Protein 9EBM (pdb70)

Radius of gyration: 21.36 Å; Cα contacts (8 Å, |Δi|>4): 921; chains: 2; bounding box: 45×47×63 Å

Structure (mmCIF, N/CA/C/O backbone):
data_9EBM
#
_entry.id   9EBM
#
_cell.length_a   67.002
_cell.length_b   67.002
_cell.length_c   479.001
_cell.angle_alpha   90.000
_cell.angle_beta   90.000
_cell.angle_gamma   120.000
#
_symmetry.space_group_name_H-M   'P 61 2 2'
#
loop_
_entity.id
_entity.type
_entity.pdbx_description
1 polymer 'Piperazate synthase'
2 non-polymer 'PROTOPORPHYRIN IX CONTAINING FE'
3 non-polymer N~5~-hydroxy-L-ornithine
4 non-polymer GLYCEROL
5 water water
#
loop_
_atom_site.group_PDB
_atom_site.id
_atom_site.type_symbol
_atom_site.label_atom_id
_atom_site.label_alt_id
_atom_site.label_comp_id
_atom_site.label_asym_id
_atom_site.label_entity_id
_atom_site.label_seq_id
_atom_site.pdbx_PDB_ins_code
_atom_site.Cartn_x
_atom_site.Cartn_y
_atom_site.Cartn_z
_atom_site.occupancy
_atom_site.B_iso_or_equiv
_atom_site.auth_seq_id
_atom_site.auth_comp_id
_atom_site.auth_asym_id
_atom_site.auth_atom_id
_atom_site.pdbx_PDB_model_num
ATOM 1 N N . MET A 1 1 ? -9.31952 20.72504 -5.78999 1.000 35.36923 1 MET B N 1
ATOM 2 C CA . MET A 1 1 ? -10.43019 20.58960 -4.85999 1.000 30.14525 1 MET B CA 1
ATOM 3 C C . MET A 1 1 ? -9.94711 20.71669 -3.42117 1.000 30.93564 1 MET B C 1
ATOM 4 O O . MET A 1 1 ? -8.94175 20.11094 -3.04693 1.000 30.03339 1 MET B O 1
ATOM 9 N N . PHE A 1 2 ? -10.66204 21.50216 -2.61332 1.000 25.40032 2 PHE B N 1
ATOM 10 C CA . PHE A 1 2 ? -10.33791 21.65154 -1.19724 1.000 24.83961 2 PHE B CA 1
ATOM 11 C C . PHE A 1 2 ? -11.02730 20.54360 -0.40491 1.000 22.32010 2 PHE B C 1
ATOM 12 O O . PHE A 1 2 ? -12.26240 20.49451 -0.34370 1.000 25.60222 2 PHE B O 1
ATOM 20 N N . VAL A 1 3 ? -10.23775 19.65185 0.19496 1.000 19.62000 3 VAL B N 1
ATOM 21 C CA . VAL A 1 3 ? -10.81125 18.53468 0.94421 1.000 18.71856 3 VAL B CA 1
ATOM 22 C C . VAL A 1 3 ? -10.07910 18.36959 2.27165 1.000 23.77168 3 VAL B C 1
ATOM 23 O O . VAL A 1 3 ? -8.87679 18.05205 2.28544 1.000 24.28073 3 VAL B O 1
ATOM 27 N N . PRO A 1 4 ? -10.75824 18.59697 3.39429 1.000 20.60514 4 PRO B N 1
ATOM 28 C CA . PRO A 1 4 ? -10.18762 18.23305 4.69374 1.000 23.39667 4 PRO B CA 1
ATOM 29 C C . PRO A 1 4 ? -9.74413 16.78031 4.66617 1.000 29.32750 4 PRO B C 1
ATOM 30 O O . PRO A 1 4 ? -10.43702 15.91783 4.12785 1.000 26.47224 4 PRO B O 1
ATOM 34 N N . SER A 1 5 ? -8.57365 16.51213 5.24802 1.000 30.58719 5 SER B N 1
ATOM 35 C CA . SER A 1 5 ? -7.95025 15.19659 5.08366 1.000 31.01167 5 SER B CA 1
ATOM 36 C C . SER A 1 5 ? -8.87363 14.05826 5.50470 1.000 33.29659 5 SER B C 1
ATOM 37 O O . SER A 1 5 ? -8.82179 12.97050 4.92066 1.000 34.91612 5 SER B O 1
ATOM 40 N N . TYR A 1 6 ? -9.72910 14.28390 6.49655 1.000 26.60221 6 TYR B N 1
ATOM 41 C CA . TYR A 1 6 ? -10.55378 13.19591 6.99733 1.000 34.53777 6 TYR B CA 1
ATOM 42 C C . TYR A 1 6 ? -11.75637 12.92441 6.11004 1.000 29.00980 6 TYR B C 1
ATOM 43 O O . TYR A 1 6 ? -12.47685 11.95489 6.36619 1.000 29.23056 6 TYR B O 1
ATOM 52 N N . TYR A 1 7 ? -11.98353 13.74203 5.07743 1.000 24.58504 7 TYR B N 1
ATOM 53 C CA . TYR A 1 7 ? -13.06161 13.51088 4.12614 1.000 24.22666 7 TYR B CA 1
ATOM 54 C C . TYR A 1 7 ? -12.58246 12.95204 2.78792 1.000 26.40472 7 TYR B C 1
ATOM 55 O O . TYR A 1 7 ? -13.41089 12.74135 1.89048 1.000 32.08990 7 TYR B O 1
ATOM 64 N N . ARG A 1 8 ? -11.27943 12.72152 2.61646 1.000 28.49867 8 ARG B N 1
ATOM 65 C CA . ARG A 1 8 ? -10.80670 12.12518 1.37467 1.000 34.55103 8 ARG B CA 1
ATOM 66 C C . ARG A 1 8 ? -11.28683 10.68614 1.25301 1.000 35.32313 8 ARG B C 1
ATOM 67 O O . ARG A 1 8 ? -11.50010 9.99256 2.24831 1.000 33.20106 8 ARG B O 1
ATOM 75 N N . GLU A 1 9 ? -11.46021 10.23897 0.01421 1.000 35.43744 9 GLU B N 1
ATOM 76 C CA . GLU A 1 9 ? -11.77312 8.83757 -0.20744 1.000 39.01207 9 GLU B CA 1
ATOM 77 C C . GLU A 1 9 ? -10.68187 7.97121 0.41734 1.000 41.50913 9 GLU B C 1
ATOM 78 O O . GLU A 1 9 ? -9.48966 8.30967 0.33462 1.000 34.16270 9 GLU B O 1
ATOM 84 N N . PRO A 1 10 ? -11.05133 6.89160 1.10669 1.000 41.45577 10 PRO B N 1
ATOM 85 C CA . PRO A 1 10 ? -10.02312 6.00488 1.66979 1.000 52.42938 10 PRO B CA 1
ATOM 86 C C . PRO A 1 10 ? -9.27532 5.20705 0.61749 1.000 48.47304 10 PRO B C 1
ATOM 87 O O . PRO A 1 10 ? -8.12675 4.81584 0.85830 1.000 53.58972 10 PRO B O 1
ATOM 91 N N . HIS A 1 11 ? -9.89131 4.94340 -0.53314 1.000 44.23085 11 HIS B N 1
ATOM 92 C CA . HIS A 1 11 ? -9.23139 4.25770 -1.63053 1.000 40.47345 11 HIS B CA 1
ATOM 93 C C . HIS A 1 11 ? -9.66822 4.89534 -2.93957 1.000 43.92305 11 HIS B C 1
ATOM 94 O O . HIS A 1 11 ? -10.79805 5.37922 -3.06655 1.000 36.73727 11 HIS B O 1
ATOM 101 N N . GLY A 1 12 ? -8.75604 4.90042 -3.91476 1.000 43.89385 12 GLY B N 1
ATOM 102 C CA . GLY A 1 12 ? -9.07003 5.50251 -5.19914 1.000 41.56629 12 GLY B CA 1
ATOM 103 C C . GLY A 1 12 ? -10.31568 4.92537 -5.84056 1.000 43.22738 12 GLY B C 1
ATOM 104 O O . GLY A 1 12 ? -11.04372 5.63656 -6.54398 1.000 43.78150 12 GLY B O 1
ATOM 105 N N . SER A 1 13 ? -10.60132 3.64662 -5.57382 1.000 36.61017 13 SER B N 1
ATOM 106 C CA . SER A 1 13 ? -11.73685 2.98563 -6.20304 1.000 38.12483 13 SER B CA 1
ATOM 107 C C . SER A 1 13 ? -13.05963 3.65467 -5.84470 1.000 40.12667 13 SER B C 1
ATOM 108 O O . SER A 1 13 ? -14.03174 3.54527 -6.60117 1.000 33.67583 13 SER B O 1
ATOM 111 N N . TRP A 1 14 ? -13.12721 4.33160 -4.69420 1.000 29.44356 14 TRP B N 1
ATOM 112 C CA . TRP A 1 14 ? -14.34253 5.05973 -4.34692 1.000 35.42031 14 TRP B CA 1
ATOM 113 C C . TRP A 1 14 ? -14.70004 6.08653 -5.40800 1.000 32.98811 14 TRP B C 1
ATOM 114 O O . TRP A 1 14 ? -15.88397 6.30632 -5.68512 1.000 28.74486 14 TRP B O 1
ATOM 125 N N . MET A 1 15 ? -13.69326 6.73789 -6.00110 1.000 36.37813 15 MET B N 1
ATOM 126 C CA . MET A 1 15 ? -13.96459 7.78877 -6.98241 1.000 35.62186 15 MET B CA 1
ATOM 127 C C . MET A 1 15 ? -14.55862 7.20433 -8.25786 1.000 35.95369 15 MET B C 1
ATOM 128 O O . MET A 1 15 ? -15.57377 7.69936 -8.76007 1.000 27.62069 15 MET B O 1
ATOM 133 N N . ALA A 1 16 ? -13.94734 6.13542 -8.78499 1.000 32.53382 16 ALA B N 1
ATOM 134 C CA . ALA A 1 16 ? -14.48161 5.49398 -9.98450 1.000 32.35528 16 ALA B CA 1
ATOM 135 C C . ALA A 1 16 ? -15.87911 4.95354 -9.73651 1.000 35.80646 16 ALA B C 1
ATOM 136 O O . ALA A 1 16 ? -16.74151 5.00128 -10.62228 1.000 37.14839 16 ALA B O 1
ATOM 138 N N . GLU A 1 17 ? -16.11948 4.43096 -8.53551 1.000 33.66195 17 GLU B N 1
ATOM 139 C CA . GLU A 1 17 ? -17.43829 3.89959 -8.21085 1.000 37.32688 17 GLU B CA 1
ATOM 140 C C . GLU A 1 17 ? -18.49246 5.00309 -8.20858 1.000 35.22849 17 GLU B C 1
ATOM 141 O O . GLU A 1 17 ? -19.59397 4.82002 -8.73836 1.000 38.31318 17 GLU B O 1
ATOM 147 N N . LEU A 1 18 ? -18.18264 6.15132 -7.60282 1.000 32.93888 18 LEU B N 1
ATOM 148 C CA . LEU A 1 18 ? -19.12355 7.26398 -7.64205 1.000 27.38838 18 LEU B CA 1
ATOM 149 C C . LEU A 1 18 ? -19.35913 7.74151 -9.07849 1.000 31.37717 18 LEU B C 1
ATOM 150 O O . LEU A 1 18 ? -20.49910 7.99369 -9.48158 1.000 34.60357 18 LEU B O 1
ATOM 155 N N . ILE A 1 19 ? -18.29647 7.87885 -9.86142 1.000 30.39067 19 ILE B N 1
ATOM 156 C CA . ILE A 1 19 ? -18.46018 8.32744 -11.24334 1.000 34.50438 19 ILE B CA 1
ATOM 157 C C . ILE A 1 19 ? -19.33164 7.35045 -12.03012 1.000 30.69727 19 ILE B C 1
ATOM 158 O O . ILE A 1 19 ? -20.24813 7.75665 -12.75447 1.000 30.13646 19 ILE B O 1
ATOM 163 N N . ARG A 1 20 ? -19.05717 6.05021 -11.89905 1.000 25.96718 20 ARG B N 1
ATOM 164 C CA . ARG A 1 20 ? -19.82658 5.03977 -12.62239 1.000 34.94737 20 ARG B CA 1
ATOM 165 C C . ARG A 1 20 ? -21.30697 5.10277 -12.28967 1.000 41.41002 20 ARG B C 1
ATOM 166 O O . ARG A 1 20 ? -22.15249 4.89420 -13.17036 1.000 31.07840 20 ARG B O 1
ATOM 174 N N . GLY A 1 21 ? -21.64235 5.33055 -11.01329 1.000 35.18059 21 GLY B N 1
ATOM 175 C CA . GLY A 1 21 ? -23.04284 5.36731 -10.63766 1.000 34.16848 21 GLY B CA 1
ATOM 176 C C . GLY A 1 21 ? -23.71988 6.69324 -10.90615 1.000 29.97718 21 GLY B C 1
ATOM 177 O O . GLY A 1 21 ? -24.95329 6.74917 -10.95823 1.000 35.76811 21 GLY B O 1
ATOM 178 N N . ASN A 1 22 ? -22.94027 7.75897 -11.08487 1.000 24.32406 22 ASN B N 1
ATOM 179 C CA . ASN A 1 22 ? -23.47479 9.10425 -11.29218 1.000 27.39677 22 ASN B CA 1
ATOM 180 C C . ASN A 1 22 ? -22.71588 9.78377 -12.42193 1.000 27.61065 22 ASN B C 1
ATOM 181 O O . ASN A 1 22 ? -22.07569 10.81895 -12.22698 1.000 25.54463 22 ASN B O 1
ATOM 186 N N . PRO A 1 23 ? -22.79555 9.24078 -13.63749 1.000 27.18063 23 PRO B N 1
ATOM 187 C CA . PRO A 1 23 ? -21.91552 9.71550 -14.71518 1.000 26.04719 23 PRO B CA 1
ATOM 188 C C . PRO A 1 23 ? -22.38685 10.96959 -15.43511 1.000 31.38753 23 PRO B C 1
ATOM 189 O O . PRO A 1 23 ? -21.75102 11.36019 -16.42577 1.000 26.42755 23 PRO B O 1
ATOM 193 N N . LEU A 1 24 ? -23.47887 11.60227 -15.00556 1.000 24.04800 24 LEU B N 1
ATOM 194 C CA . LEU A 1 24 ? -23.87975 12.89126 -15.56699 1.000 22.27462 24 LEU B CA 1
ATOM 195 C C . LEU A 1 24 ? -23.11941 13.95139 -14.78874 1.000 26.88914 24 LEU B C 1
ATOM 196 O O . LEU A 1 24 ? -23.52752 14.36109 -13.69513 1.000 29.59865 24 LEU B O 1
ATOM 201 N N . ALA A 1 25 ? -21.99175 14.36847 -15.34337 1.000 26.53645 25 ALA B N 1
ATOM 202 C CA . ALA A 1 25 ? -21.11117 15.31921 -14.69642 1.000 22.01222 25 ALA B CA 1
ATOM 203 C C . ALA A 1 25 ? -21.57301 16.74471 -14.96345 1.000 27.87036 25 ALA B C 1
ATOM 204 O O . ALA A 1 25 ? -22.29089 17.02675 -15.92762 1.000 26.70652 25 ALA B O 1
ATOM 206 N N . MET A 1 26 ? -21.13290 17.66357 -14.11778 1.000 22.29039 26 MET B N 1
ATOM 207 C CA . MET A 1 26 ? -21.14960 19.07536 -14.48704 1.000 22.37874 26 MET B CA 1
ATOM 208 C C . MET A 1 26 ? -19.77390 19.42475 -15.04506 1.000 26.25283 26 MET B C 1
ATOM 209 O O . MET A 1 26 ? -18.76480 19.34739 -14.33191 1.000 26.64239 26 MET B O 1
ATOM 214 N N . ALA A 1 27 ? -19.73189 19.77016 -16.33127 1.000 25.38329 27 ALA B N 1
ATOM 215 C CA . ALA A 1 27 ? -18.48830 20.05121 -17.04139 1.000 18.64276 27 ALA B CA 1
ATOM 216 C C . ALA A 1 27 ? -18.29834 21.55995 -17.07597 1.000 23.26336 27 ALA B C 1
ATOM 217 O O . ALA A 1 27 ? -19.16672 22.28298 -17.57368 1.000 28.81620 27 ALA B O 1
ATOM 219 N N . VAL A 1 28 ? -17.17167 22.02831 -16.54086 1.000 21.63562 28 VAL B N 1
ATOM 220 C CA . VAL A 1 28 ? -16.97204 23.43045 -16.20523 1.000 18.60957 28 VAL B CA 1
ATOM 221 C C . VAL A 1 28 ? -15.64466 23.88161 -16.78369 1.000 20.95360 28 VAL B C 1
ATOM 222 O O . VAL A 1 28 ? -14.62919 23.20001 -16.61918 1.000 24.25767 28 VAL B O 1
ATOM 226 N N . ILE A 1 29 ? -15.64258 25.03811 -17.43329 1.000 22.93516 29 ILE B N 1
ATOM 227 C CA . ILE A 1 29 ? -14.40892 25.66072 -17.88837 1.000 24.78869 29 ILE B CA 1
ATOM 228 C C . ILE A 1 29 ? -14.49152 27.13866 -17.54557 1.000 26.60104 29 ILE B C 1
ATOM 229 O O . ILE A 1 29 ? -15.57912 27.68519 -17.33943 1.000 26.77172 29 ILE B O 1
ATOM 234 N N . ASN A 1 30 ? -13.32237 27.78415 -17.50649 1.000 25.98638 30 ASN B N 1
ATOM 235 C CA . ASN A 1 30 ? -13.26033 29.22972 -17.32063 1.000 25.88037 30 ASN B CA 1
ATOM 236 C C . ASN A 1 30 ? -14.01806 29.94336 -18.42948 1.000 33.75286 30 ASN B C 1
ATOM 237 O O . ASN A 1 30 ? -14.06966 29.48331 -19.57137 1.000 32.14373 30 ASN B O 1
ATOM 242 N N . GLY A 1 31 ? -14.58982 31.09365 -18.08368 1.000 28.82853 31 GLY B N 1
ATOM 243 C CA . GLY A 1 31 ? -15.15808 31.99979 -19.06260 1.000 22.76246 31 GLY B CA 1
ATOM 244 C C . GLY A 1 31 ? -14.58370 33.38646 -18.88271 1.000 36.09763 31 GLY B C 1
ATOM 245 O O . GLY A 1 31 ? -13.57064 33.54431 -18.19792 1.000 34.29662 31 GLY B O 1
ATOM 246 N N . SER A 1 32 ? -15.20196 34.40207 -19.47894 1.000 36.93602 32 SER B N 1
ATOM 247 C CA . SER A 1 32 ? -14.68004 35.75336 -19.31813 1.000 34.01956 32 SER B CA 1
ATOM 248 C C . SER A 1 32 ? -14.96585 36.26654 -17.90794 1.000 34.98917 32 SER B C 1
ATOM 249 O O . SER A 1 32 ? -15.78239 35.71346 -17.16384 1.000 34.23444 32 SER B O 1
ATOM 252 N N . THR A 1 33 ? -14.28221 37.35317 -17.54117 1.000 42.23969 33 THR B N 1
ATOM 253 C CA . THR A 1 33 ? -14.52010 37.94817 -16.23145 1.000 42.16988 33 THR B CA 1
ATOM 254 C C . THR A 1 33 ? -15.95069 38.46370 -16.10724 1.000 42.19834 33 THR B C 1
ATOM 255 O O . THR A 1 33 ? -16.49419 38.51905 -15.00100 1.000 44.68135 33 THR B O 1
ATOM 259 N N . ASP A 1 34 ? -16.58522 38.82886 -17.22571 1.000 36.86448 34 ASP B N 1
ATOM 260 C CA . ASP A 1 34 ? -17.95664 39.32876 -17.15421 1.000 38.49590 34 ASP B CA 1
ATOM 261 C C . ASP A 1 34 ? -18.98003 38.19863 -17.06481 1.000 39.95570 34 ASP B C 1
ATOM 262 O O . ASP A 1 34 ? -19.96730 38.31117 -16.32827 1.000 44.01414 34 ASP B O 1
ATOM 267 N N . ASP A 1 35 ? -18.76345 37.10788 -17.80152 1.000 39.06414 35 ASP B N 1
ATOM 268 C CA . ASP A 1 35 ? -19.74427 36.03312 -17.88153 1.000 45.43276 35 ASP B CA 1
ATOM 269 C C . ASP A 1 35 ? -19.58874 34.98387 -16.79395 1.000 37.93789 35 ASP B C 1
ATOM 270 O O . ASP A 1 35 ? -20.55886 34.28569 -16.48817 1.000 34.67860 35 ASP B O 1
ATOM 275 N N . GLY A 1 36 ? -18.39422 34.82829 -16.22769 1.000 32.02985 36 GLY B N 1
ATOM 276 C CA . GLY A 1 36 ? -18.14077 33.74496 -15.30814 1.000 27.21054 36 GLY B CA 1
ATOM 277 C C . GLY A 1 36 ? -17.89372 32.44268 -16.04119 1.000 25.06987 36 GLY B C 1
ATOM 278 O O . GLY A 1 36 ? -17.87288 32.39530 -17.27405 1.000 28.19470 36 GLY B O 1
ATOM 279 N N . PRO A 1 37 ? -17.70127 31.35778 -15.29199 1.000 24.53047 37 PRO B N 1
ATOM 280 C CA . PRO A 1 37 ? -17.37381 30.07616 -15.92417 1.000 28.99161 37 PRO B CA 1
ATOM 281 C C . PRO A 1 37 ? -18.56296 29.48348 -16.66126 1.000 32.27533 37 PRO B C 1
ATOM 282 O O . PRO A 1 37 ? -19.72071 29.77713 -16.35345 1.000 27.21243 37 PRO B O 1
ATOM 286 N N . PHE A 1 38 ? -18.25524 28.63885 -17.65022 1.000 28.16306 38 PHE B N 1
ATOM 287 C CA . PHE A 1 38 ? -19.26103 27.86184 -18.37542 1.000 24.72724 38 PHE B CA 1
ATOM 288 C C . PHE A 1 38 ? -19.51793 26.55219 -17.65640 1.000 23.57244 38 PHE B C 1
ATOM 289 O O . PHE A 1 38 ? -18.58495 25.91656 -17.16429 1.000 25.42167 38 PHE B O 1
ATOM 297 N N . ALA A 1 39 ? -20.77704 26.11891 -17.64139 1.000 21.60936 39 ALA B N 1
ATOM 298 C CA . ALA A 1 39 ? -21.09969 24.85414 -16.99783 1.000 27.80885 39 ALA B CA 1
ATOM 299 C C . ALA A 1 39 ? -22.22886 24.17521 -17.75222 1.000 22.44667 39 ALA B C 1
ATOM 300 O O . ALA A 1 39 ? -23.26797 24.80175 -18.00268 1.000 20.69978 39 ALA B O 1
ATOM 302 N N . THR A 1 40 ? -22.02942 22.89022 -18.06041 1.000 24.31489 40 THR B N 1
ATOM 303 C CA . THR A 1 40 ? -23.00283 22.06096 -18.75656 1.000 21.91276 40 THR B CA 1
ATOM 304 C C . THR A 1 40 ? -23.04866 20.68050 -18.11862 1.000 19.70454 40 THR B C 1
ATOM 305 O O . THR A 1 40 ? -22.00335 20.07553 -17.86518 1.000 21.51708 40 THR B O 1
ATOM 309 N N . HIS A 1 41 ? -24.26062 20.17440 -17.89183 1.000 21.92198 41 HIS B N 1
ATOM 310 C CA . HIS A 1 41 ? -24.45754 18.80404 -17.43528 1.000 23.16888 41 HIS B CA 1
ATOM 311 C C . HIS A 1 41 ? -24.43992 17.85971 -18.62463 1.000 28.21629 41 HIS B C 1
ATOM 312 O O . HIS A 1 41 ? -25.22970 18.03072 -19.56008 1.000 27.65848 41 HIS B O 1
ATOM 319 N N . LEU A 1 42 ? -23.55591 16.86469 -18.59611 1.000 22.10069 42 LEU B N 1
ATOM 320 C CA . LEU A 1 42 ? -23.37737 16.01470 -19.76626 1.000 23.00829 42 LEU B CA 1
ATOM 321 C C . LEU A 1 42 ? -22.83914 14.66105 -19.31923 1.000 30.30497 42 LEU B C 1
ATOM 322 O O . LEU A 1 42 ? -22.19609 14.55920 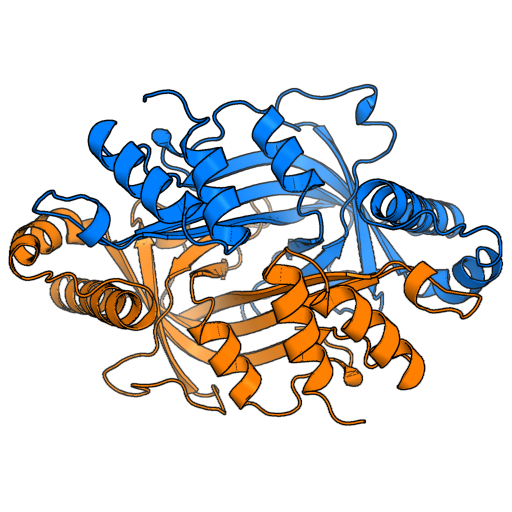-18.26025 1.000 25.81795 42 LEU B O 1
ATOM 327 N N . PRO A 1 43 ? -23.04975 13.61133 -20.12181 1.000 21.62017 43 PRO B N 1
ATOM 328 C CA . PRO A 1 43 ? -22.59530 12.27043 -19.73266 1.000 21.62731 43 PRO B CA 1
ATOM 329 C C . PRO A 1 43 ? -21.11653 12.02845 -20.04568 1.000 29.62437 43 PRO B C 1
ATOM 330 O O . PRO A 1 43 ? -20.63329 12.36221 -21.13122 1.000 30.46976 43 PRO B O 1
ATOM 334 N N . ILE A 1 44 ? -20.40972 11.38529 -19.10515 1.000 25.86510 44 ILE B N 1
ATOM 335 C CA . ILE A 1 44 ? -18.99131 11.03626 -19.24779 1.000 28.22074 44 ILE B CA 1
ATOM 336 C C . ILE A 1 44 ? -18.83270 9.51396 -19.20594 1.000 34.31318 44 ILE B C 1
ATOM 337 O O . ILE A 1 44 ? -19.41049 8.85197 -18.33550 1.000 30.21032 44 ILE B O 1
ATOM 342 N N . ILE A 1 45 ? -18.04670 8.96242 -20.13437 1.000 28.71150 45 ILE B N 1
ATOM 343 C CA . ILE A 1 45 ? -17.62584 7.56153 -20.06697 1.000 34.23940 45 ILE B CA 1
ATOM 344 C C . ILE A 1 45 ? -16.10879 7.49761 -20.19060 1.000 37.83959 45 ILE B C 1
ATOM 345 O O . ILE A 1 45 ? -15.47460 8.40156 -20.75907 1.000 33.65949 45 ILE B O 1
ATOM 350 N N . PRO A 1 46 ? -15.49302 6.42491 -19.69407 1.000 41.04484 46 PRO B N 1
ATOM 351 C CA . PRO A 1 46 ? -14.07132 6.20570 -19.97937 1.000 43.81189 46 PRO B CA 1
ATOM 352 C C . PRO A 1 46 ? -13.87719 5.81652 -21.43129 1.000 33.97649 46 PRO B C 1
ATOM 353 O O . PRO A 1 46 ? -14.74774 5.19973 -22.05008 1.000 40.31016 46 PRO B O 1
ATOM 357 N N . ASP A 1 47 ? -12.73098 6.20460 -21.97621 1.000 61.78622 47 ASP B N 1
ATOM 358 C CA . ASP A 1 47 ? -12.40013 5.88693 -23.35787 1.000 62.06610 47 ASP B CA 1
ATOM 359 C C . ASP A 1 47 ? -12.35681 4.37274 -23.53223 1.000 67.11118 47 ASP B C 1
ATOM 360 O O . ASP A 1 47 ? -11.51327 3.71054 -22.90870 1.000 70.72177 47 ASP B O 1
ATOM 365 N N . PRO A 1 48 ? -13.24500 3.78402 -24.33673 1.000 70.83452 48 PRO B N 1
ATOM 366 C CA . PRO A 1 48 ? -13.16826 2.33234 -24.55704 1.000 71.69145 48 PRO B CA 1
ATOM 367 C C . PRO A 1 48 ? -11.85843 1.90673 -25.18252 1.000 81.20527 48 PRO B C 1
ATOM 368 O O . PRO A 1 48 ? -11.39473 0.78761 -24.92707 1.000 83.94567 48 PRO B O 1
ATOM 372 N N . ARG A 1 49 ? -11.24262 2.78086 -25.98547 1.000 86.04442 49 ARG B N 1
ATOM 373 C CA . ARG A 1 49 ? -10.00228 2.43165 -26.67410 1.000 90.87251 49 ARG B CA 1
ATOM 374 C C . ARG A 1 49 ? -8.89914 2.08629 -25.68182 1.000 94.71700 49 ARG B C 1
ATOM 375 O O . ARG A 1 49 ? -8.23893 1.04889 -25.80645 1.000 102.53849 49 ARG B O 1
ATOM 383 N N . THR A 1 50 ? -8.69687 2.93608 -24.67697 1.000 86.93611 50 THR B N 1
ATOM 384 C CA . THR A 1 50 ? -7.54197 2.83331 -23.79011 1.000 83.59055 50 THR B CA 1
ATOM 385 C C . THR A 1 50 ? -7.95799 2.46022 -22.37490 1.000 80.34196 50 THR B C 1
ATOM 386 O O . THR A 1 50 ? -7.71743 1.33304 -21.93412 1.000 84.57621 50 THR B O 1
ATOM 390 N N . THR A 1 51 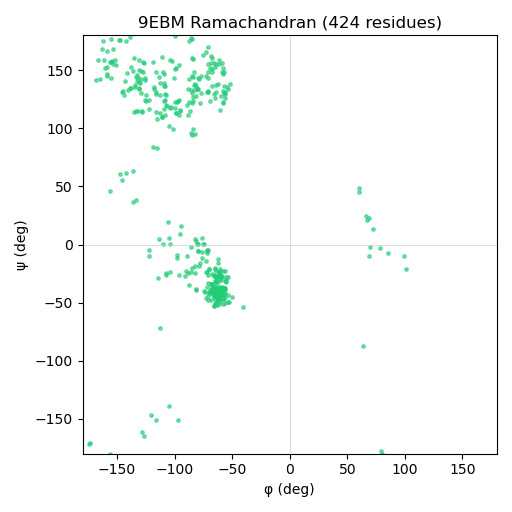? -8.57678 3.38366 -21.63824 1.000 80.96257 51 THR B N 1
ATOM 391 C CA . THR A 1 51 ? -8.94802 3.11171 -20.25501 1.000 83.98578 51 THR B CA 1
ATOM 392 C C . THR A 1 51 ? -9.99456 2.00366 -20.16140 1.000 87.20392 51 THR B C 1
ATOM 393 O O . THR A 1 51 ? -10.00123 1.23914 -19.18870 1.000 87.81608 51 THR B O 1
ATOM 397 N N . GLY A 1 52 ? -10.86451 1.88488 -21.16638 1.000 87.64669 52 GLY B N 1
ATOM 398 C CA . GLY A 1 52 ? -11.85196 0.82063 -21.21260 1.000 93.37073 52 GLY B CA 1
ATOM 399 C C . GLY A 1 52 ? -12.86496 0.86199 -20.08572 1.000 100.71550 52 GLY B C 1
ATOM 400 O O . GLY A 1 52 ? -13.94992 1.43282 -20.23574 1.000 101.07154 52 GLY B O 1
ATOM 401 N N . GLU A 1 53 ? -12.52957 0.24030 -18.95764 1.000 107.42915 53 GLU B N 1
ATOM 402 C CA . GLU A 1 53 ? -13.33986 0.30322 -17.75301 1.000 112.79396 53 GLU B CA 1
ATOM 403 C C . GLU A 1 53 ? -12.73828 1.32975 -16.79642 1.000 113.08156 53 GLU B C 1
ATOM 404 O O . GLU A 1 53 ? -11.71055 1.95256 -17.07534 1.000 104.21748 53 GLU B O 1
ATOM 406 N N . TRP A 1 54 ? -13.38303 1.50317 -15.65057 1.000 123.27325 54 TRP B N 1
ATOM 407 C CA . TRP A 1 54 ? -12.98991 2.56305 -14.72957 1.000 125.92095 54 TRP B CA 1
ATOM 408 C C . TRP A 1 54 ? -11.85604 2.09099 -13.82725 1.000 124.03684 54 TRP B C 1
ATOM 409 O O . TRP A 1 54 ? -12.01450 1.08431 -13.12526 1.000 135.18325 54 TRP B O 1
ATOM 420 N N . PRO A 1 55 ? -10.70042 2.77376 -13.82181 1.000 108.27665 55 PRO B N 1
ATOM 421 C CA . PRO A 1 55 ? -9.59321 2.35713 -12.95089 1.000 105.44090 55 PRO B CA 1
ATOM 422 C C . PRO A 1 55 ? -9.70077 2.98258 -11.56967 1.000 108.01782 55 PRO B C 1
ATOM 423 O O . PRO A 1 55 ? -10.58584 3.80834 -11.33054 1.000 113.70353 55 PRO B O 1
ATOM 427 N N . ASP A 1 56 ? -8.81346 2.60402 -10.65200 1.000 104.15192 56 ASP B N 1
ATOM 428 C CA . ASP A 1 56 ? -8.85218 3.13501 -9.29453 1.000 95.89054 56 ASP B CA 1
ATOM 429 C C . ASP A 1 56 ? -7.91222 4.31570 -9.08949 1.000 88.58327 56 ASP B C 1
ATOM 430 O O . ASP A 1 56 ? -8.17482 5.16204 -8.23154 1.000 79.44571 56 ASP B O 1
ATOM 435 N N . ASP A 1 57 ? -6.83625 4.40694 -9.86093 1.000 96.19759 57 ASP B N 1
ATOM 436 C CA . ASP A 1 57 ? -6.10101 5.65410 -10.01879 1.000 99.22340 57 ASP B CA 1
ATOM 437 C C . ASP A 1 57 ? -6.46991 6.24152 -11.37539 1.000 90.01060 57 ASP B C 1
ATOM 438 O O . ASP A 1 57 ? -6.23142 5.61255 -12.41389 1.000 89.67204 57 ASP B O 1
ATOM 443 N N . LEU A 1 58 ? -7.05646 7.43869 -11.36347 1.000 78.15196 58 LEU B N 1
ATOM 444 C CA . LEU A 1 58 ? -7.58287 8.04143 -12.57925 1.000 49.52501 58 LEU B CA 1
ATOM 445 C C . LEU A 1 58 ? -6.56355 8.88313 -13.33431 1.000 44.90429 58 LEU B C 1
ATOM 446 O O . LEU A 1 58 ? -6.84347 9.28639 -14.46677 1.000 44.18388 58 LEU B O 1
ATOM 451 N N . THR A 1 59 ? -5.39756 9.14933 -12.75034 1.000 45.87742 59 THR B N 1
ATOM 452 C CA . THR A 1 59 ? -4.38564 9.96111 -13.41868 1.000 47.56838 59 THR B CA 1
ATOM 453 C C . THR A 1 59 ? -4.02654 9.36994 -14.77704 1.000 47.36458 59 THR B C 1
ATOM 454 O O . THR A 1 59 ? -3.75232 8.17267 -14.89670 1.000 46.47832 59 THR B O 1
ATOM 458 N N . GLY A 1 60 ? -4.04862 10.21309 -15.80455 1.000 42.21538 60 GLY B N 1
ATOM 459 C CA . GLY A 1 60 ? -3.74442 9.78757 -17.15062 1.000 41.80265 60 GLY B CA 1
ATOM 460 C C . GLY A 1 60 ? -4.85981 9.06183 -17.86901 1.000 48.12179 60 GLY B C 1
ATOM 461 O O . GLY A 1 60 ? -4.68695 8.70774 -19.04528 1.000 43.49818 60 GLY B O 1
ATOM 462 N N . ALA A 1 61 ? -5.99371 8.82143 -17.21403 1.000 47.64851 61 ALA B N 1
ATOM 463 C CA . ALA A 1 61 ? -7.08049 8.15049 -17.90340 1.000 48.50127 61 ALA B CA 1
ATOM 464 C C . ALA A 1 61 ? -7.65387 9.06456 -18.97495 1.000 52.65420 61 ALA B C 1
ATOM 465 O O . ALA A 1 61 ? -7.51172 10.28990 -18.92815 1.000 43.77234 61 ALA B O 1
ATOM 467 N N . ASN A 1 62 ? -8.28078 8.44920 -19.96907 1.000 38.51629 62 ASN B N 1
ATOM 468 C CA . ASN A 1 62 ? -8.96210 9.17892 -21.02600 1.000 43.55945 62 ASN B CA 1
ATOM 469 C C . ASN A 1 62 ? -10.45960 9.00610 -20.84353 1.000 36.80756 62 ASN B C 1
ATOM 470 O O . ASN A 1 62 ? -10.95888 7.87613 -20.79357 1.000 40.07251 62 ASN B O 1
ATOM 475 N N . LEU A 1 63 ? -11.16116 10.12202 -20.72155 1.000 38.52368 63 LEU B N 1
ATOM 476 C CA . LEU A 1 63 ? -12.60772 10.14477 -20.61249 1.000 38.64548 63 LEU B CA 1
ATOM 477 C C . LEU A 1 63 ? -13.19006 10.75769 -21.87748 1.000 40.38411 63 LEU B C 1
ATOM 478 O O . LEU A 1 63 ? -12.49383 11.42879 -22.64391 1.000 35.02286 63 LEU B O 1
ATOM 483 N N . LEU A 1 64 ? -14.47643 10.50323 -22.09713 1.000 33.08966 64 LEU B N 1
ATOM 484 C CA . LEU A 1 64 ? -15.17812 10.99602 -23.27137 1.000 33.81441 64 LEU B CA 1
ATOM 485 C C . LEU A 1 64 ? -16.50690 11.58800 -22.83944 1.000 35.08375 64 LEU B C 1
ATOM 486 O O . LEU A 1 64 ? -17.15339 11.08004 -21.91889 1.000 30.77696 64 LEU B O 1
ATOM 491 N N . GLY A 1 65 ? -16.91253 12.66208 -23.50934 1.000 30.40104 65 GLY B N 1
ATOM 492 C CA . GLY A 1 65 ? -18.20182 13.26022 -23.24377 1.000 28.76897 65 GLY B CA 1
ATOM 493 C C . GLY A 1 65 ? -18.75076 13.85592 -24.51731 1.000 32.94360 65 GLY B C 1
ATOM 494 O O . GLY A 1 65 ? -18.09225 13.87501 -25.56173 1.000 29.76171 65 GLY B O 1
ATOM 495 N N . HIS A 1 66 ? -19.96786 14.36594 -24.41953 1.000 25.94183 66 HIS B N 1
ATOM 496 C CA . HIS A 1 66 ? -20.49390 15.10676 -25.55002 1.000 32.41890 66 HIS B CA 1
ATOM 497 C C . HIS A 1 66 ? -21.47229 16.14812 -25.04187 1.000 31.32706 66 HIS B C 1
ATOM 498 O O . HIS A 1 66 ? -22.04076 16.02098 -23.94960 1.000 27.40848 66 HIS B O 1
ATOM 505 N N . MET A 1 67 ? -21.61892 17.20599 -25.83422 1.000 32.26504 67 MET B N 1
ATOM 506 C CA . MET A 1 67 ? -22.56370 18.26858 -25.55440 1.000 31.84821 67 MET B CA 1
ATOM 507 C C . MET A 1 67 ? -23.22058 18.66234 -26.86667 1.000 33.80461 67 MET B C 1
ATOM 508 O O . MET A 1 67 ? -22.91284 18.11003 -27.92989 1.000 30.12648 67 MET B O 1
ATOM 513 N N . ASN A 1 68 ? -24.13639 19.61763 -26.78414 1.000 29.16471 68 ASN B N 1
ATOM 514 C CA . ASN A 1 68 ? -24.74963 20.19109 -27.97063 1.000 30.42765 68 ASN B CA 1
ATOM 515 C C . ASN A 1 68 ? -23.77667 21.16989 -28.61613 1.000 27.00472 68 ASN B C 1
ATOM 516 O O . ASN A 1 68 ? -23.19382 22.01674 -27.93903 1.000 30.40525 68 ASN B O 1
ATOM 521 N N . ARG A 1 69 ? -23.57128 21.03763 -29.92671 1.000 30.03781 69 ARG B N 1
ATOM 522 C CA . ARG A 1 69 ? -22.69277 21.97375 -30.62091 1.000 31.44435 69 ARG B CA 1
ATOM 523 C C . ARG A 1 69 ? -23.22843 23.40036 -30.60751 1.000 33.75410 69 ARG B C 1
ATOM 524 O O . ARG A 1 69 ? -22.44436 24.34426 -30.75317 1.000 32.05220 69 ARG B O 1
ATOM 532 N N . ALA A 1 70 ? -24.53733 23.58811 -30.42938 1.000 30.82586 70 ALA B N 1
ATOM 533 C CA . ALA A 1 70 ? -25.06105 24.93945 -30.30892 1.000 34.16674 70 ALA B CA 1
ATOM 534 C C . ALA A 1 70 ? -24.80890 25.52759 -28.93092 1.000 30.66496 70 ALA B C 1
ATOM 535 O O . ALA A 1 70 ? -24.92171 26.74276 -28.76330 1.000 34.33575 70 ALA B O 1
ATOM 537 N N . ASN A 1 71 ? -24.47716 24.69929 -27.95423 1.000 31.87890 71 ASN B N 1
ATOM 538 C CA . ASN A 1 71 ? -24.10247 25.17772 -26.62877 1.000 29.67807 71 ASN B CA 1
ATOM 539 C C . ASN A 1 71 ? -22.91510 26.12289 -26.75288 1.000 31.44678 71 ASN B C 1
ATOM 540 O O . ASN A 1 71 ? -21.86175 25.71233 -27.26633 1.000 34.31102 71 ASN B O 1
ATOM 545 N N . PRO A 1 72 ? -23.02857 27.37505 -26.30443 1.000 33.70539 72 PRO B N 1
ATOM 546 C CA . PRO A 1 72 ? -21.87184 28.28453 -26.37740 1.000 33.99207 72 PRO B CA 1
ATOM 547 C C . PRO A 1 72 ? -20.61371 27.72317 -25.73441 1.000 34.45024 72 PRO B C 1
ATOM 548 O O . PRO A 1 72 ? -19.50414 28.09061 -26.14741 1.000 35.73168 72 PRO B O 1
ATOM 552 N N . GLN A 1 73 ? -20.74174 26.84415 -24.73250 1.000 27.78992 73 GLN B N 1
ATOM 553 C CA . GLN A 1 73 ? -19.54424 26.26048 -24.13177 1.000 25.53209 73 GLN B CA 1
ATOM 554 C C . GLN A 1 73 ? -18.71968 25.50149 -25.16559 1.000 28.81532 73 GLN B C 1
ATOM 555 O O . GLN A 1 73 ? -17.49048 25.46140 -25.05561 1.000 27.06225 73 GLN B O 1
ATOM 561 N N . TRP A 1 74 ? -19.37065 24.93346 -26.19182 1.000 27.22377 74 TRP B N 1
ATOM 562 C CA . TRP A 1 74 ? -18.65399 24.15307 -27.20122 1.000 31.44119 74 TRP B CA 1
ATOM 563 C C . TRP A 1 74 ? -17.65589 25.02025 -27.94559 1.000 29.80398 74 TRP B C 1
ATOM 564 O O . TRP A 1 74 ? -16.50044 24.62811 -28.14324 1.000 35.64943 74 TRP B O 1
ATOM 575 N N . GLN A 1 75 ? -18.08398 26.21560 -28.35501 1.000 37.95894 75 GLN B N 1
ATOM 576 C CA . GLN A 1 75 ? -17.19117 27.11865 -29.07446 1.000 42.41716 75 GLN B CA 1
ATOM 577 C C . GLN A 1 75 ? -16.04055 27.59163 -28.19191 1.000 46.76508 75 GLN B C 1
ATOM 578 O O . GLN A 1 75 ? -14.95825 27.90893 -28.70121 1.000 44.21822 75 GLN B O 1
ATOM 584 N N . GLU A 1 76 ? -16.24253 27.63980 -26.87319 1.000 39.96916 76 GLU B N 1
ATOM 585 C CA . GLU A 1 76 ? -15.15032 28.02856 -25.99283 1.000 39.86914 76 GLU B CA 1
ATOM 586 C C . GLU A 1 76 ? -14.21600 26.86865 -25.67262 1.000 43.45119 76 GLU B C 1
ATOM 587 O O . GLU A 1 76 ? -13.05160 27.11157 -25.33820 1.000 50.75453 76 GLU B O 1
ATOM 593 N N . LEU A 1 77 ? -14.69102 25.62478 -25.75878 1.000 39.48514 77 LEU B N 1
ATOM 594 C CA . LEU A 1 77 ? -13.79273 24.48096 -25.65262 1.000 38.79101 77 LEU B CA 1
ATOM 595 C C . LEU A 1 77 ? -12.71424 24.59701 -26.71447 1.000 48.54094 77 LEU B C 1
ATOM 596 O O . LEU A 1 77 ? -13.00098 24.84092 -27.88912 1.000 68.89421 77 LEU B O 1
ATOM 601 N N . GLU A 1 78 ? -11.47478 24.45308 -26.29619 1.000 40.87534 78 GLU B N 1
ATOM 602 C CA . GLU A 1 78 ? -10.35664 24.41829 -27.21080 1.000 49.86940 78 GLU B CA 1
ATOM 603 C C . GLU A 1 78 ? -9.48786 23.24150 -26.82350 1.000 47.87481 78 GLU B C 1
ATOM 604 O O . GLU A 1 78 ? -9.38523 22.89467 -25.64432 1.000 42.71028 78 GLU B O 1
ATOM 610 N N . THR A 1 79 ? -8.88636 22.60764 -27.82258 1.000 41.61498 79 THR B N 1
ATOM 611 C CA . THR A 1 79 ? -7.91242 21.57539 -27.51793 1.000 43.84285 79 THR B CA 1
ATOM 612 C C . THR A 1 79 ? -6.77205 22.18425 -26.70909 1.000 37.30712 79 THR B C 1
ATOM 613 O O . THR A 1 79 ? -6.22466 23.22768 -27.07158 1.000 45.94731 79 THR B O 1
ATOM 617 N N . GLY A 1 80 ? -6.45721 21.56643 -25.57671 1.000 37.68087 80 GLY B N 1
ATOM 618 C CA . GLY A 1 80 ? -5.46307 22.08374 -24.66303 1.000 44.93126 80 GLY B CA 1
ATOM 619 C C . GLY A 1 80 ? -6.03186 22.80871 -23.45834 1.000 48.98093 80 GLY B C 1
ATOM 620 O O . GLY A 1 80 ? -5.33678 22.93232 -22.43986 1.000 54.22416 80 GLY B O 1
ATOM 621 N N . LYS A 1 81 ? -7.27358 23.28363 -23.54692 1.000 40.35741 81 LYS B N 1
ATOM 622 C CA . LYS A 1 81 ? -7.91920 23.95639 -22.42694 1.000 42.54844 81 LYS B CA 1
ATOM 623 C C . LYS A 1 81 ? -8.19191 22.98126 -21.28256 1.000 43.01297 81 LYS B C 1
ATOM 624 O O . LYS A 1 81 ? -8.44281 21.78983 -21.49173 1.000 39.91833 81 LYS B O 1
ATOM 630 N N . VAL A 1 82 ? -8.13965 23.51245 -20.05495 1.000 27.12889 82 VAL B N 1
ATOM 631 C CA . VAL A 1 82 ? -8.37351 22.73852 -18.84872 1.000 27.59678 82 VAL B CA 1
ATOM 632 C C . VAL A 1 82 ? -9.86893 22.66067 -18.58264 1.000 31.73342 82 VAL B C 1
ATOM 633 O O . VAL A 1 82 ? -10.60907 23.62088 -18.82868 1.000 36.48111 82 VAL B O 1
ATOM 637 N N . ILE A 1 83 ? -10.32293 21.51891 -18.06767 1.000 25.78516 83 ILE B N 1
ATOM 638 C CA . ILE A 1 83 ? -11.73690 21.31416 -17.77550 1.000 25.40404 83 ILE B CA 1
ATOM 639 C C . ILE A 1 83 ? -11.88079 20.65556 -16.41426 1.000 26.82423 83 ILE B C 1
ATOM 640 O O . ILE A 1 83 ? -11.01131 19.89530 -15.97460 1.000 26.90400 83 ILE B O 1
ATOM 645 N N . LEU A 1 84 ? -12.99010 20.96491 -15.74344 1.000 19.23705 84 LEU B N 1
ATOM 646 C CA . LEU A 1 84 ? -13.37544 20.32507 -14.49599 1.000 22.22621 84 LEU B CA 1
ATOM 647 C C . LEU A 1 84 ? -14.62947 19.50554 -14.75452 1.000 25.92923 84 LEU B C 1
ATOM 648 O O . LEU A 1 84 ? -15.60093 20.01341 -15.32293 1.000 28.04910 84 LEU B O 1
ATOM 653 N N . LEU A 1 85 ? -14.60085 18.24801 -14.35851 1.000 22.26268 85 LEU B N 1
ATOM 654 C CA . LEU A 1 85 ? -15.77536 17.38334 -14.40126 1.000 20.86360 85 LEU B CA 1
ATOM 655 C C . LEU A 1 85 ? -16.15136 17.08826 -12.95539 1.000 22.98167 85 LEU B C 1
ATOM 656 O O . LEU A 1 85 ? -15.39415 16.41839 -12.24656 1.000 25.02668 85 LEU B O 1
ATOM 661 N N . ALA A 1 86 ? -17.30479 17.57947 -12.51751 1.000 19.99218 86 ALA B N 1
ATOM 662 C CA . ALA A 1 86 ? -17.75490 17.37610 -11.13603 1.000 20.57542 86 ALA B CA 1
ATOM 663 C C . ALA A 1 86 ? -18.88565 16.35432 -11.11749 1.000 26.17899 86 ALA B C 1
ATOM 664 O O . ALA A 1 86 ? -19.92963 16.56651 -11.74557 1.000 24.99680 86 ALA B O 1
ATOM 666 N N . PHE A 1 87 ? -18.66448 15.24590 -10.41697 1.000 24.12471 87 PHE B N 1
ATOM 667 C CA . PHE A 1 87 ? -19.64823 14.18946 -10.21341 1.000 21.83555 87 PHE B CA 1
ATOM 668 C C . PHE A 1 87 ? -20.11210 14.21259 -8.75967 1.000 24.18939 87 PHE B C 1
ATOM 669 O O . PHE A 1 87 ? -19.29007 14.37186 -7.85184 1.000 24.33138 87 PHE B O 1
ATOM 677 N N . THR A 1 88 ? -21.41421 14.03285 -8.53686 1.000 20.48181 88 THR B N 1
ATOM 678 C CA . THR A 1 88 ? -21.98828 14.03867 -7.19223 1.000 23.40224 88 THR B CA 1
ATOM 679 C C . THR A 1 88 ? -22.79057 12.76612 -6.94987 1.000 30.81618 88 THR B C 1
ATOM 680 O O . THR A 1 88 ? -23.45566 12.25534 -7.85339 1.000 23.10309 88 THR B O 1
ATOM 684 N N . GLY A 1 89 ? -22.72646 12.25195 -5.72797 1.000 27.18794 89 GLY B N 1
ATOM 685 C CA . GLY A 1 89 ? -23.51902 11.10332 -5.35821 1.000 26.31721 89 GLY B CA 1
ATOM 686 C C . GLY A 1 89 ? -24.45727 11.39080 -4.19413 1.000 21.61446 89 GLY B C 1
ATOM 687 O O . GLY A 1 89 ? -24.97271 12.50489 -4.03176 1.000 26.80755 89 GLY B O 1
ATOM 688 N N . PRO A 1 90 ? -24.68478 10.37714 -3.36011 1.000 21.21775 90 PRO B N 1
ATOM 689 C CA . PRO A 1 90 ? -25.63109 10.51688 -2.25087 1.000 24.72599 90 PRO B CA 1
ATOM 690 C C . PRO A 1 90 ? -25.22341 11.64544 -1.31449 1.000 26.91491 90 PRO B C 1
ATOM 691 O O . PRO A 1 90 ? -24.04891 12.01919 -1.22481 1.000 25.83646 90 PRO B O 1
ATOM 695 N N . HIS A 1 91 ? -26.21933 12.16931 -0.59250 1.000 25.77201 91 HIS B N 1
ATOM 696 C CA . HIS A 1 91 ? -26.03854 13.28050 0.33746 1.000 22.30535 91 HIS B CA 1
ATOM 697 C C . HIS A 1 91 ? -27.27841 13.38670 1.20764 1.000 24.97924 91 HIS B C 1
ATOM 698 O O . HIS A 1 91 ? -28.36177 12.94246 0.81925 1.000 25.35550 91 HIS B O 1
ATOM 705 N N . ALA A 1 92 ? -27.11724 14.02230 2.36949 1.000 22.75635 92 ALA B N 1
ATOM 706 C CA . ALA A 1 92 ? -28.24605 14.20262 3.27062 1.000 24.72691 92 ALA B CA 1
ATOM 707 C C . ALA A 1 92 ? -27.87419 15.18786 4.36319 1.000 25.83990 92 ALA B C 1
ATOM 708 O O . ALA A 1 92 ? -26.74912 15.17088 4.87187 1.000 28.13562 92 ALA B O 1
ATOM 710 N N . TYR A 1 93 ? -28.83717 16.02679 4.72689 1.000 26.70198 93 TYR B N 1
ATOM 711 C CA . TYR A 1 93 ? -28.68150 16.90692 5.87193 1.000 29.96446 93 TYR B CA 1
ATOM 712 C C . TYR A 1 93 ? -28.51745 16.09297 7.15455 1.000 28.37841 93 TYR B C 1
ATOM 713 O O . TYR A 1 93 ? -29.20948 15.09307 7.36956 1.000 28.75158 93 TYR B O 1
ATOM 722 N N . VAL A 1 94 ? -27.59826 16.52537 8.01446 1.000 27.73275 94 VAL B N 1
ATOM 723 C CA . VAL A 1 94 ? -27.36938 15.88637 9.31141 1.000 27.40079 94 VAL B CA 1
ATOM 724 C C . VAL A 1 94 ? -27.90235 16.82866 10.37627 1.000 35.85843 94 VAL B C 1
ATOM 725 O O . VAL A 1 94 ? -27.32546 17.89937 10.59832 1.000 37.69825 94 VAL B O 1
ATOM 729 N N . SER A 1 95 ? -28.99623 16.43541 11.04841 1.000 28.05961 95 SER B N 1
ATOM 730 C CA . SER A 1 95 ? -29.49335 17.22857 12.16596 1.000 29.69380 95 SER B CA 1
ATOM 731 C C . SER A 1 95 ? -28.67950 16.91754 13.41506 1.000 37.75413 95 SER B C 1
ATOM 732 O O . SER A 1 95 ? -28.44320 15.74134 13.71380 1.000 44.45488 95 SER B O 1
ATOM 735 N N . PRO A 1 96 ? -28.24434 17.93224 14.17030 1.000 35.81151 96 PRO B N 1
ATOM 736 C CA . PRO A 1 96 ? -27.55911 17.66286 15.44918 1.000 36.59097 96 PRO B CA 1
ATOM 737 C C . PRO A 1 96 ? -28.42585 16.94129 16.45525 1.000 47.26751 96 PRO B C 1
ATOM 738 O O . PRO A 1 96 ? -27.88646 16.41521 17.43698 1.000 43.62387 96 PRO B O 1
ATOM 742 N N . ALA A 1 97 ? -29.74801 16.90606 16.25812 1.000 39.90678 97 ALA B N 1
ATOM 743 C CA . ALA A 1 97 ? -30.58795 16.10585 17.14237 1.000 52.36448 97 ALA B CA 1
ATOM 744 C C . ALA A 1 97 ? -30.16681 14.64480 17.11555 1.000 52.10516 97 ALA B C 1
ATOM 745 O O . ALA A 1 97 ? -30.35457 13.92390 18.10076 1.000 53.76689 97 ALA B O 1
ATOM 747 N N . LEU A 1 98 ? -29.57521 14.19960 16.00447 1.000 45.68851 98 LEU B N 1
ATOM 748 C CA . LEU A 1 98 ? -29.07131 12.83703 15.90304 1.000 47.66253 98 LEU B CA 1
ATOM 749 C C . LEU A 1 98 ? -27.84339 12.60642 16.77142 1.000 49.52709 98 LEU B C 1
ATOM 750 O O . LEU A 1 98 ? -27.54591 11.45686 17.11114 1.000 50.59878 98 LEU B O 1
ATOM 755 N N . TYR A 1 99 ? -27.13878 13.67249 17.15055 1.000 50.49414 99 TYR B N 1
ATOM 756 C CA . TYR A 1 99 ? -25.84176 13.51791 17.79836 1.000 43.89543 99 TYR B CA 1
ATOM 757 C C . TYR A 1 99 ? -25.98778 13.01109 19.22670 1.000 52.95090 99 TYR B C 1
ATOM 758 O O . TYR A 1 99 ? -25.27235 12.09318 19.64301 1.000 58.56596 99 TYR B O 1
ATOM 767 N N . GLY A 1 100 ? -26.90802 13.59208 19.99421 1.000 51.57464 100 GLY B N 1
ATOM 768 C CA . GLY A 1 100 ? -26.91305 13.31305 21.41426 1.000 61.32182 100 GLY B CA 1
ATOM 769 C C . GLY A 1 100 ? -25.78260 13.95910 22.18390 1.000 70.37282 100 GLY B C 1
ATOM 770 O O . GLY A 1 100 ? -25.53697 13.58464 23.33584 1.000 75.93763 100 GLY B O 1
ATOM 771 N N . VAL A 1 101 ? -25.07725 14.91309 21.57949 1.000 66.69946 101 VAL B N 1
ATOM 772 C CA . VAL A 1 101 ? -23.99496 15.63256 22.23297 1.000 65.90477 101 VAL B CA 1
ATOM 773 C C . VAL A 1 101 ? -24.24352 17.12421 22.08241 1.000 59.00892 101 VAL B C 1
ATOM 774 O O . VAL A 1 101 ? -24.82406 17.58778 21.09586 1.000 58.74398 101 VAL B O 1
ATOM 778 N N . THR A 1 102 ? -23.80415 17.87805 23.07756 1.000 53.68740 102 THR B N 1
ATOM 779 C CA . THR A 1 102 ? -23.91734 19.32048 23.03397 1.000 64.16262 102 THR B CA 1
ATOM 780 C C . THR A 1 102 ? -22.57358 19.90720 23.44421 1.000 68.50820 102 THR B C 1
ATOM 781 O O . THR A 1 102 ? -21.90900 19.36192 24.33325 1.000 70.98821 102 THR B O 1
ATOM 785 N N . PRO A 1 103 ? -22.11979 20.99291 22.79604 1.000 63.75702 103 PRO B N 1
ATOM 786 C CA . PRO A 1 103 ? -22.81321 21.69431 21.71889 1.000 51.55169 103 PRO B CA 1
ATOM 787 C C . PRO A 1 103 ? -22.52374 21.07904 20.35676 1.000 48.85687 103 PRO B C 1
ATOM 788 O O . PRO A 1 103 ? -21.73105 20.14174 20.26053 1.000 44.69112 103 PRO B O 1
ATOM 792 N N . ALA A 1 104 ? -23.14885 21.60941 19.31078 1.000 51.77595 104 ALA B N 1
ATOM 793 C CA . ALA A 1 104 ? -22.94925 21.07291 17.97207 1.000 46.28845 104 ALA B CA 1
ATOM 794 C C . ALA A 1 104 ? -23.42418 22.09874 16.95821 1.000 41.22821 104 ALA B C 1
ATOM 795 O O . ALA A 1 104 ? -24.06287 23.09297 17.29947 1.000 41.12066 104 ALA B O 1
ATOM 797 N N . ALA A 1 105 ? -23.07896 21.85404 15.70256 1.000 35.79914 105 ALA B N 1
ATOM 798 C CA . ALA A 1 105 ? -23.62363 22.61258 14.59276 1.000 36.77010 105 ALA B CA 1
ATOM 799 C C . ALA A 1 105 ? -24.09297 21.61394 13.55007 1.000 36.85672 105 ALA B C 1
ATOM 800 O O . ALA A 1 105 ? -23.53851 20.51173 13.46262 1.000 32.55425 105 ALA B O 1
ATOM 802 N N . PRO A 1 106 ? -25.11985 21.94462 12.76838 1.000 34.08964 106 PRO B N 1
ATOM 803 C CA . PRO A 1 106 ? -25.58481 21.00330 11.74896 1.000 30.10966 106 PRO B CA 1
ATOM 804 C C . PRO A 1 106 ? -24.56433 20.92392 10.63194 1.000 37.26009 106 PRO B C 1
ATOM 805 O O . PRO A 1 106 ? -23.61568 21.70761 10.55537 1.000 29.46167 106 PRO B O 1
ATOM 809 N N . THR A 1 107 ? -24.77038 19.95707 9.75076 1.000 31.76309 107 THR B N 1
ATOM 810 C CA . THR A 1 107 ? -23.92831 19.86252 8.57047 1.000 28.65034 107 THR B CA 1
ATOM 811 C C . THR A 1 107 ? -24.70943 19.11454 7.49550 1.000 27.10487 107 THR B C 1
ATOM 812 O O . THR A 1 107 ? -25.87216 18.73672 7.68743 1.000 30.86027 107 THR B O 1
ATOM 816 N N . TRP A 1 108 ? -24.07293 18.94257 6.34326 1.000 24.28692 108 TRP B N 1
ATOM 817 C CA . TRP A 1 108 ? -24.65416 18.21638 5.22401 1.000 26.82483 108 TRP B CA 1
ATOM 818 C C . TRP A 1 108 ? -23.62529 17.18721 4.79771 1.000 28.92122 108 TRP B C 1
ATOM 819 O O . TRP A 1 108 ? -22.53014 17.55228 4.36973 1.000 29.98141 108 TRP B O 1
ATOM 830 N N . ASN A 1 109 ? -23.94511 15.91094 4.94547 1.000 24.14127 109 ASN B N 1
ATOM 831 C CA . ASN A 1 109 ? -23.05242 14.87900 4.44256 1.000 23.07198 109 ASN B CA 1
ATOM 832 C C . ASN A 1 109 ? -23.27173 14.75900 2.94338 1.000 20.18269 109 ASN B C 1
ATOM 833 O O . ASN A 1 109 ? -24.41378 14.73884 2.48734 1.000 21.93122 109 ASN B O 1
ATOM 838 N N . PHE A 1 110 ? -22.18962 14.71595 2.17558 1.000 20.41462 110 PHE B N 1
ATOM 839 C CA . PHE A 1 110 ? -22.35734 14.62847 0.72820 1.000 22.03371 110 PHE B CA 1
ATOM 840 C C . PHE A 1 110 ? -21.14624 13.96085 0.10705 1.000 22.73026 110 PHE B C 1
ATOM 841 O O . PHE A 1 110 ? -20.09665 13.79387 0.74030 1.000 24.00529 110 PHE B O 1
ATOM 849 N N . THR A 1 111 ? -21.29089 13.60127 -1.16854 1.000 19.17932 111 THR B N 1
ATOM 850 C CA . THR A 1 111 ? -20.21176 12.95553 -1.88782 1.000 21.02562 111 THR B CA 1
ATOM 851 C C . THR A 1 111 ? -19.98187 13.65975 -3.22159 1.000 24.81292 111 THR B C 1
ATOM 852 O O . THR A 1 111 ? -20.93413 14.05309 -3.90943 1.000 25.29264 111 THR B O 1
ATOM 856 N N . SER A 1 112 ? -18.71381 13.82985 -3.57528 1.000 17.62788 112 SER B N 1
ATOM 857 C CA . SER A 1 112 ? -18.38344 14.51685 -4.81739 1.000 27.35516 112 SER B CA 1
ATOM 858 C C . SER A 1 112 ? -17.01151 14.06668 -5.28623 1.000 28.06668 112 SER B C 1
ATOM 859 O O . SER A 1 112 ? -16.12609 13.79836 -4.46814 1.000 27.81803 112 SER B O 1
ATOM 862 N N . VAL A 1 113 ? -16.85349 13.94420 -6.60422 1.000 21.59854 113 VAL B N 1
ATOM 863 C CA . VAL A 1 113 ? -15.55314 13.69534 -7.21143 1.000 21.32773 113 VAL B CA 1
ATOM 864 C C . VAL A 1 113 ? -15.32407 14.79748 -8.23522 1.000 21.49310 113 VAL B C 1
ATOM 865 O O . VAL A 1 113 ? -16.14984 14.99320 -9.13555 1.000 24.04149 113 VAL B O 1
ATOM 869 N N . HIS A 1 114 ? -14.22551 15.52691 -8.08334 1.000 20.91716 114 HIS B N 1
ATOM 870 C CA . HIS A 1 114 ? -13.81701 16.54037 -9.03757 1.000 21.11470 114 HIS B CA 1
ATOM 871 C C . HIS A 1 114 ? -12.66598 15.97912 -9.85913 1.000 25.60615 114 HIS B C 1
ATOM 872 O O . HIS A 1 114 ? -11.60095 15.65000 -9.31735 1.000 23.02229 114 HIS B O 1
ATOM 879 N N . VAL A 1 115 ? -12.89243 15.84749 -11.15690 1.000 22.50912 115 VAL B N 1
ATOM 880 C CA . VAL A 1 115 ? -11.88128 15.39541 -12.10339 1.000 22.77534 115 VAL B CA 1
ATOM 881 C C . VAL A 1 115 ? -11.44407 16.59578 -12.93432 1.000 23.16803 115 VAL B C 1
ATOM 882 O O . VAL A 1 115 ? -12.28648 17.32192 -13.47331 1.000 24.87124 115 VAL B O 1
ATOM 886 N N . ARG A 1 116 ? -10.13743 16.81800 -13.01571 1.000 22.73710 116 ARG B N 1
ATOM 887 C CA . ARG A 1 116 ? -9.58018 17.84575 -13.87736 1.000 26.15763 116 ARG B CA 1
ATOM 888 C C . ARG A 1 116 ? -8.72061 17.20732 -14.95802 1.000 26.95251 116 ARG B C 1
ATOM 889 O O . ARG A 1 116 ? -8.10110 16.15211 -14.74370 1.000 28.55426 116 ARG B O 1
ATOM 897 N N . GLY A 1 117 ? -8.68904 17.85210 -16.12067 1.000 32.64514 117 GLY B N 1
ATOM 898 C CA . GLY A 1 117 ? -7.87030 17.34586 -17.20542 1.000 27.61289 117 GLY B CA 1
ATOM 899 C C . GLY A 1 117 ? -7.84470 18.29640 -18.37937 1.000 33.65482 117 GLY B C 1
ATOM 900 O O . GLY A 1 117 ? -8.32399 19.42915 -18.30147 1.000 31.70904 117 GLY B O 1
ATOM 901 N N . VAL A 1 118 ? -7.26953 17.81535 -19.48010 1.000 31.19911 118 VAL B N 1
ATOM 902 C CA . VAL A 1 118 ? -7.08020 18.62249 -20.67683 1.000 33.14139 118 VAL B CA 1
ATOM 903 C C . VAL A 1 118 ? -8.03261 18.13222 -21.76208 1.000 35.94938 118 VAL B C 1
ATOM 904 O O . VAL A 1 118 ? -8.19782 16.92292 -21.96105 1.000 33.70336 118 VAL B O 1
ATOM 908 N N . VAL A 1 119 ? -8.66460 19.07699 -22.45152 1.000 37.47719 119 VAL B N 1
ATOM 909 C CA . VAL A 1 119 ? -9.67913 18.80267 -23.45864 1.000 38.01511 119 VAL B CA 1
ATOM 910 C C . VAL A 1 119 ? -9.00346 18.51915 -24.79027 1.000 38.14701 119 VAL B C 1
ATOM 911 O O . VAL A 1 119 ? -7.95063 19.07671 -25.11660 1.000 36.92809 119 VAL B O 1
ATOM 915 N N . GLU A 1 120 ? -9.60739 17.61652 -25.55738 1.000 34.00889 120 GLU B N 1
ATOM 916 C CA . GLU A 1 120 ? -9.33496 17.47247 -26.98360 1.000 34.04743 120 GLU B CA 1
ATOM 917 C C . GLU A 1 120 ? -10.68955 17.38676 -27.67479 1.000 30.85547 120 GLU B C 1
ATOM 918 O O . GLU A 1 120 ? -11.46318 16.46073 -27.41485 1.000 43.35096 120 GLU B O 1
ATOM 924 N N . LYS A 1 121 ? -11.00314 18.37497 -28.50106 1.000 41.29653 121 LYS B N 1
ATOM 925 C CA . LYS A 1 121 ? -12.23296 18.33170 -29.27879 1.000 43.74301 121 LYS B CA 1
ATOM 926 C C . LYS A 1 121 ? -12.15782 17.21960 -30.31826 1.000 39.30900 121 LYS B C 1
ATOM 927 O O . LYS A 1 121 ? -11.13524 17.04311 -30.98716 1.000 40.13605 121 LYS B O 1
ATOM 933 N N . ILE A 1 122 ? -13.24133 16.45821 -30.45348 1.000 39.92113 122 ILE B N 1
ATOM 934 C CA . ILE A 1 122 ? -13.33313 15.41797 -31.47551 1.000 41.77264 122 ILE B CA 1
ATOM 935 C C . ILE A 1 122 ? -14.06352 16.00768 -32.67395 1.000 48.92496 122 ILE B C 1
ATOM 936 O O . ILE A 1 122 ? -15.18560 16.51009 -32.53652 1.000 49.32281 122 ILE B O 1
ATOM 941 N N . GLU A 1 123 ? -13.43835 15.95746 -33.84958 1.000 52.04671 123 GLU B N 1
ATOM 942 C CA . GLU A 1 123 ? -14.04423 16.55030 -35.03805 1.000 53.57599 123 GLU B CA 1
ATOM 943 C C . GLU A 1 123 ? -14.56499 15.54475 -36.04767 1.000 50.60605 123 GLU B C 1
ATOM 944 O O . GLU A 1 123 ? -15.48096 15.87875 -36.79910 1.000 54.87338 123 GLU B O 1
ATOM 950 N N . SER A 1 124 ? -14.02158 14.33250 -36.09071 1.000 46.41264 124 SER B N 1
ATOM 951 C CA . SER A 1 124 ? -14.52596 13.34254 -37.03304 1.000 49.10087 124 SER B CA 1
ATOM 952 C C . SER A 1 124 ? -15.97211 12.97888 -36.71467 1.000 49.96231 124 SER B C 1
ATOM 953 O O . SER A 1 124 ? -16.32062 12.69144 -35.56339 1.000 42.73451 124 SER B O 1
ATOM 956 N N . LEU A 1 125 ? -16.81814 12.99886 -37.74593 1.000 42.51529 125 LEU B N 1
ATOM 957 C CA . LEU A 1 125 ? -18.21545 12.63614 -37.55169 1.000 43.71803 125 LEU B CA 1
ATOM 958 C C . LEU A 1 125 ? -18.34789 11.19576 -37.08694 1.000 42.78509 125 LEU B C 1
ATOM 959 O O . LEU A 1 125 ? -19.19757 10.88725 -36.24410 1.000 45.76953 125 LEU B O 1
ATOM 964 N N . GLU A 1 126 ? -17.51639 10.29602 -37.62005 1.000 47.23126 126 GLU B N 1
ATOM 965 C CA . GLU A 1 126 ? -17.63224 8.89088 -37.23530 1.000 53.06949 126 GLU B CA 1
ATOM 966 C C . GLU A 1 126 ? -17.09475 8.66091 -35.83186 1.000 50.47421 126 GLU B C 1
ATOM 967 O O . GLU A 1 126 ? -17.68603 7.90470 -35.05319 1.000 54.97655 126 GLU B O 1
ATOM 973 N N . GLU A 1 127 ? -15.97248 9.29881 -35.49634 1.000 48.96207 127 GLU B N 1
ATOM 974 C CA . GLU A 1 127 ? -15.46085 9.23671 -34.13253 1.000 45.94803 127 GLU B CA 1
ATOM 975 C C . GLU A 1 127 ? -16.47130 9.81617 -33.14899 1.000 45.32793 127 GLU B C 1
ATOM 976 O O . GLU A 1 127 ? -16.65762 9.28593 -32.04692 1.000 48.36707 127 GLU B O 1
ATOM 982 N N . THR A 1 128 ? -17.14156 10.90157 -33.53870 1.000 41.21997 128 THR B N 1
ATOM 983 C CA . THR A 1 128 ? -18.20038 11.46606 -32.70592 1.000 39.55269 128 THR B CA 1
ATOM 984 C C . THR A 1 128 ? -19.33959 10.47339 -32.52966 1.000 42.67374 128 THR B C 1
ATOM 985 O O . THR A 1 128 ? -19.85053 10.27816 -31.41771 1.000 40.96262 128 THR B O 1
ATOM 989 N N . LEU A 1 129 ? -19.74678 9.84029 -33.62623 1.000 44.03688 129 LEU B N 1
ATOM 990 C CA . LEU A 1 129 ? -20.77428 8.81116 -33.57163 1.000 44.94701 129 LEU B CA 1
ATOM 991 C C . LEU A 1 129 ? -20.34116 7.64635 -32.68924 1.000 44.36641 129 LEU B C 1
ATOM 992 O O . LEU A 1 129 ? -21.15938 7.07781 -31.95956 1.000 46.05789 129 LEU B O 1
ATOM 997 N N . ASP A 1 130 ? -19.05927 7.27268 -32.74014 1.000 42.62840 130 ASP B N 1
ATOM 998 C CA . ASP A 1 130 ? -18.58802 6.20053 -31.86942 1.000 47.00261 130 ASP B CA 1
ATOM 999 C C . ASP A 1 130 ? -18.73029 6.58395 -30.40238 1.000 43.01549 130 ASP B C 1
ATOM 1000 O O . ASP A 1 130 ? -19.08059 5.74481 -29.56707 1.000 41.23645 130 ASP B O 1
ATOM 1005 N N . VAL A 1 131 ? -18.45808 7.84591 -30.06696 1.000 36.56648 131 VAL B N 1
ATOM 1006 C CA . VAL A 1 131 ? -18.55141 8.26058 -28.67297 1.000 43.12521 131 VAL B CA 1
ATOM 1007 C C . VAL A 1 131 ? -19.97980 8.12189 -28.17482 1.000 41.55998 131 VAL B C 1
ATOM 1008 O O . VAL A 1 131 ? -20.23168 7.52100 -27.12429 1.000 43.07566 131 VAL B O 1
ATOM 1012 N N . VAL A 1 132 ? -20.93816 8.68962 -28.90894 1.000 36.82340 132 VAL B N 1
ATOM 1013 C CA . VAL A 1 132 ? -22.30630 8.66468 -28.40635 1.000 39.26162 132 VAL B CA 1
ATOM 1014 C C . VAL A 1 132 ? -22.84314 7.24260 -28.41549 1.000 38.59669 132 VAL B C 1
ATOM 1015 O O . VAL A 1 132 ? -23.60520 6.85445 -27.52217 1.000 38.74099 132 VAL B O 1
ATOM 1019 N N . ARG A 1 133 ? -22.43623 6.42955 -29.39255 1.000 40.33963 133 ARG B N 1
ATOM 1020 C CA . ARG A 1 133 ? -22.85672 5.03280 -29.39084 1.000 40.65500 133 ARG B CA 1
ATOM 1021 C C . ARG A 1 133 ? -22.26449 4.27555 -28.21078 1.000 39.78348 133 ARG B C 1
ATOM 1022 O O . ARG A 1 133 ? -22.93164 3.41219 -27.62969 1.000 44.13535 133 ARG B O 1
ATOM 1030 N N . ALA A 1 134 ? -21.02087 4.59142 -27.83370 1.000 40.72687 134 ALA B N 1
ATOM 1031 C CA . ALA A 1 134 ? -20.43282 3.98094 -26.64317 1.000 40.83555 134 ALA B CA 1
ATOM 1032 C C . ALA A 1 134 ? -21.13217 4.45688 -25.37710 1.000 44.14441 134 ALA B C 1
ATOM 1033 O O . ALA A 1 134 ? -21.33912 3.67485 -24.44097 1.000 39.07056 134 ALA B O 1
ATOM 1035 N N . THR A 1 135 ? -21.49559 5.73712 -25.32250 1.000 42.24151 135 THR B N 1
ATOM 1036 C CA . THR A 1 135 ? -22.24177 6.23094 -24.17509 1.000 39.53650 135 THR B CA 1
ATOM 1037 C C . THR A 1 135 ? -23.58752 5.52621 -24.06249 1.000 44.53660 135 THR B C 1
ATOM 1038 O O . THR A 1 135 ? -23.96161 5.04750 -22.98339 1.000 43.69764 135 THR B O 1
ATOM 1042 N N . ALA A 1 136 ? -24.31790 5.43698 -25.18129 1.000 39.95473 136 ALA B N 1
ATOM 1043 C CA . ALA A 1 136 ? -25.61963 4.76958 -25.19382 1.000 41.71300 136 ALA B CA 1
ATOM 1044 C C . ALA A 1 136 ? -25.50991 3.32798 -24.72973 1.000 36.20160 136 ALA B C 1
ATOM 1045 O O . ALA A 1 136 ? -26.25187 2.89361 -23.84377 1.000 41.38447 136 ALA B O 1
ATOM 1047 N N . GLY A 1 137 ? -24.59294 2.56648 -25.32333 1.000 42.84693 137 GLY B N 1
ATOM 1048 C CA . GLY A 1 137 ? -24.49404 1.15992 -24.98144 1.000 42.21507 137 GLY B CA 1
ATOM 1049 C C . GLY A 1 137 ? -24.05381 0.94827 -23.54937 1.000 41.83996 137 GLY B C 1
ATOM 1050 O O . GLY A 1 137 ? -24.55042 0.05138 -22.86175 1.000 44.40529 137 GLY B O 1
ATOM 1051 N N . SER A 1 138 ? -23.12373 1.77726 -23.07762 1.000 39.36360 138 SER B N 1
ATOM 1052 C CA . SER A 1 138 ? -22.62778 1.63584 -21.71458 1.000 43.80947 138 SER B CA 1
ATOM 1053 C C . SER A 1 138 ? -23.72587 1.91822 -20.69977 1.000 39.32885 138 SER B C 1
ATOM 1054 O O . SER A 1 138 ? -23.95509 1.11918 -19.78277 1.000 38.48035 138 SER B O 1
ATOM 1057 N N . PHE A 1 139 ? -24.41306 3.05596 -20.84730 1.000 36.03430 139 PHE B N 1
ATOM 1058 C CA . PHE A 1 139 ? -25.43171 3.43708 -19.86882 1.000 35.08948 139 PHE B CA 1
ATOM 1059 C C . PHE A 1 139 ? -26.61455 2.47490 -19.90560 1.000 41.20133 139 PHE B C 1
ATOM 1060 O O . PHE A 1 139 ? -27.16519 2.11770 -18.85763 1.000 38.48013 139 PHE B O 1
ATOM 1068 N N . GLU A 1 140 ? -27.01807 2.03848 -21.10139 1.000 35.65972 140 GLU B N 1
ATOM 1069 C CA . GLU A 1 140 ? -28.16767 1.14300 -21.20265 1.000 37.34225 140 GLU B CA 1
ATOM 1070 C C . GLU A 1 140 ? -27.90120 -0.17288 -20.48350 1.000 42.06732 140 GLU B C 1
ATOM 1071 O O . GLU A 1 140 ? -28.78394 -0.71284 -19.81145 1.000 49.17660 140 GLU B O 1
ATOM 1077 N N . ALA A 1 141 ? -26.68264 -0.69633 -20.59721 1.000 52.44120 141 ALA B N 1
ATOM 1078 C CA . ALA A 1 141 ? -26.34863 -1.92322 -19.88419 1.000 47.23562 141 ALA B CA 1
ATOM 1079 C C . ALA A 1 141 ? -26.38074 -1.70792 -18.37825 1.000 45.41357 141 ALA B C 1
ATOM 1080 O O . ALA A 1 141 ? -26.86214 -2.56567 -17.63170 1.000 55.61017 141 ALA B O 1
ATOM 1082 N N . ARG A 1 142 ? -25.89426 -0.55324 -17.91906 1.000 42.64377 142 ARG B N 1
ATOM 1083 C CA . ARG A 1 142 ? -25.70310 -0.31034 -16.49560 1.000 47.34037 142 ARG B CA 1
ATOM 1084 C C . ARG A 1 142 ? -26.99834 0.10782 -15.80899 1.000 46.32729 142 ARG B C 1
ATOM 1085 O O . ARG A 1 142 ? -27.25530 -0.29407 -14.66946 1.000 48.48802 142 ARG B O 1
ATOM 1093 N N . PHE A 1 143 ? -27.82127 0.91163 -16.48511 1.000 45.16587 143 PHE B N 1
ATOM 1094 C CA . PHE A 1 143 ? -29.00807 1.51515 -15.89154 1.000 39.70450 143 PHE B CA 1
ATOM 1095 C C . PHE A 1 143 ? -30.30296 1.17754 -16.61454 1.000 40.88112 143 PHE B C 1
ATOM 1096 O O . PHE A 1 143 ? -31.37077 1.59124 -16.15296 1.000 46.31962 143 PHE B O 1
ATOM 1104 N N . GLY A 1 144 ? -30.24757 0.47573 -17.74022 1.000 43.97921 144 GLY B N 1
ATOM 1105 C CA . GLY A 1 144 ? -31.41205 0.37346 -18.59669 1.000 43.11525 144 GLY B CA 1
ATOM 1106 C C . GLY A 1 144 ? -32.13973 -0.95241 -18.56381 1.000 46.73409 144 GLY B C 1
ATOM 1107 O O . GLY A 1 144 ? -32.31362 -1.55825 -17.50165 1.000 47.95529 144 GLY B O 1
ATOM 1108 N N . ASP A 1 145 ? -32.56229 -1.41280 -19.74099 1.000 47.27383 145 ASP B N 1
ATOM 1109 C CA . ASP A 1 145 ? -33.50508 -2.51613 -19.84339 1.000 56.92865 145 ASP B CA 1
ATOM 1110 C C . ASP A 1 145 ? -33.38956 -3.21617 -21.19757 1.000 56.77823 145 ASP B C 1
ATOM 1111 O O . ASP A 1 145 ? -34.39833 -3.46688 -21.86270 1.000 59.17031 145 ASP B O 1
ATOM 1116 N N . ASP A 1 146 ? -32.15914 -3.50599 -21.62602 1.000 63.45515 146 ASP B N 1
ATOM 1117 C CA . ASP A 1 146 ? -31.89761 -4.32879 -22.81265 1.000 69.59817 146 ASP B CA 1
ATOM 1118 C C . ASP A 1 146 ? -32.48575 -3.72199 -24.08677 1.000 63.78010 146 ASP B C 1
ATOM 1119 O O . ASP A 1 146 ? -33.09373 -4.41516 -24.90569 1.000 63.91996 146 ASP B O 1
ATOM 1124 N N . TRP A 1 147 ? -32.29970 -2.42228 -24.26988 1.000 54.92553 147 TRP B N 1
ATOM 1125 C CA . TRP A 1 147 ? -32.76853 -1.78573 -25.48868 1.000 57.24500 147 TRP B CA 1
ATOM 1126 C C . TRP A 1 147 ? -31.76571 -2.00404 -26.61215 1.000 58.32061 147 TRP B C 1
ATOM 1127 O O . TRP A 1 147 ? -30.55432 -1.88083 -26.41359 1.000 65.99684 147 TRP B O 1
ATOM 1138 N N . ASP A 1 148 ? -32.27752 -2.33347 -27.79745 1.000 63.40438 148 ASP B N 1
ATOM 1139 C CA . ASP A 1 148 ? -31.42573 -2.60725 -28.94394 1.000 62.71488 148 ASP B CA 1
ATOM 1140 C C . ASP A 1 148 ? -31.35010 -1.37719 -29.83218 1.000 56.42732 148 ASP B C 1
ATOM 1141 O O . ASP A 1 148 ? -32.35900 -1.01167 -30.45520 1.000 58.51148 148 ASP B O 1
ATOM 1146 N N . PRO A 1 149 ? -30.19309 -0.72511 -29.94716 1.000 54.69912 149 PRO B N 1
ATOM 1147 C CA . PRO A 1 149 ? -30.07742 0.45754 -30.80426 1.000 54.56205 149 PRO B CA 1
ATOM 1148 C C . PRO A 1 149 ? -30.00628 0.15506 -32.29205 1.000 53.90646 149 PRO B C 1
ATOM 1149 O O . PRO A 1 149 ? -29.80808 1.08968 -33.07370 1.000 55.34447 149 PRO B O 1
ATOM 1153 N N . SER A 1 150 ? -30.16206 -1.11374 -32.69060 1.000 51.01117 150 SER B N 1
ATOM 1154 C CA . SER A 1 150 ? -29.95166 -1.49488 -34.08528 1.000 54.97300 150 SER B CA 1
ATOM 1155 C C . SER A 1 150 ? -30.83697 -0.68553 -35.01767 1.000 63.26378 150 SER B C 1
ATOM 1156 O O . SER A 1 150 ? -30.36175 -0.10798 -36.00243 1.000 67.50998 150 SER B O 1
ATOM 1159 N N . ASP A 1 151 ? -32.12922 -0.63061 -34.72311 1.000 63.50661 151 ASP B N 1
ATOM 1160 C CA . ASP A 1 151 ? -33.06467 0.06100 -35.59631 1.000 65.54315 151 ASP B CA 1
ATOM 1161 C C . ASP A 1 151 ? -32.97100 1.58016 -35.48488 1.000 61.61751 151 ASP B C 1
ATOM 1162 O O . ASP A 1 151 ? -33.70119 2.28270 -36.19466 1.000 57.45996 151 ASP B O 1
ATOM 1167 N N . SER A 1 152 ? -32.07935 2.10359 -34.64101 1.000 52.81609 152 SER B N 1
ATOM 1168 C CA . SER A 1 152 ? -31.91750 3.54188 -34.46818 1.000 50.97700 152 SER B CA 1
ATOM 1169 C C . SER A 1 152 ? -30.60244 4.08378 -35.01990 1.000 52.88119 152 SER B C 1
ATOM 1170 O O . SER A 1 152 ? -30.36397 5.29128 -34.92876 1.000 51.44333 152 SER B O 1
ATOM 1173 N N . ILE A 1 153 ? -29.74424 3.23935 -35.59621 1.000 61.30227 153 ILE B N 1
ATOM 1174 C CA . ILE A 1 153 ? -28.42452 3.71764 -36.00317 1.000 62.92295 153 ILE B CA 1
ATOM 1175 C C . ILE A 1 153 ? -28.54847 4.77516 -37.09333 1.000 60.72185 153 ILE B C 1
ATOM 1176 O O . ILE A 1 153 ? -27.80680 5.76622 -37.10270 1.000 63.11643 153 ILE B O 1
ATOM 1181 N N . ASP A 1 154 ? -29.50122 4.59877 -38.01210 1.000 58.61852 154 ASP B N 1
ATOM 1182 C CA . ASP A 1 154 ? -29.75191 5.63034 -39.01458 1.000 57.86332 154 ASP B CA 1
ATOM 1183 C C . ASP A 1 154 ? -30.20358 6.92947 -38.36439 1.000 53.25038 154 ASP B C 1
ATOM 1184 O O . ASP A 1 154 ? -29.84745 8.02020 -38.82696 1.000 49.25987 154 ASP B O 1
ATOM 1189 N N . TYR A 1 155 ? -30.99741 6.83086 -37.29382 1.000 56.78500 155 TYR B N 1
ATOM 1190 C CA . TYR A 1 155 ? -31.37783 8.01855 -36.53932 1.000 49.21101 155 TYR B CA 1
ATOM 1191 C C . TYR A 1 155 ? -30.16780 8.65080 -35.86519 1.000 44.40384 155 TYR B C 1
ATOM 1192 O O . TYR A 1 155 ? -30.03839 9.87951 -35.85169 1.000 46.12992 155 TYR B O 1
ATOM 1201 N N . PHE A 1 156 ? -29.26562 7.83698 -35.30271 1.000 47.04015 156 PHE B N 1
ATOM 1202 C CA . PHE A 1 156 ? -28.04755 8.40377 -34.72228 1.000 47.93645 156 PHE B CA 1
ATOM 1203 C C . PHE A 1 156 ? -27.24406 9.15399 -35.77759 1.000 49.49011 156 PHE B C 1
ATOM 1204 O O . PHE A 1 156 ? -26.73784 10.25406 -35.51985 1.000 50.59588 156 PHE B O 1
ATOM 1212 N N . ARG A 1 157 ? -27.11121 8.56683 -36.97327 1.000 48.35512 157 ARG B N 1
ATOM 1213 C CA . ARG A 1 157 ? -26.39095 9.23667 -38.04915 1.000 48.49681 157 ARG B CA 1
ATOM 1214 C C . ARG A 1 157 ? -27.02612 10.57863 -38.37630 1.000 53.40441 157 ARG B C 1
ATOM 1215 O O . ARG A 1 157 ? -26.32185 11.57175 -38.58983 1.000 42.70477 157 ARG B O 1
ATOM 1223 N N . LYS A 1 158 ? -28.35950 10.63315 -38.38072 1.000 43.47783 158 LYS B N 1
ATOM 1224 C CA . LYS A 1 158 ? -29.05101 11.83554 -38.82615 1.000 45.60050 158 LYS B CA 1
ATOM 1225 C C . LYS A 1 158 ? -28.82561 13.00202 -37.87154 1.000 48.11327 158 LYS B C 1
ATOM 1226 O O . LYS A 1 158 ? -28.67969 14.14396 -38.31865 1.000 50.25202 158 LYS B O 1
ATOM 1228 N N . ILE A 1 159 ? -28.77717 12.74565 -36.55644 1.000 44.89230 159 ILE B N 1
ATOM 1229 C CA . ILE A 1 159 ? -28.66949 13.83314 -35.58635 1.000 40.92017 159 ILE B CA 1
ATOM 1230 C C . ILE A 1 159 ? -27.24244 14.07943 -35.11227 1.000 47.77927 159 ILE B C 1
ATOM 1231 O O . ILE A 1 159 ? -26.98352 15.13094 -34.50495 1.000 37.92844 159 ILE B O 1
ATOM 1236 N N . VAL A 1 160 ? -26.30270 13.18439 -35.41343 1.000 47.62820 160 VAL B N 1
ATOM 1237 C CA . VAL A 1 160 ? -24.94729 13.27213 -34.86735 1.000 36.24886 160 VAL B CA 1
ATOM 1238 C C . VAL A 1 160 ? -24.18713 14.54209 -35.25700 1.000 43.11074 160 VAL B C 1
ATOM 1239 O O . VAL A 1 160 ? -23.31970 14.96424 -34.47574 1.000 38.14702 160 VAL B O 1
ATOM 1243 N N . PRO A 1 161 ? -24.43223 15.19958 -36.40368 1.000 41.96474 161 PRO B N 1
ATOM 1244 C CA . PRO A 1 161 ? -23.69143 16.44398 -36.66178 1.000 39.77653 161 PRO B CA 1
ATOM 1245 C C . PRO A 1 161 ? -23.89302 17.49920 -35.59094 1.000 35.25789 161 PRO B C 1
ATOM 1246 O O . PRO A 1 161 ? -23.03939 18.37608 -35.45101 1.000 42.26335 161 PRO B O 1
ATOM 1250 N N . GLY A 1 162 ? -24.98295 17.43701 -34.82506 1.000 34.14364 162 GLY B N 1
ATOM 1251 C CA . GLY A 1 162 ? -25.18220 18.36106 -33.73097 1.000 35.39873 162 GLY B CA 1
ATOM 1252 C C . GLY A 1 162 ? -24.42443 18.01326 -32.47200 1.000 41.33937 162 GLY B C 1
ATOM 1253 O O . GLY A 1 162 ? -24.44263 18.79915 -31.52072 1.000 34.65002 162 GLY B O 1
ATOM 1254 N N . VAL A 1 163 ? -23.75097 16.86444 -32.45165 1.000 43.43696 163 VAL B N 1
ATOM 1255 C CA . VAL A 1 163 ? -23.02111 16.42503 -31.26844 1.000 42.44589 163 VAL B CA 1
ATOM 1256 C C . VAL A 1 163 ? -21.64165 17.06599 -31.25411 1.000 41.10822 163 VAL B C 1
ATOM 1257 O O . VAL A 1 163 ? -20.87745 16.96409 -32.22477 1.000 35.06387 163 VAL B O 1
ATOM 1261 N N . GLY A 1 164 ? -21.31358 17.71228 -30.14729 1.000 32.66362 164 GLY B N 1
ATOM 1262 C CA . GLY A 1 164 ? -19.95166 18.12841 -29.89846 1.000 35.57700 164 GLY B CA 1
ATOM 1263 C C . GLY A 1 164 ? -19.28431 17.17118 -28.93508 1.000 37.61411 164 GLY B C 1
ATOM 1264 O O . GLY A 1 164 ? -19.50336 17.24893 -27.72501 1.000 31.36338 164 GLY B O 1
ATOM 1265 N N . ALA A 1 165 ? -18.49087 16.24231 -29.45151 1.000 35.57619 165 ALA B N 1
ATOM 1266 C CA . ALA A 1 165 ? -17.86228 15.23095 -28.61290 1.000 34.42673 165 ALA B CA 1
ATOM 1267 C C . ALA A 1 165 ? -16.42718 15.63475 -28.29761 1.000 29.67993 165 ALA B C 1
ATOM 1268 O O . ALA A 1 165 ? -15.77357 16.32030 -29.08916 1.000 34.53946 165 ALA B O 1
ATOM 1270 N N . PHE A 1 166 ? -15.92417 15.18484 -27.14815 1.000 29.43474 166 PHE B N 1
ATOM 1271 C CA . PHE A 1 166 ? -14.58413 15.59092 -26.73990 1.000 32.05425 166 PHE B CA 1
ATOM 1272 C C . PHE A 1 166 ? -13.96405 14.55441 -25.81199 1.000 31.21989 166 PHE B C 1
ATOM 1273 O O . PHE A 1 166 ? -14.65517 13.76353 -25.16414 1.000 31.00974 166 PHE B O 1
ATOM 1281 N N . ARG A 1 167 ? -12.63875 14.57705 -25.76125 1.000 31.25161 167 ARG B N 1
ATOM 1282 C CA . ARG A 1 167 ? -11.85345 13.71509 -24.89514 1.000 33.79112 167 ARG B CA 1
ATOM 1283 C C . ARG A 1 167 ? -11.24577 14.55316 -23.77979 1.000 37.85229 167 ARG B C 1
ATOM 1284 O O . ARG A 1 167 ? -10.91313 15.73004 -23.96876 1.000 34.75390 167 ARG B O 1
ATOM 1292 N N . VAL A 1 168 ? -11.11936 13.94029 -22.60788 1.000 31.36627 168 VAL B N 1
ATOM 1293 C CA . VAL A 1 168 ? -10.45685 14.56095 -21.47143 1.000 31.36259 168 VAL B CA 1
ATOM 1294 C C . VAL A 1 168 ? -9.36727 13.61513 -21.00021 1.000 36.68966 168 VAL B C 1
ATOM 1295 O O . VAL A 1 168 ? -9.63693 12.44442 -20.70475 1.000 37.59416 168 VAL B O 1
ATOM 1299 N N . THR A 1 169 ? -8.14662 14.11414 -20.93631 1.000 29.61959 169 THR B N 1
ATOM 1300 C CA . THR A 1 169 ? -7.03042 13.37097 -20.37739 1.000 33.03278 169 THR B CA 1
ATOM 1301 C C . THR A 1 169 ? -6.84066 13.84849 -18.94361 1.000 31.12288 169 THR B C 1
ATOM 1302 O O . THR A 1 169 ? -6.47349 15.00655 -18.71551 1.000 28.32843 169 THR B O 1
ATOM 1306 N N . VAL A 1 170 ? -7.09311 12.95248 -17.99090 1.000 30.00859 170 VAL B N 1
ATOM 1307 C CA . VAL A 1 170 ? -7.20953 13.33551 -16.58810 1.000 30.73237 170 VAL B CA 1
ATOM 1308 C C . VAL A 1 170 ? -5.84241 13.70723 -16.03271 1.000 37.55130 170 VAL B C 1
ATOM 1309 O O . VAL A 1 170 ? -4.85534 12.98448 -16.21534 1.000 33.72937 170 VAL B O 1
ATOM 1313 N N . THR A 1 171 ? -5.77469 14.85077 -15.35752 1.000 34.78946 171 THR B N 1
ATOM 1314 C CA . THR A 1 171 ? -4.55682 15.26453 -14.68280 1.000 30.09894 171 THR B CA 1
ATOM 1315 C C . THR A 1 171 ? -4.65206 15.15636 -13.17063 1.000 37.12357 171 THR B C 1
ATOM 1316 O O . THR A 1 171 ? -3.62179 15.01836 -12.50473 1.000 33.55449 171 THR B O 1
ATOM 1320 N N . SER A 1 172 ? -5.85720 15.19906 -12.61700 1.000 31.05056 172 SER B N 1
ATOM 1321 C CA . SER A 1 172 ? -6.01868 14.99437 -11.18662 1.000 35.04304 172 SER B CA 1
ATOM 1322 C C . SER A 1 172 ? -7.45527 14.57442 -10.92089 1.000 38.58781 172 SER B C 1
ATOM 1323 O O . SER A 1 172 ? -8.36997 14.92239 -11.67931 1.000 30.65543 172 SER B O 1
ATOM 1326 N N . ALA A 1 173 ? -7.64001 13.83231 -9.82814 1.000 30.22992 173 ALA B N 1
ATOM 1327 C CA . ALA A 1 173 ? -8.95501 13.39094 -9.38846 1.000 20.90539 173 ALA B CA 1
ATOM 1328 C C . ALA A 1 173 ? -8.98460 13.40572 -7.86351 1.000 23.91754 173 ALA B C 1
ATOM 1329 O O . ALA A 1 173 ? -8.08960 12.84589 -7.22696 1.000 26.21442 173 ALA B O 1
ATOM 1331 N N . HIS A 1 174 ? -9.99644 14.04960 -7.28882 1.000 25.43089 174 HIS B N 1
ATOM 1332 C CA . HIS A 1 174 ? -10.12601 14.18043 -5.83984 1.000 29.43841 174 HIS B CA 1
ATOM 1333 C C . HIS A 1 174 ? -11.55635 13.88117 -5.43171 1.000 27.67003 174 HIS B C 1
ATOM 1334 O O . HIS A 1 174 ? -12.50055 14.35391 -6.07490 1.000 29.78245 174 HIS B O 1
ATOM 1341 N N . GLY A 1 175 ? -11.70788 13.09784 -4.36469 1.000 25.21665 175 GLY B N 1
ATOM 1342 C CA . GLY A 1 175 ? -13.01181 12.75873 -3.81353 1.000 19.23800 175 GLY B CA 1
ATOM 1343 C C . GLY A 1 175 ? -13.25181 13.46532 -2.49028 1.000 28.99669 175 GLY B C 1
ATOM 1344 O O . GLY A 1 175 ? -12.35599 13.55127 -1.64929 1.000 28.56432 175 GLY B O 1
ATOM 1345 N N . MET A 1 176 ? -14.45464 13.99849 -2.32405 1.000 24.40998 176 MET B N 1
ATOM 1346 C CA . MET A 1 176 ? -14.91214 14.54188 -1.05058 1.000 23.00888 176 MET B CA 1
ATOM 1347 C C . MET A 1 176 ? -15.99774 13.59517 -0.57050 1.000 29.34800 176 MET B C 1
ATOM 1348 O O . MET A 1 176 ? -17.06400 13.50515 -1.18747 1.000 24.70811 176 MET B O 1
ATOM 1353 N N . PHE A 1 177 ? -15.70979 12.84088 0.48479 1.000 25.41949 177 PHE B N 1
ATOM 1354 C CA . PHE A 1 177 ? -16.69740 11.93019 1.05025 1.000 28.09698 177 PHE B CA 1
ATOM 1355 C C . PHE A 1 177 ? -16.94452 12.39576 2.48072 1.000 28.26520 177 PHE B C 1
ATOM 1356 O O . PHE A 1 177 ? -16.32598 11.91022 3.42562 1.000 24.27358 177 PHE B O 1
ATOM 1364 N N . LYS A 1 178 ? -17.83180 13.37607 2.61330 1.000 23.93919 178 LYS B N 1
ATOM 1365 C CA . LYS A 1 178 ? -18.15537 14.00067 3.88972 1.000 24.74275 178 LYS B CA 1
ATOM 1366 C C . LYS A 1 178 ? -19.19422 13.11416 4.55676 1.000 29.41883 178 LYS B C 1
ATOM 1367 O O . LYS A 1 178 ? -20.38048 13.16694 4.23262 1.000 24.71330 178 LYS B O 1
ATOM 1373 N N . LEU A 1 179 ? -18.74555 12.27762 5.48471 1.000 25.61491 179 LEU B N 1
ATOM 1374 C CA . LEU A 1 179 ? -19.59284 11.21077 5.99284 1.000 27.35899 179 LEU B CA 1
ATOM 1375 C C . LEU A 1 179 ? -19.47011 11.12020 7.50787 1.000 29.37440 179 LEU B C 1
ATOM 1376 O O . LEU A 1 179 ? -19.47741 10.02799 8.08668 1.000 30.95938 179 LEU B O 1
ATOM 1381 N N . SER A 1 180 ? -19.34043 12.27799 8.16175 1.000 30.03175 180 SER B N 1
ATOM 1382 C CA . SER A 1 180 ? -19.31316 12.41254 9.61597 1.000 33.34020 180 SER B CA 1
ATOM 1383 C C . SER A 1 180 ? -18.06214 11.81836 10.23751 1.000 33.13697 180 SER B C 1
ATOM 1384 O O . SER A 1 180 ? -18.06343 11.48155 11.43175 1.000 34.68180 180 SER B O 1
ATOM 1387 N N . GLN A 1 181 ? -16.98625 11.69317 9.45528 1.000 30.09018 181 GLN B N 1
ATOM 1388 C CA . GLN A 1 181 ? -15.72838 11.18882 9.99516 1.000 35.12856 181 GLN B CA 1
ATOM 1389 C C . GLN A 1 181 ? -15.18628 12.07053 11.11364 1.000 36.31086 181 GLN B C 1
ATOM 1390 O O . GLN A 1 181 ? -14.41815 11.58086 11.94836 1.000 45.22269 181 GLN B O 1
ATOM 1396 N N . GLU A 1 182 ? -15.58493 13.34822 11.16826 1.000 40.08570 182 GLU B N 1
ATOM 1397 C CA . GLU A 1 182 ? -15.14484 14.22722 12.25329 1.000 43.90820 182 GLU B CA 1
ATOM 1398 C C . GLU A 1 182 ? -15.79805 13.90775 13.59875 1.000 49.75583 182 GLU B C 1
ATOM 1399 O O . GLU A 1 182 ? -15.38913 14.48284 14.61474 1.000 56.17985 182 GLU B O 1
ATOM 1405 N N . GLN A 1 183 ? -16.78808 13.00634 13.64272 1.000 43.14790 183 GLN B N 1
ATOM 1406 C CA . GLN A 1 183 ? -17.53320 12.72673 14.86481 1.000 41.10697 183 GLN B CA 1
ATOM 1407 C C . GLN A 1 183 ? -17.08752 11.41491 15.48678 1.000 49.04065 183 GLN B C 1
ATOM 1408 O O . GLN A 1 183 ? -16.51154 10.55595 14.80927 1.000 48.87022 183 GLN B O 1
ATOM 1414 N N . PRO A 1 184 ? -17.33583 11.23299 16.78833 1.000 46.83768 184 PRO B N 1
ATOM 1415 C CA . PRO A 1 184 ? -17.08011 9.93525 17.42109 1.000 48.26728 184 PRO B CA 1
ATOM 1416 C C . PRO A 1 184 ? -17.85237 8.81033 16.74752 1.000 54.55886 184 PRO B C 1
ATOM 1417 O O . PRO A 1 184 ? -18.93034 9.00613 16.18280 1.000 57.18520 184 PRO B O 1
ATOM 1421 N N . ALA A 1 185 ? -17.28449 7.60455 16.83673 1.000 55.55534 185 ALA B N 1
ATOM 1422 C CA . ALA A 1 185 ? -17.89587 6.44526 16.19456 1.000 54.75576 185 ALA B CA 1
ATOM 1423 C C . ALA A 1 185 ? -19.32495 6.22119 16.67512 1.000 55.61022 185 ALA B C 1
ATOM 1424 O O . ALA A 1 185 ? -20.21061 5.91354 15.86726 1.000 51.87001 185 ALA B O 1
ATOM 1426 N N . GLU A 1 186 ? -19.57428 6.35925 17.98477 1.000 55.83591 186 GLU B N 1
ATOM 1427 C CA . GLU A 1 186 ? -20.94237 6.20345 18.47137 1.000 55.39005 186 GLU B CA 1
ATOM 1428 C C . GLU A 1 186 ? -21.86384 7.21519 17.80539 1.000 61.19386 186 GLU B C 1
ATOM 1429 O O . GLU A 1 186 ? -22.96041 6.86018 17.36429 1.000 60.76878 186 GLU B O 1
ATOM 1432 N N . VAL A 1 187 ? -21.40569 8.46300 17.66106 1.000 59.29618 187 VAL B N 1
ATOM 1433 C CA . VAL A 1 187 ? -22.19680 9.48224 16.97427 1.000 47.91123 187 VAL B CA 1
ATOM 1434 C C . VAL A 1 187 ? -22.42251 9.09110 15.51594 1.000 46.98972 187 VAL B C 1
ATOM 1435 O O . VAL A 1 187 ? -23.54952 9.15678 15.00657 1.000 44.03873 187 VAL B O 1
ATOM 1439 N N . ARG A 1 188 ? -21.35786 8.66172 14.82525 1.000 44.52608 188 ARG B N 1
ATOM 1440 C CA . ARG A 1 188 ? -21.51033 8.24981 13.42902 1.000 45.37536 188 ARG B CA 1
ATOM 1441 C C . ARG A 1 188 ? -22.54544 7.13839 13.29732 1.000 51.01769 188 ARG B C 1
ATOM 1442 O O . ARG A 1 188 ? -23.34672 7.13412 12.35487 1.000 40.27186 188 ARG B O 1
ATOM 1450 N N . ASP A 1 189 ? -22.56934 6.20552 14.25775 1.000 42.08220 189 ASP B N 1
ATOM 1451 C CA . ASP A 1 189 ? -23.51833 5.10221 14.18635 1.000 47.98250 189 ASP B CA 1
ATOM 1452 C C . ASP A 1 189 ? -24.95768 5.58747 14.32545 1.000 47.46038 189 ASP B C 1
ATOM 1453 O O . ASP A 1 189 ? -25.85343 5.05865 13.65771 1.000 48.94057 189 ASP B O 1
ATOM 1458 N N . ARG A 1 190 ? -25.20952 6.58323 15.18352 1.000 47.27566 190 ARG B N 1
ATOM 1459 C CA . ARG A 1 190 ? -26.57180 7.10482 15.31376 1.000 51.33450 190 ARG B CA 1
ATOM 1460 C C . ARG A 1 190 ? -27.01853 7.80017 14.02985 1.000 46.63299 190 ARG B C 1
ATOM 1461 O O . ARG A 1 190 ? -28.15278 7.61373 13.57504 1.000 44.69604 190 ARG B O 1
ATOM 1469 N N . VAL A 1 191 ? -26.14245 8.61507 13.43341 1.000 41.08778 191 VAL B N 1
ATOM 1470 C CA . VAL A 1 191 ? -26.47962 9.25111 12.16052 1.000 44.03039 191 VAL B CA 1
ATOM 1471 C C . VAL A 1 191 ? -26.72266 8.19012 11.09505 1.000 40.68560 191 VAL B C 1
ATOM 1472 O O . VAL A 1 191 ? -27.75419 8.19009 10.40910 1.000 42.27495 191 VAL B O 1
ATOM 1476 N N . GLN A 1 192 ? -25.77585 7.26054 10.95478 1.000 39.51686 192 GLN B N 1
ATOM 1477 C CA . GLN A 1 192 ? -25.92531 6.17400 9.99386 1.000 45.28928 192 GLN B CA 1
ATOM 1478 C C . GLN A 1 192 ? -27.19963 5.37383 10.24533 1.000 40.68256 192 GLN B C 1
ATOM 1479 O O . GLN A 1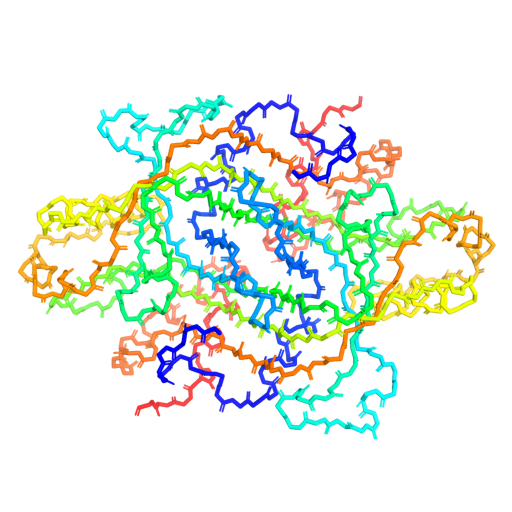 192 ? -27.92322 5.04102 9.30065 1.000 49.99628 192 GLN B O 1
ATOM 1485 N N . LYS A 1 193 ? -27.49989 5.06919 11.51299 1.000 46.39598 193 LYS B N 1
ATOM 1486 C CA . LYS A 1 193 ? -28.70711 4.30407 11.83189 1.000 48.44231 193 LYS B CA 1
ATOM 1487 C C . LYS A 1 193 ? -29.96279 5.07004 11.43692 1.000 48.17326 193 LYS B C 1
ATOM 1488 O O . LYS A 1 193 ? -30.92143 4.48873 10.91554 1.000 45.72538 193 LYS B O 1
ATOM 1494 N N . SER A 1 194 ? -29.96689 6.38141 11.66396 1.000 44.30140 194 SER B N 1
ATOM 1495 C CA . SER A 1 194 ? -31.11629 7.19324 11.29235 1.000 43.39673 194 SER B CA 1
ATOM 1496 C C . SER A 1 194 ? -31.29548 7.22961 9.77648 1.000 49.62466 194 SER B C 1
ATOM 1497 O O . SER A 1 194 ? -32.42042 7.11717 9.27698 1.000 48.78497 194 SER B O 1
ATOM 1500 N N . PHE A 1 195 ? -30.19295 7.36188 9.03049 1.000 44.99335 195 PHE B N 1
ATOM 1501 C CA . PHE A 1 195 ? -30.27289 7.46729 7.57476 1.000 43.98654 195 PHE B CA 1
ATOM 1502 C C . PHE A 1 195 ? -30.72490 6.16225 6.93275 1.000 48.19743 195 PHE B C 1
ATOM 1503 O O . PHE A 1 195 ? -31.46878 6.17609 5.94302 1.000 50.46632 195 PHE B O 1
ATOM 1511 N N . SER A 1 196 ? -30.26915 5.02521 7.45942 1.000 43.48784 196 SER B N 1
ATOM 1512 C CA . SER A 1 196 ? -30.62080 3.75566 6.84002 1.000 53.34442 196 SER B CA 1
ATOM 1513 C C . SER A 1 196 ? -32.07326 3.37022 7.08036 1.000 61.18638 196 SER B C 1
ATOM 1514 O O . SER A 1 196 ? -32.57628 2.47395 6.39206 1.000 65.30583 196 SER B O 1
ATOM 1517 N N . GLY A 1 197 ? -32.75640 4.03131 8.01391 1.000 60.20924 197 GLY B N 1
ATOM 1518 C CA . GLY A 1 197 ? -34.13965 3.74806 8.33335 1.000 65.69924 197 GLY B CA 1
ATOM 1519 C C . GLY A 1 197 ? -35.17550 4.61029 7.64008 1.000 71.94855 197 GLY B C 1
ATOM 1520 O O . GLY A 1 197 ? -36.35770 4.53095 7.99535 1.000 73.71800 197 GLY B O 1
ATOM 1521 N N . ARG A 1 198 ? -34.78406 5.43099 6.66949 1.000 73.22801 198 ARG B N 1
ATOM 1522 C CA . ARG A 1 198 ? -35.72159 6.28619 5.95786 1.000 74.82945 198 ARG B CA 1
ATOM 1523 C C . ARG A 1 198 ? -36.08586 5.66700 4.61285 1.000 87.99321 198 ARG B C 1
ATOM 1524 O O . ARG A 1 198 ? -35.30221 4.92501 4.01428 1.000 93.13722 198 ARG B O 1
ATOM 1532 N N . GLY A 1 199 ? -37.29369 5.97584 4.14548 1.000 98.29397 199 GLY B N 1
ATOM 1533 C CA . GLY A 1 199 ? -37.76294 5.51870 2.85207 1.000 108.39167 199 GLY B CA 1
ATOM 1534 C C . GLY A 1 199 ? -37.17000 6.22804 1.65610 1.000 111.05614 199 GLY B C 1
ATOM 1535 O O . GLY A 1 199 ? -37.53610 5.92245 0.51528 1.000 114.10791 199 GLY B O 1
ATOM 1536 N N . CYS A 1 200 ? -36.27013 7.18246 1.88731 1.000 108.52488 200 CYS B N 1
ATOM 1537 C CA . CYS A 1 200 ? -35.55016 7.85655 0.81574 1.000 105.82592 200 CYS B CA 1
ATOM 1538 C C . CYS A 1 200 ? -34.27326 7.07807 0.51954 1.000 88.64389 200 CYS B C 1
ATOM 1539 O O . CYS A 1 200 ? -33.42388 6.90571 1.40143 1.000 79.84170 200 CYS B O 1
ATOM 1542 N N . SER A 1 201 ? -34.14505 6.60127 -0.72018 1.000 76.87996 201 SER B N 1
ATOM 1543 C CA . SER A 1 201 ? -32.97811 5.81727 -1.09410 1.000 61.88382 201 SER B CA 1
ATOM 1544 C C . SER A 1 201 ? -31.70232 6.65287 -1.09421 1.000 52.60317 201 SER B C 1
ATOM 1545 O O . SER A 1 201 ? -30.61683 6.10059 -0.89673 1.000 52.56123 201 SER B O 1
ATOM 1548 N N . ARG A 1 202 ? -31.80536 7.97081 -1.27557 1.000 44.36155 202 ARG B N 1
ATOM 1549 C CA . ARG A 1 202 ? -30.62722 8.82335 -1.13932 1.000 41.86444 202 ARG B CA 1
ATOM 1550 C C . ARG A 1 202 ? -30.08800 8.78888 0.29238 1.000 39.16237 202 ARG B C 1
ATOM 1551 O O . ARG A 1 202 ? -28.87038 8.71998 0.50586 1.000 42.24545 202 ARG B O 1
ATOM 1559 N N . HIS A 1 203 ? -30.98047 8.81662 1.28710 1.000 39.31544 203 HIS B N 1
ATOM 1560 C CA . HIS A 1 203 ? -30.55258 8.67796 2.68005 1.000 40.36129 203 HIS B CA 1
ATOM 1561 C C . HIS A 1 203 ? -29.94716 7.30358 2.92994 1.000 43.23835 203 HIS B C 1
ATOM 1562 O O . HIS A 1 203 ? -28.89985 7.17769 3.57433 1.000 45.71918 203 HIS B O 1
ATOM 1569 N N . ARG A 1 204 ? -30.62420 6.25451 2.45668 1.000 44.94122 204 ARG B N 1
ATOM 1570 C CA . ARG A 1 204 ? -30.07842 4.90850 2.55420 1.000 45.72245 204 ARG B CA 1
ATOM 1571 C C . ARG A 1 204 ? -28.67718 4.85746 1.95749 1.000 38.55860 204 ARG B C 1
ATOM 1572 O O . ARG A 1 204 ? -27.73586 4.37667 2.59486 1.000 40.49247 204 ARG B O 1
ATOM 1580 N N . GLU A 1 205 ? -28.51662 5.39195 0.74163 1.000 39.53694 205 GLU B N 1
ATOM 1581 C CA . GLU A 1 205 ? -27.22518 5.34081 0.05754 1.000 35.20460 205 GLU B CA 1
ATOM 1582 C C . GLU A 1 205 ? -26.14131 6.05352 0.85767 1.000 39.40426 205 GLU B C 1
ATOM 1583 O O . GLU A 1 205 ? -24.98402 5.61067 0.88367 1.000 38.94297 205 GLU B O 1
ATOM 1589 N N . THR A 1 206 ? -26.49728 7.15906 1.52238 1.000 35.11594 206 THR B N 1
ATOM 1590 C CA . THR A 1 206 ? -25.53326 7.85341 2.37296 1.000 31.78937 206 THR B CA 1
ATOM 1591 C C . THR A 1 206 ? -25.12933 6.99614 3.56280 1.000 34.40449 206 THR B C 1
ATOM 1592 O O . THR A 1 206 ? -23.94325 6.93104 3.91364 1.000 37.39765 206 THR B O 1
ATOM 1596 N N . ALA A 1 207 ? -26.10072 6.32791 4.19042 1.000 29.77539 207 ALA B N 1
ATOM 1597 C CA . ALA A 1 207 ? -25.79190 5.45143 5.31545 1.000 35.47309 207 ALA B CA 1
ATOM 1598 C C . ALA A 1 207 ? -24.85843 4.32095 4.89822 1.000 35.44159 207 ALA B C 1
ATOM 1599 O O . ALA A 1 207 ? -23.94426 3.95454 5.64623 1.000 40.39556 207 ALA B O 1
ATOM 1601 N N . GLU A 1 208 ? -25.09793 3.73052 3.72306 1.000 39.85176 208 GLU B N 1
ATOM 1602 C CA . GLU A 1 208 ? -24.22940 2.66604 3.23485 1.000 36.33956 208 GLU B CA 1
ATOM 1603 C C . GLU A 1 208 ? -22.79443 3.15746 3.12451 1.000 33.92694 208 GLU B C 1
ATOM 1604 O O . GLU A 1 208 ? -21.85869 2.49213 3.58449 1.000 37.78641 208 GLU B O 1
ATOM 1606 N N . LEU A 1 209 ? -22.60444 4.33965 2.53638 1.000 32.38017 209 LEU B N 1
ATOM 1607 C CA . LEU A 1 209 ? -21.26548 4.90586 2.44699 1.000 32.71098 209 LEU B CA 1
ATOM 1608 C C . LEU A 1 209 ? -20.67658 5.15250 3.83281 1.000 37.42651 209 LEU B C 1
ATOM 1609 O O . LEU A 1 209 ? -19.49514 4.87282 4.07336 1.000 40.94785 209 LEU B O 1
ATOM 1614 N N . MET A 1 210 ? -21.48763 5.65716 4.76290 1.000 36.34713 210 MET B N 1
ATOM 1615 C CA . MET A 1 210 ? -20.99207 5.93256 6.10992 1.000 31.09103 210 MET B CA 1
ATOM 1616 C C . MET A 1 210 ? -20.44692 4.67552 6.77816 1.000 34.68041 210 MET B C 1
ATOM 1617 O O . MET A 1 210 ? -19.39801 4.71678 7.42897 1.000 41.62459 210 MET B O 1
ATOM 1622 N N . GLY A 1 211 ? -21.14073 3.55215 6.62579 1.000 38.74513 211 GLY B N 1
ATOM 1623 C CA . GLY A 1 211 ? -20.71658 2.30574 7.23865 1.000 42.66468 211 GLY B CA 1
ATOM 1624 C C . GLY A 1 211 ? -19.50299 1.67516 6.59992 1.000 43.36146 211 GLY B C 1
ATOM 1625 O O . GLY A 1 211 ? -19.01076 0.66462 7.11504 1.000 50.85584 211 GLY B O 1
ATOM 1626 N N . ARG A 1 212 ? -19.01895 2.23728 5.49350 1.000 38.59911 212 ARG B N 1
ATOM 1627 C CA . ARG A 1 212 ? -17.86219 1.70328 4.78894 1.000 41.09616 212 ARG B CA 1
ATOM 1628 C C . ARG A 1 212 ? -16.54363 2.28386 5.27469 1.000 54.24519 212 ARG B C 1
ATOM 1629 O O . ARG A 1 212 ? -15.49996 1.65024 5.08140 1.000 62.60382 212 ARG B O 1
ATOM 1637 N N . VAL A 1 213 ? -16.55653 3.46096 5.89284 1.000 53.71899 213 VAL B N 1
ATOM 1638 C CA . VAL A 1 213 ? -15.31598 4.08204 6.34648 1.000 56.91321 213 VAL B CA 1
ATOM 1639 C C . VAL A 1 213 ? -14.87917 3.37029 7.61959 1.000 65.79688 213 VAL B C 1
ATOM 1640 O O . VAL A 1 213 ? -15.73073 2.93698 8.41266 1.000 70.37198 213 VAL B O 1
ATOM 1644 N N . PRO A 1 214 ? -13.57507 3.21263 7.84250 1.000 78.56773 214 PRO B N 1
ATOM 1645 C CA . PRO A 1 214 ? -13.09812 2.48141 9.02670 1.000 86.24692 214 PRO B CA 1
ATOM 1646 C C . PRO A 1 214 ? -13.52447 3.12982 10.34017 1.000 85.37100 214 PRO B C 1
ATOM 1647 O O . PRO A 1 214 ? -13.85531 4.31532 10.40964 1.000 80.82871 214 PRO B O 1
ATOM 1651 N N . GLN A 1 215 ? -13.51461 2.32284 11.39875 1.000 89.01813 215 GLN B N 1
ATOM 1652 C CA . GLN A 1 215 ? -13.92337 2.79517 12.72016 1.000 95.43165 215 GLN B CA 1
ATOM 1653 C C . GLN A 1 215 ? -12.80073 3.57492 13.40672 1.000 103.80602 215 GLN B C 1
ATOM 1654 O O . GLN A 1 215 ? -11.72459 3.03725 13.67764 1.000 107.73927 215 GLN B O 1
ATOM 1656 N N . MET B 1 1 ? -26.48819 29.81788 -19.03675 1.000 41.14139 1 MET A N 1
ATOM 1657 C CA . MET B 1 1 ? -26.83788 28.40723 -19.14750 1.000 35.05911 1 MET A CA 1
ATOM 1658 C C . MET B 1 1 ? -27.53353 28.08869 -20.46668 1.000 37.40008 1 MET A C 1
ATOM 1659 O O . MET B 1 1 ? -28.44869 28.80008 -20.87512 1.000 34.51242 1 MET A O 1
ATOM 1664 N N . PHE B 1 2 ? -27.10843 27.01079 -21.12433 1.000 32.43697 2 PHE A N 1
ATOM 1665 C CA . PHE B 1 2 ? -27.68748 26.60424 -22.40294 1.000 28.52952 2 PHE A CA 1
ATOM 1666 C C . PHE B 1 2 ? -28.88020 25.69321 -22.14346 1.000 32.69935 2 PHE A C 1
ATOM 1667 O O . PHE B 1 2 ? -28.70960 24.56391 -21.67507 1.000 28.15704 2 PHE A O 1
ATOM 1675 N N . VAL B 1 3 ? -30.08208 26.17489 -22.45322 1.000 27.97123 3 VAL A N 1
ATOM 1676 C CA . VAL B 1 3 ? -31.30609 25.41984 -22.19048 1.000 26.43630 3 VAL A CA 1
ATOM 1677 C C . VAL B 1 3 ? -32.17300 25.41920 -23.44445 1.000 28.46864 3 VAL A C 1
ATOM 1678 O O . VAL B 1 3 ? -32.64292 26.48265 -23.85854 1.000 27.59014 3 VAL A O 1
ATOM 1682 N N . PRO B 1 4 ? -32.41703 24.27927 -24.08650 1.000 26.89450 4 PRO A N 1
ATOM 1683 C CA . PRO B 1 4 ? -33.42583 24.26037 -25.15568 1.000 27.04558 4 PRO A CA 1
ATOM 1684 C C . PRO B 1 4 ? -34.77018 24.71956 -24.61277 1.000 34.25261 4 PRO A C 1
ATOM 1685 O O . PRO B 1 4 ? -35.10165 24.49190 -23.44674 1.000 31.66386 4 PRO A O 1
ATOM 1689 N N . SER B 1 5 ? -35.54321 25.39362 -25.47032 1.000 32.80005 5 SER A N 1
ATOM 1690 C CA . SER B 1 5 ? -36.73900 26.08595 -24.98870 1.000 35.25048 5 SER A CA 1
ATOM 1691 C C . SER B 1 5 ? -37.68960 25.14273 -24.25310 1.000 32.55040 5 SER A C 1
ATOM 1692 O O . SER B 1 5 ? -38.30421 25.52675 -23.25005 1.000 33.95401 5 SER A O 1
ATOM 1695 N N . TYR B 1 6 ? -37.82106 23.90421 -24.71929 1.000 30.18898 6 TYR A N 1
ATOM 1696 C CA . TYR B 1 6 ? -38.79240 23.00460 -24.10599 1.000 34.57221 6 TYR A CA 1
ATOM 1697 C C . TYR B 1 6 ? -38.32478 22.44759 -22.76829 1.000 35.82310 6 TYR A C 1
ATOM 1698 O O . TYR B 1 6 ? -39.11369 21.78153 -22.08294 1.000 35.93743 6 TYR A O 1
ATOM 1707 N N . TYR B 1 7 ? -37.08338 22.71710 -22.36713 1.000 28.58018 7 TYR A N 1
ATOM 1708 C CA . TYR B 1 7 ? -36.59413 22.31451 -21.05082 1.000 28.69492 7 TYR A CA 1
ATOM 1709 C C . TYR B 1 7 ? -36.48525 23.47446 -20.06340 1.000 24.64194 7 TYR A C 1
ATOM 1710 O O . TYR B 1 7 ? -35.95948 23.27756 -18.95662 1.000 28.59383 7 TYR A O 1
ATOM 1719 N N . ARG B 1 8 ? -36.94007 24.67716 -20.42178 1.000 26.87223 8 ARG A N 1
ATOM 1720 C CA . ARG B 1 8 ? -36.88567 25.78058 -19.47109 1.000 23.13728 8 ARG A CA 1
ATOM 1721 C C . ARG B 1 8 ? -37.85125 25.53031 -18.31350 1.000 22.70485 8 ARG A C 1
ATOM 1722 O O . ARG B 1 8 ? -38.78810 24.73749 -18.41302 1.000 30.02563 8 ARG A O 1
ATOM 1730 N N . GLU B 1 9 ? -37.62278 26.22849 -17.21557 1.000 22.93872 9 GLU A N 1
ATOM 1731 C CA . GLU B 1 9 ? -38.50062 26.06373 -16.06685 1.000 29.00512 9 GLU A CA 1
ATOM 1732 C C . GLU B 1 9 ? -39.93761 26.35920 -16.49581 1.000 28.15936 9 GLU A C 1
ATOM 1733 O O . GLU B 1 9 ? -40.17732 27.34435 -17.20622 1.000 28.57217 9 GLU A O 1
ATOM 1739 N N . PRO B 1 10 ? -40.89911 25.49691 -16.16721 1.000 29.84484 10 PRO A N 1
ATOM 1740 C CA . PRO B 1 10 ? -42.28283 25.77842 -16.56657 1.000 31.78096 10 PRO A CA 1
ATOM 1741 C C . PRO B 1 10 ? -42.80742 27.06790 -15.97071 1.000 35.98108 10 PRO A C 1
ATOM 1742 O O . PRO B 1 10 ? -43.69929 27.69594 -16.55057 1.000 36.65244 10 PRO A O 1
ATOM 1746 N N . HIS B 1 11 ? -42.26201 27.47889 -14.82831 1.000 29.11233 11 HIS A N 1
ATOM 1747 C CA . HIS B 1 11 ? -42.65594 28.68080 -14.11185 1.000 29.55176 11 HIS A CA 1
ATOM 1748 C C . HIS B 1 11 ? -41.47217 29.04453 -13.22511 1.000 28.79362 11 HIS A C 1
ATOM 1749 O O . HIS B 1 11 ? -40.72742 28.16210 -12.79071 1.000 26.76364 11 HIS A O 1
ATOM 1756 N N . GLY B 1 12 ? -41.26662 30.34692 -13.00847 1.000 28.42539 12 GLY A N 1
ATOM 1757 C CA . GLY B 1 12 ? -40.10284 30.78123 -12.25437 1.000 31.08541 12 GLY A CA 1
ATOM 1758 C C . GLY B 1 12 ? -40.02725 30.14413 -10.88334 1.000 31.29406 12 GLY A C 1
ATOM 1759 O O . GLY B 1 12 ? -38.93222 29.89580 -10.36595 1.000 25.97543 12 GLY A O 1
ATOM 1760 N N . SER B 1 13 ? -41.18468 29.84458 -10.28612 1.000 25.11232 13 SER A N 1
ATOM 1761 C CA . SER B 1 13 ? -41.18271 29.28289 -8.93925 1.000 25.14965 13 SER A CA 1
ATOM 1762 C C . SER B 1 13 ? -40.53681 27.90112 -8.90308 1.000 29.95329 13 SER A C 1
ATOM 1763 O O . SER B 1 13 ? -40.07614 27.47110 -7.84035 1.000 24.23105 13 SER A O 1
ATOM 1766 N N . TRP B 1 14 ? -40.46685 27.20059 -10.04321 1.000 23.45920 14 TRP A N 1
ATOM 1767 C CA . TRP B 1 14 ? -39.77827 25.91091 -10.05467 1.000 25.18306 14 TRP A CA 1
ATOM 1768 C C . TRP B 1 14 ? -38.31186 26.06279 -9.70585 1.000 21.75486 14 TRP A C 1
ATOM 1769 O O . TRP B 1 14 ? -37.72782 25.16411 -9.09074 1.000 22.00753 14 TRP A O 1
ATOM 1780 N N . MET B 1 15 ? -37.69661 27.18762 -10.07964 1.000 21.84080 15 MET A N 1
ATOM 1781 C CA . MET B 1 15 ? -36.30447 27.40817 -9.70116 1.000 21.46040 15 MET A CA 1
ATOM 1782 C C . MET B 1 15 ? -36.16569 27.55725 -8.19158 1.000 22.09428 15 MET A C 1
ATOM 1783 O O . MET B 1 15 ? -35.26145 26.97135 -7.58114 1.000 23.83246 15 MET A O 1
ATOM 1788 N N . ALA B 1 16 ? -37.05200 28.34536 -7.57587 1.000 20.67117 16 ALA A N 1
ATOM 1789 C CA . ALA B 1 16 ? -37.05718 28.46676 -6.12311 1.000 24.01007 16 ALA A CA 1
ATOM 1790 C C . ALA B 1 16 ? -37.28752 27.11269 -5.46366 1.000 21.58703 16 ALA A C 1
ATOM 1791 O O . ALA B 1 16 ? -36.62899 26.77226 -4.47092 1.000 25.90132 16 ALA A O 1
ATOM 1793 N N . GLU B 1 17 ? -38.21584 26.32364 -6.00679 1.000 22.32216 17 GLU A N 1
ATOM 1794 C CA . GLU B 1 17 ? -38.52397 25.02921 -5.41629 1.000 21.57846 17 GLU A CA 1
ATOM 1795 C C . GLU B 1 17 ? -37.30895 24.11897 -5.42775 1.000 24.83394 17 GLU A C 1
ATOM 1796 O O . GLU B 1 17 ? -37.03208 23.43353 -4.44019 1.000 22.39652 17 GLU A O 1
ATOM 1802 N N . LEU B 1 18 ? -36.58647 24.07180 -6.55194 1.000 19.11736 18 LEU A N 1
ATOM 1803 C CA . LEU B 1 18 ? -35.44619 23.16918 -6.62796 1.000 20.67096 18 LEU A CA 1
ATOM 1804 C C . LEU B 1 18 ? -34.31696 23.64382 -5.71937 1.000 21.05819 18 LEU A C 1
ATOM 1805 O O . LEU B 1 18 ? -33.67241 22.82648 -5.04509 1.000 23.10562 18 LEU A O 1
ATOM 1810 N N . ILE B 1 19 ? -34.07237 24.95675 -5.67264 1.000 21.21061 19 ILE A N 1
ATOM 1811 C CA . ILE B 1 19 ? -33.02246 25.47930 -4.79302 1.000 24.40336 19 ILE A CA 1
ATOM 1812 C C . ILE B 1 19 ? -33.34449 25.15577 -3.33860 1.000 29.58014 19 ILE A C 1
ATOM 1813 O O . ILE B 1 19 ? -32.48780 24.68513 -2.58041 1.000 25.35194 19 ILE A O 1
ATOM 1818 N N . ARG B 1 20 ? -34.58968 25.39390 -2.93107 1.000 24.94497 20 ARG A N 1
ATOM 1819 C CA . ARG B 1 20 ? -34.96716 25.13295 -1.54695 1.000 26.52233 20 ARG A CA 1
ATOM 1820 C C . ARG B 1 20 ? -34.89716 23.65960 -1.21111 1.000 24.03915 20 ARG A C 1
ATOM 1821 O O . ARG B 1 20 ? -34.60489 23.30823 -0.06589 1.000 29.30710 20 ARG A O 1
ATOM 1829 N N . GLY B 1 21 ? -35.19084 22.78352 -2.17790 1.000 20.40730 21 GLY A N 1
ATOM 1830 C CA . GLY B 1 21 ? -35.10413 21.36350 -1.91375 1.000 27.55877 21 GLY A CA 1
ATOM 1831 C C . GLY B 1 21 ? -33.70176 20.80568 -1.95265 1.000 24.63408 21 GLY A C 1
ATOM 1832 O O . GLY B 1 21 ? -33.46582 19.71659 -1.41879 1.000 28.39617 21 GLY A O 1
ATOM 1833 N N . ASN B 1 22 ? -32.76326 21.52405 -2.56634 1.000 20.48761 22 ASN A N 1
ATOM 1834 C CA . ASN B 1 22 ? -31.41286 21.01165 -2.80824 1.000 23.43237 22 ASN A CA 1
ATOM 1835 C C . ASN B 1 22 ? -30.41574 22.14173 -2.62158 1.000 25.15253 22 ASN A C 1
ATOM 1836 O O . ASN B 1 22 ? -29.69834 22.52010 -3.55220 1.000 24.66817 22 ASN A O 1
ATOM 1841 N N . PRO B 1 23 ? -30.34408 22.71043 -1.41520 1.000 22.29320 23 PRO A N 1
ATOM 1842 C CA . PRO B 1 23 ? -29.60267 23.95919 -1.23275 1.000 17.57431 23 PRO A CA 1
ATOM 1843 C C . PRO B 1 23 ? -28.09373 23.80315 -1.11219 1.000 21.33993 23 PRO A C 1
ATOM 1844 O O . PRO B 1 23 ? -27.40455 24.81375 -0.90869 1.000 24.80963 23 PRO A O 1
ATOM 1848 N N . LEU B 1 24 ? -27.54928 22.59197 -1.19192 1.000 19.58465 24 LEU A N 1
ATOM 1849 C CA . LEU B 1 24 ? -26.09224 22.44669 -1.19898 1.000 20.48184 24 LEU A CA 1
ATOM 1850 C C . LEU B 1 24 ? -25.62778 22.69166 -2.62343 1.000 23.28331 24 LEU A C 1
ATOM 1851 O O . LEU B 1 24 ? -25.64418 21.78346 -3.45423 1.000 23.04828 24 LEU A O 1
ATOM 1856 N N . ALA B 1 25 ? -25.22787 23.92648 -2.91482 1.000 24.30044 25 ALA A N 1
ATOM 1857 C CA . ALA B 1 25 ? -24.88318 24.30336 -4.27934 1.000 18.28420 25 ALA A CA 1
ATOM 1858 C C . ALA B 1 25 ? -23.43424 23.95194 -4.58576 1.000 24.02064 25 ALA A C 1
ATOM 1859 O O . ALA B 1 25 ? -22.61523 23.75216 -3.68990 1.000 23.51494 25 ALA A O 1
ATOM 1861 N N . MET B 1 26 ? -23.12207 23.86305 -5.87051 1.000 16.51649 26 MET A N 1
ATOM 1862 C CA . MET B 1 26 ? -21.74090 23.94658 -6.31680 1.000 15.76888 26 MET A CA 1
ATOM 1863 C C . MET B 1 26 ? -21.47014 25.39719 -6.70876 1.000 23.72786 26 MET A C 1
ATOM 1864 O O . MET B 1 26 ? -22.07892 25.91850 -7.65408 1.000 22.99198 26 MET A O 1
ATOM 1869 N N . ALA B 1 27 ? -20.56831 26.04442 -5.97676 1.000 22.43354 27 ALA A N 1
ATOM 1870 C CA . ALA B 1 27 ? -20.24875 27.44854 -6.17998 1.000 19.83107 27 ALA A CA 1
ATOM 1871 C C . ALA B 1 27 ? -18.96256 27.53586 -6.98970 1.000 24.15187 27 ALA A C 1
ATOM 1872 O O . ALA B 1 27 ? -17.92737 27.00245 -6.57838 1.000 24.12774 27 ALA A O 1
ATOM 1874 N N . VAL B 1 28 ? -19.02862 28.21085 -8.13374 1.000 21.30639 28 VAL A N 1
ATOM 1875 C CA . VAL B 1 28 ? -17.99302 28.12330 -9.15434 1.000 21.29472 28 VAL A CA 1
ATOM 1876 C C . VAL B 1 28 ? -17.57766 29.53137 -9.53478 1.000 23.50011 28 VAL A C 1
ATOM 1877 O O . VAL B 1 28 ? -18.43485 30.36108 -9.84548 1.000 20.65298 28 VAL A O 1
ATOM 1881 N N . ILE B 1 29 ? -16.26472 29.78917 -9.54329 1.000 22.89068 29 ILE A N 1
ATOM 1882 C CA . ILE B 1 29 ? -15.70398 31.01600 -10.09098 1.000 27.53352 29 ILE A CA 1
ATOM 1883 C C . ILE B 1 29 ? -14.56687 30.64953 -11.03488 1.000 27.88095 29 ILE A C 1
ATOM 1884 O O . ILE B 1 29 ? -13.98151 29.56749 -10.94447 1.000 26.73673 29 ILE A O 1
ATOM 1889 N N . ASN B 1 30 ? -14.24757 31.58109 -11.93979 1.000 25.10117 30 ASN A N 1
ATOM 1890 C CA . ASN B 1 30 ? -13.09314 31.41521 -12.81974 1.000 28.72355 30 ASN A CA 1
ATOM 1891 C C . ASN B 1 30 ? -11.82551 31.22083 -11.99997 1.000 27.84690 30 ASN A C 1
ATOM 1892 O O . ASN B 1 30 ? -11.68455 31.76686 -10.90216 1.000 27.17854 30 ASN A O 1
ATOM 1897 N N . GLY B 1 31 ? -10.88782 30.45016 -12.55839 1.000 27.44570 31 GLY A N 1
ATOM 1898 C CA . GLY B 1 31 ? -9.54352 30.35709 -12.01322 1.000 26.86853 31 GLY A CA 1
ATOM 1899 C C . GLY B 1 31 ? -8.51362 30.61468 -13.09249 1.000 31.64996 31 GLY A C 1
ATOM 1900 O O . GLY B 1 31 ? -8.84522 31.17836 -14.14261 1.000 33.78623 31 GLY A O 1
ATOM 1901 N N . SER B 1 32 ? -7.26796 30.21034 -12.87064 1.000 36.02156 32 SER A N 1
ATOM 1902 C CA . SER B 1 32 ? -6.23778 30.45638 -13.87532 1.000 35.90361 32 SER A CA 1
ATOM 1903 C C . SER B 1 32 ? -6.39605 29.49914 -15.05958 1.000 37.75851 32 SER A C 1
ATOM 1904 O O . SER B 1 32 ? -7.07560 28.46983 -14.97854 1.000 35.75479 32 SER A O 1
ATOM 1907 N N . THR B 1 33 ? -5.75519 29.84798 -16.17858 1.000 40.53322 33 THR A N 1
ATOM 1908 C CA . THR B 1 33 ? -5.81790 28.95943 -17.33329 1.000 37.07070 33 THR A CA 1
ATOM 1909 C C . THR B 1 33 ? -5.10882 27.63741 -17.05554 1.000 42.67999 33 THR A C 1
ATOM 1910 O O . THR B 1 33 ? -5.46131 26.61357 -17.65268 1.000 49.59331 33 THR A O 1
ATOM 1914 N N . ASP B 1 34 ? -4.13440 27.63438 -16.13906 1.000 37.78488 34 ASP A N 1
ATOM 1915 C CA . ASP B 1 34 ? -3.48099 26.38887 -15.73556 1.000 49.61018 34 ASP A CA 1
ATOM 1916 C C . ASP B 1 34 ? -4.37644 25.54131 -14.83109 1.000 44.61695 34 ASP A C 1
ATOM 1917 O O . ASP B 1 34 ? -4.39951 24.31037 -14.95095 1.000 36.84026 34 ASP A O 1
ATOM 1922 N N . ASP B 1 35 ? -5.09831 26.17513 -13.90414 1.000 38.90847 35 ASP A N 1
ATOM 1923 C CA . ASP B 1 35 ? -5.82059 25.45429 -12.85992 1.000 43.60533 35 ASP A CA 1
ATOM 1924 C C . ASP B 1 35 ? -7.25425 25.10879 -13.23131 1.000 37.23768 35 ASP A C 1
ATOM 1925 O O . ASP B 1 35 ? -7.80040 24.12836 -12.70873 1.000 35.42848 35 ASP A O 1
ATOM 1930 N N . GLY B 1 36 ? -7.88605 25.88706 -14.10299 1.000 32.82229 36 GLY A N 1
ATOM 1931 C CA . GLY B 1 36 ? -9.30314 25.74158 -14.32814 1.000 26.76981 36 GLY A CA 1
ATOM 1932 C C . GLY B 1 36 ? -10.11332 26.42068 -13.24106 1.000 25.53370 36 GLY A C 1
ATOM 1933 O O . GLY B 1 36 ? -9.57112 27.00670 -12.29547 1.000 26.75821 36 GLY A O 1
ATOM 1934 N N . PRO B 1 37 ? -11.43610 26.34653 -13.35180 1.000 28.42670 37 PRO A N 1
ATOM 1935 C CA . PRO B 1 37 ? -12.30069 27.06459 -12.40916 1.000 20.83333 37 PRO A CA 1
ATOM 1936 C C . PRO B 1 37 ? -12.23815 26.45410 -11.01181 1.000 24.43612 37 PRO A C 1
ATOM 1937 O O . PRO B 1 37 ? -11.95310 25.26279 -10.84537 1.000 29.94786 37 PRO A O 1
ATOM 1941 N N . PHE B 1 38 ? -12.46863 27.30362 -9.99994 1.000 25.74583 38 PHE A N 1
ATOM 1942 C CA . PHE B 1 38 ? -12.66122 26.84208 -8.62309 1.000 18.91106 38 PHE A CA 1
ATOM 1943 C C . PHE B 1 38 ? -14.07748 26.32032 -8.45963 1.000 26.73207 38 PHE A C 1
ATOM 1944 O O . PHE B 1 38 ? -15.02833 26.90961 -8.97901 1.000 23.48707 38 PHE A O 1
ATOM 1952 N N . ALA B 1 39 ? -14.23113 25.25167 -7.68821 1.000 20.54966 39 ALA A N 1
ATOM 1953 C CA . ALA B 1 39 ? -15.56587 24.74958 -7.37897 1.000 25.75285 39 ALA A CA 1
ATOM 1954 C C . ALA B 1 39 ? -15.58469 24.21072 -5.95813 1.000 23.21580 39 ALA A C 1
ATOM 1955 O O . ALA B 1 39 ? -14.70507 23.42650 -5.58281 1.000 22.56092 39 ALA A O 1
ATOM 1957 N N . THR B 1 40 ? -16.59939 24.62175 -5.19440 1.000 19.76785 40 THR A N 1
ATOM 1958 C CA . THR B 1 40 ? -16.79934 24.23355 -3.79964 1.000 23.18734 40 THR A CA 1
ATOM 1959 C C . THR B 1 40 ? -18.28036 23.95054 -3.56656 1.000 20.85321 40 THR A C 1
ATOM 1960 O O . THR B 1 40 ? -19.14168 24.73298 -3.98369 1.000 20.87196 40 THR A O 1
ATOM 1964 N N . HIS B 1 41 ? -18.58387 22.84706 -2.88960 1.000 18.40396 41 HIS A N 1
ATOM 1965 C CA . HIS B 1 41 ? -19.96472 22.54060 -2.51068 1.000 17.63821 41 HIS A CA 1
ATOM 1966 C C . HIS B 1 41 ? -20.26744 23.21224 -1.17080 1.000 19.84314 41 HIS A C 1
ATOM 1967 O O . HIS B 1 41 ? -19.58211 22.93222 -0.18681 1.000 21.91844 41 HIS A O 1
ATOM 1974 N N . LEU B 1 42 ? -21.28938 24.07182 -1.11620 1.000 21.14681 42 LEU A N 1
ATOM 1975 C CA . LEU B 1 42 ? -21.53105 24.82438 0.11300 1.000 21.71401 42 LEU A CA 1
ATOM 1976 C C . LEU B 1 42 ? -23.01493 25.17153 0.23551 1.000 23.79878 42 LEU A C 1
ATOM 1977 O O . LEU B 1 42 ? -23.73264 25.21896 -0.77230 1.000 20.28981 42 LEU A O 1
ATOM 1982 N N . PRO B 1 43 ? -23.50234 25.46345 1.44901 1.000 18.68842 43 PRO A N 1
ATOM 1983 C CA . PRO B 1 43 ? -24.94275 25.70633 1.61581 1.000 21.52257 43 PRO A CA 1
ATOM 1984 C C . PRO B 1 43 ? -25.31808 27.14031 1.27101 1.000 28.68142 43 PRO A C 1
ATOM 1985 O O . PRO B 1 43 ? -24.63441 28.09264 1.65821 1.000 21.71923 43 PRO A O 1
ATOM 1989 N N . ILE B 1 44 ? -26.43630 27.28973 0.55468 1.000 20.61991 44 ILE A N 1
ATOM 1990 C CA . ILE B 1 44 ? -26.96679 28.59804 0.18124 1.000 18.65794 44 ILE A CA 1
ATOM 1991 C C . ILE B 1 44 ? -28.34598 28.78195 0.79869 1.000 25.10216 44 ILE A C 1
ATOM 1992 O O . ILE B 1 44 ? -29.19098 27.88116 0.72702 1.000 28.86131 44 ILE A O 1
ATOM 1997 N N . ILE B 1 45 ? -28.58800 29.95997 1.35981 1.000 24.76291 45 ILE A N 1
ATOM 1998 C CA . ILE B 1 45 ? -29.91698 30.36683 1.79707 1.000 27.69528 45 ILE A CA 1
ATOM 1999 C C . ILE B 1 45 ? -30.23204 31.70824 1.15055 1.000 35.37710 45 ILE A C 1
ATOM 2000 O O . ILE B 1 45 ? -29.32003 32.47930 0.80327 1.000 27.96170 45 ILE A O 1
ATOM 2005 N N . PRO B 1 46 ? -31.51406 32.04339 1.00494 1.000 37.68863 46 PRO A N 1
ATOM 2006 C CA . PRO B 1 46 ? -31.85728 33.40476 0.60537 1.000 37.27919 46 PRO A CA 1
ATOM 2007 C C . PRO B 1 46 ? -31.58736 34.35751 1.74666 1.000 40.31450 46 PRO A C 1
ATOM 2008 O O . PRO B 1 46 ? -31.78005 34.02318 2.91687 1.000 33.59340 46 PRO A O 1
ATOM 2012 N N . ASP B 1 47 ? -31.11390 35.54192 1.40318 1.000 37.78160 47 ASP A N 1
ATOM 2013 C CA . ASP B 1 47 ? -31.10147 36.61879 2.37346 1.000 32.10035 47 ASP A CA 1
ATOM 2014 C C . ASP B 1 47 ? -32.51245 36.79605 2.93104 1.000 39.73997 47 ASP A C 1
ATOM 2015 O O . ASP B 1 47 ? -33.48608 36.74822 2.16924 1.000 32.80529 47 ASP A O 1
ATOM 2020 N N . PRO B 1 48 ? -32.66578 36.95848 4.24440 1.000 39.20238 48 PRO A N 1
ATOM 2021 C CA . PRO B 1 48 ? -34.00938 37.13190 4.81624 1.000 42.83815 48 PRO A CA 1
ATOM 2022 C C . PRO B 1 48 ? -34.79428 38.27103 4.20649 1.000 46.13533 48 PRO A C 1
ATOM 2023 O O . PRO B 1 48 ? -36.03165 38.22640 4.20537 1.000 42.78925 48 PRO A O 1
ATOM 2027 N N . ARG B 1 49 ? -34.11498 39.30334 3.69712 1.000 43.66946 49 ARG A N 1
ATOM 2028 C CA . ARG B 1 49 ? -34.82283 40.39879 3.03915 1.000 50.96245 49 ARG A CA 1
ATOM 2029 C C . ARG B 1 49 ? -35.53914 39.93163 1.77454 1.000 44.49325 49 ARG A C 1
ATOM 2030 O O . ARG B 1 49 ? -36.55855 40.51249 1.38837 1.000 43.75422 49 ARG A O 1
ATOM 2038 N N . THR B 1 50 ? -35.03144 38.88588 1.11664 1.000 35.13084 50 THR A N 1
ATOM 2039 C CA . THR B 1 50 ? -35.47767 38.61066 -0.24900 1.000 34.96129 50 THR A CA 1
ATOM 2040 C C . THR B 1 50 ? -36.90770 38.07652 -0.28749 1.000 35.27924 50 THR A C 1
ATOM 2041 O O . THR B 1 50 ? -37.67937 38.42318 -1.19054 1.000 38.23912 50 THR A O 1
ATOM 2045 N N . THR B 1 51 ? -37.29542 37.26714 0.69808 1.000 39.57178 51 THR A N 1
ATOM 2046 C CA . THR B 1 51 ? -38.64768 36.71497 0.70680 1.000 37.83600 51 THR A CA 1
ATOM 2047 C C . THR B 1 51 ? -39.70038 37.81648 0.73860 1.000 39.50162 51 THR A C 1
ATOM 2048 O O . THR B 1 51 ? -40.75496 37.69217 0.10474 1.000 32.99791 51 THR A O 1
ATOM 2052 N N . GLY B 1 52 ? -39.43575 38.90564 1.46988 1.000 33.63264 52 GLY A N 1
ATOM 2053 C CA . GLY B 1 52 ? -40.33303 40.04057 1.52077 1.000 36.46572 52 GLY A CA 1
ATOM 2054 C C . GLY B 1 52 ? -40.26030 40.99108 0.34787 1.000 36.76078 52 GLY A C 1
ATOM 2055 O O . GLY B 1 52 ? -40.98435 41.99053 0.32025 1.000 39.28237 52 GLY A O 1
ATOM 2056 N N . GLU B 1 53 ? -39.40617 40.71642 -0.63334 1.000 34.63600 53 GLU A N 1
ATOM 2057 C CA . GLU B 1 53 ? -39.30354 41.54115 -1.82838 1.000 44.80521 53 GLU A CA 1
ATOM 2058 C C . GLU B 1 53 ? -38.92948 40.61546 -2.98253 1.000 43.16290 53 GLU A C 1
ATOM 2059 O O . GLU B 1 53 ? -37.88445 40.74586 -3.63011 1.000 33.28182 53 GLU A O 1
ATOM 2065 N N . TRP B 1 54 ? -39.80732 39.65424 -3.24480 1.000 32.36573 54 TRP A N 1
ATOM 2066 C CA . TRP B 1 54 ? -39.45410 38.50968 -4.06333 1.000 30.66907 54 TRP A CA 1
ATOM 2067 C C . TRP B 1 54 ? -39.45825 38.87953 -5.54155 1.000 31.21343 54 TRP A C 1
ATOM 2068 O O . TRP B 1 54 ? -40.49433 39.31585 -6.05440 1.000 32.61782 54 TRP A O 1
ATOM 2079 N N . PRO B 1 55 ? -38.34238 38.71057 -6.26015 1.000 32.90030 55 PRO A N 1
ATOM 2080 C CA . PRO B 1 55 ? -38.34824 38.94517 -7.71466 1.000 36.89357 55 PRO A CA 1
ATOM 2081 C C . PRO B 1 55 ? -38.73540 37.70082 -8.50795 1.000 31.28453 55 PRO A C 1
ATOM 2082 O O . PRO B 1 55 ? -38.20219 36.61764 -8.25057 1.000 33.28203 55 PRO A O 1
ATOM 2086 N N . ASP B 1 56 ? -39.64247 37.86955 -9.48382 1.000 37.10216 56 ASP A N 1
ATOM 2087 C CA . ASP B 1 56 ? -40.23727 36.78197 -10.26679 1.000 43.50909 56 ASP A CA 1
ATOM 2088 C C . ASP B 1 56 ? -39.24470 35.69981 -10.66563 1.000 50.83933 56 ASP A C 1
ATOM 2089 O O . ASP B 1 56 ? -39.46834 34.49987 -10.45119 1.000 51.43119 56 ASP A O 1
ATOM 2094 N N . ASP B 1 57 ? -38.15697 36.12515 -11.29613 1.000 44.85415 57 ASP A N 1
ATOM 2095 C CA . ASP B 1 57 ? -37.18174 35.22863 -11.89638 1.000 48.86224 57 ASP A CA 1
ATOM 2096 C C . ASP B 1 57 ? -35.90478 35.14353 -11.08134 1.000 35.38114 57 ASP A C 1
ATOM 2097 O O . ASP B 1 57 ? -34.86116 34.76779 -11.62383 1.000 37.36651 57 ASP A O 1
ATOM 2102 N N . LEU B 1 58 ? -35.95993 35.52356 -9.80544 1.000 30.63051 58 LEU A N 1
ATOM 2103 C CA . LEU B 1 58 ? -34.82803 35.60724 -8.88439 1.000 32.95826 58 LEU A CA 1
ATOM 2104 C C . LEU B 1 58 ? -33.86329 36.73642 -9.22802 1.000 30.05844 58 LEU A C 1
ATOM 2105 O O . LEU B 1 58 ? -32.89615 36.93958 -8.49444 1.000 34.48819 58 LEU A O 1
ATOM 2110 N N . THR B 1 59 ? -34.09605 37.48633 -10.29816 1.000 33.18927 59 THR A N 1
ATOM 2111 C CA . THR B 1 59 ? -33.17498 38.55245 -10.66899 1.000 38.14840 59 THR A CA 1
ATOM 2112 C C . THR B 1 59 ? -33.15907 39.64169 -9.59951 1.000 35.87091 59 THR A C 1
ATOM 2113 O O . THR B 1 59 ? -34.20543 40.18114 -9.22926 1.000 38.74615 59 THR A O 1
ATOM 2117 N N . GLY B 1 60 ? -31.96673 39.96745 -9.10053 1.000 34.33177 60 GLY A N 1
ATOM 2118 C CA . GLY B 1 60 ? -31.82790 40.93173 -8.03162 1.000 34.95819 60 GLY A CA 1
ATOM 2119 C C . GLY B 1 60 ? -31.98421 40.36535 -6.63496 1.000 37.89562 60 GLY A C 1
ATOM 2120 O O . GLY B 1 60 ? -31.76249 41.09357 -5.65617 1.000 38.47944 60 GLY A O 1
ATOM 2121 N N . ALA B 1 61 ? -32.36519 39.10071 -6.50505 1.000 33.77649 61 ALA A N 1
ATOM 2122 C CA . ALA B 1 61 ? -32.43187 38.47699 -5.19422 1.000 31.31584 61 ALA A CA 1
ATOM 2123 C C . ALA B 1 61 ? -31.03702 38.38310 -4.58169 1.000 36.08308 61 ALA A C 1
ATOM 2124 O O . ALA B 1 61 ? -30.02152 38.34957 -5.28969 1.000 28.08389 61 ALA A O 1
ATOM 2126 N N . ASN B 1 62 ? -30.99064 38.37318 -3.24836 1.000 31.72860 62 ASN A N 1
ATOM 2127 C CA . ASN B 1 62 ? -29.74610 38.21484 -2.50630 1.000 31.25477 62 ASN A CA 1
ATOM 2128 C C . ASN B 1 62 ? -29.69878 36.83786 -1.85603 1.000 33.18407 62 ASN A C 1
ATOM 2129 O O . ASN B 1 62 ? -30.64637 36.43058 -1.16827 1.000 38.32275 62 ASN A O 1
ATOM 2134 N N . LEU B 1 63 ? -28.59642 36.12885 -2.07068 1.000 32.82451 63 LEU A N 1
ATOM 2135 C CA . LEU B 1 63 ? -28.37668 34.80951 -1.50103 1.000 20.86011 63 LEU A CA 1
ATOM 2136 C C . LEU B 1 63 ? -27.14600 34.86088 -0.60209 1.000 30.07408 63 LEU A C 1
ATOM 2137 O O . LEU B 1 63 ? -26.28548 35.73300 -0.75140 1.000 33.44819 63 LEU A O 1
ATOM 2142 N N . LEU B 1 64 ? -27.06701 33.91729 0.33741 1.000 28.41125 64 LEU A N 1
ATOM 2143 C CA . LEU B 1 64 ? -25.99955 33.87634 1.33196 1.000 26.97729 64 LEU A CA 1
ATOM 2144 C C . LEU B 1 64 ? -25.37990 32.49247 1.36441 1.000 23.89150 64 LEU A C 1
ATOM 2145 O O . LEU B 1 64 ? -26.08872 31.48533 1.25285 1.000 25.26354 64 LEU A O 1
ATOM 2150 N N . GLY B 1 65 ? -24.06034 32.44048 1.53903 1.000 24.50096 65 GLY A N 1
ATOM 2151 C CA . GLY B 1 65 ? -23.36388 31.16802 1.61929 1.000 22.06473 65 GLY A CA 1
ATOM 2152 C C . GLY B 1 65 ? -22.16356 31.30005 2.53461 1.000 24.79631 65 GLY A C 1
ATOM 2153 O O . GLY B 1 65 ? -21.84169 32.38911 3.00912 1.000 24.24923 65 GLY A O 1
ATOM 2154 N N . HIS B 1 66 ? -21.48458 30.18070 2.77105 1.000 22.70974 66 HIS A N 1
ATOM 2155 C CA . HIS B 1 66 ? -20.23243 30.24818 3.50634 1.000 20.72816 66 HIS A CA 1
ATOM 2156 C C . HIS B 1 66 ? -19.36244 29.07138 3.10062 1.000 24.14076 66 HIS A C 1
ATOM 2157 O O . HIS B 1 66 ? -19.84675 28.04091 2.62533 1.000 23.82141 66 HIS A O 1
ATOM 2164 N N . MET B 1 67 ? -18.05938 29.25438 3.26987 1.000 22.60759 67 MET A N 1
ATOM 2165 C CA . MET B 1 67 ? -17.09058 28.20475 3.00419 1.000 20.69994 67 MET A CA 1
ATOM 2166 C C . MET B 1 67 ? -15.99433 28.29025 4.05653 1.000 22.56943 67 MET A C 1
ATOM 2167 O O . MET B 1 67 ? -15.97321 29.20271 4.88862 1.000 24.78903 67 MET A O 1
ATOM 2172 N N . ASN B 1 68 ? -15.07390 27.32704 4.01991 1.000 23.45337 68 ASN A N 1
ATOM 2173 C CA . ASN B 1 68 ? -13.90691 27.37320 4.89024 1.000 25.52691 68 ASN A CA 1
ATOM 2174 C C . ASN B 1 68 ? -12.97376 28.48784 4.42992 1.000 30.15415 68 ASN A C 1
ATOM 2175 O O . ASN B 1 68 ? -12.68165 28.61114 3.23527 1.000 27.04116 68 ASN A O 1
ATOM 2180 N N . ARG B 1 69 ? -12.52163 29.32232 5.36702 1.000 21.71397 69 ARG A N 1
ATOM 2181 C CA . ARG B 1 69 ? -11.53226 30.32911 4.99109 1.000 26.03359 69 ARG A CA 1
ATOM 2182 C C . ARG B 1 69 ? -10.20640 29.70789 4.56036 1.000 26.46634 69 ARG A C 1
ATOM 2183 O O . ARG B 1 69 ? -9.41742 30.38418 3.89142 1.000 24.36221 69 ARG A O 1
ATOM 2191 N N . ALA B 1 70 ? -9.93445 28.44923 4.93668 1.000 23.69849 70 ALA A N 1
ATOM 2192 C CA . ALA B 1 70 ? -8.77072 27.72363 4.42626 1.000 21.09083 70 ALA A CA 1
ATOM 2193 C C . ALA B 1 70 ? -8.94716 27.22207 2.99677 1.000 23.20238 70 ALA A C 1
ATOM 2194 O O . ALA B 1 70 ? -7.96887 26.75057 2.39885 1.000 26.55690 70 ALA A O 1
ATOM 2196 N N . ASN B 1 71 ? -10.15275 27.27398 2.45372 1.000 25.77763 71 ASN A N 1
ATOM 2197 C CA . ASN B 1 71 ? -10.39298 26.88230 1.06379 1.000 24.24929 71 ASN A CA 1
ATOM 2198 C C . ASN B 1 71 ? -9.73808 27.91695 0.15529 1.000 28.95863 71 ASN A C 1
ATOM 2199 O O . ASN B 1 71 ? -10.02438 29.11409 0.30033 1.000 30.45937 71 ASN A O 1
ATOM 2204 N N . PRO B 1 72 ? -8.83696 27.52536 -0.75542 1.000 24.85421 72 PRO A N 1
ATOM 2205 C CA . PRO B 1 72 ? -8.21122 28.52170 -1.64187 1.000 21.21365 72 PRO A CA 1
ATOM 2206 C C . PRO B 1 72 ? -9.20930 29.32755 -2.43886 1.000 27.64470 72 PRO A C 1
ATOM 2207 O O . PRO B 1 72 ? -8.87434 30.43917 -2.86582 1.000 25.26626 72 PRO A O 1
ATOM 2211 N N . GLN B 1 73 ? -10.43138 28.81910 -2.64458 1.000 18.85594 73 GLN A N 1
ATOM 2212 C CA . GLN B 1 73 ? -11.43477 29.61327 -3.35495 1.000 18.46122 73 GLN A CA 1
ATOM 2213 C C . GLN B 1 73 ? -11.79308 30.88126 -2.57762 1.000 22.11690 73 GLN A C 1
ATOM 2214 O O . GLN B 1 73 ? -12.17324 31.89136 -3.17838 1.000 21.60677 73 GLN A O 1
ATOM 2220 N N . TRP B 1 74 ? -11.66467 30.85513 -1.24434 1.000 20.64785 74 TRP A N 1
ATOM 2221 C CA . TRP B 1 74 ? -12.02152 32.03496 -0.46592 1.000 25.61144 74 TRP A CA 1
ATOM 2222 C C . TRP B 1 74 ? -11.10768 33.20663 -0.79787 1.000 28.29485 74 TRP A C 1
ATOM 2223 O O . TRP B 1 74 ? -11.55973 34.35570 -0.84736 1.000 27.75836 74 TRP A O 1
ATOM 2234 N N . GLN B 1 75 ? -9.82239 32.93952 -1.05592 1.000 22.69184 75 GLN A N 1
ATOM 2235 C CA . GLN B 1 75 ? -8.90983 34.04205 -1.35097 1.000 31.75903 75 GLN A CA 1
ATOM 2236 C C . GLN B 1 75 ? -9.17069 34.63202 -2.72077 1.000 35.35828 75 GLN A C 1
ATOM 2237 O O . GLN B 1 75 ? -8.81422 35.78915 -2.95908 1.000 35.29060 75 GLN A O 1
ATOM 2243 N N . GLU B 1 76 ? -9.77144 33.85518 -3.62115 1.000 25.22469 76 GLU A N 1
ATOM 2244 C CA . GLU B 1 76 ? -10.12834 34.32877 -4.95367 1.000 35.12605 76 GLU A CA 1
ATOM 2245 C C . GLU B 1 76 ? -11.48073 35.01331 -4.99524 1.000 36.18219 76 GLU A C 1
ATOM 2246 O O . GLU B 1 76 ? -11.72770 35.81246 -5.90504 1.000 37.56988 76 GLU A O 1
ATOM 2252 N N . LEU B 1 77 ? -12.36706 34.70879 -4.05600 1.000 31.28987 77 LEU A N 1
ATOM 2253 C CA . LEU B 1 77 ? -13.57661 35.50077 -3.93297 1.000 30.76719 77 LEU A CA 1
ATOM 2254 C C . LEU B 1 77 ? -13.18232 36.94557 -3.68783 1.000 37.91396 77 LEU A C 1
ATOM 2255 O O . LEU B 1 77 ? -12.42383 37.24567 -2.76394 1.000 50.41663 77 LEU A O 1
ATOM 2260 N N . GLU B 1 78 ? -13.64230 37.82709 -4.54548 1.000 33.13803 78 GLU A N 1
ATOM 2261 C CA . GLU B 1 78 ? -13.46446 39.25112 -4.34704 1.000 36.30236 78 GLU A CA 1
ATOM 2262 C C . GLU B 1 78 ? -14.81946 39.89391 -4.56339 1.000 41.33043 78 GLU A C 1
ATOM 2263 O O . GLU B 1 78 ? -15.60011 39.43947 -5.40779 1.000 42.32591 78 GLU A O 1
ATOM 2265 N N . THR B 1 79 ? -15.11031 40.92175 -3.77982 1.000 38.51308 79 THR A N 1
ATOM 2266 C CA . THR B 1 79 ? -16.33725 41.66844 -3.98344 1.000 32.21352 79 THR A CA 1
ATOM 2267 C C . THR B 1 79 ? -16.38248 42.18890 -5.41654 1.000 34.01625 79 THR A C 1
ATOM 2268 O O . THR B 1 79 ? -15.43595 42.82652 -5.88738 1.000 40.51316 79 THR A O 1
ATOM 2272 N N . GLY B 1 80 ? -17.46842 41.87755 -6.12333 1.000 32.40038 80 GLY A N 1
ATOM 2273 C CA . GLY B 1 80 ? -17.63311 42.25960 -7.50948 1.000 32.50064 80 GLY A CA 1
ATOM 2274 C C . GLY B 1 80 ? -17.31039 41.17184 -8.51005 1.000 34.62017 80 GLY A C 1
ATOM 2275 O O . GLY B 1 80 ? -17.58445 41.35072 -9.69996 1.000 33.86096 80 GLY A O 1
ATOM 2276 N N . LYS B 1 81 ? -16.73112 40.06170 -8.06491 1.000 35.03145 81 LYS A N 1
ATOM 2277 C CA . LYS B 1 81 ? -16.46729 38.93224 -8.94551 1.000 32.43338 81 LYS A CA 1
ATOM 2278 C C . LYS B 1 81 ? -17.77494 38.23147 -9.29098 1.000 33.97111 81 LYS A C 1
ATOM 2279 O O . LYS B 1 81 ? -18.70041 38.16431 -8.47551 1.000 32.02740 81 LYS A O 1
ATOM 2285 N N . VAL B 1 82 ? -17.86655 37.71932 -10.51635 1.000 27.48141 82 VAL A N 1
ATOM 2286 C CA . VAL B 1 82 ? -19.06747 36.97358 -10.87326 1.000 31.91099 82 VAL A CA 1
ATOM 2287 C C . VAL B 1 82 ? -18.92168 35.54509 -10.37176 1.000 29.79348 82 VAL A C 1
ATOM 2288 O O . VAL B 1 82 ? -17.81786 35.00259 -10.26683 1.000 24.58414 82 VAL A O 1
ATOM 2292 N N . ILE B 1 83 ? -20.04575 34.93688 -10.02253 1.000 30.22168 83 ILE A N 1
ATOM 2293 C CA . ILE B 1 83 ? -20.04852 33.59471 -9.46662 1.000 24.25747 83 ILE A CA 1
ATOM 2294 C C . ILE B 1 83 ? -21.19340 32.82313 -10.09958 1.000 23.26521 83 ILE A C 1
ATOM 2295 O O . ILE B 1 83 ? -22.19221 33.40390 -10.54103 1.000 22.52072 83 ILE A O 1
ATOM 2300 N N . LEU B 1 84 ? -21.02989 31.50484 -10.16825 1.000 21.76313 84 LEU A N 1
ATOM 2301 C CA . LEU B 1 84 ? -22.08750 30.59637 -10.58416 1.000 26.32595 84 LEU A CA 1
ATOM 2302 C C . LEU B 1 84 ? -22.43421 29.68309 -9.41305 1.000 24.70748 84 LEU A C 1
ATOM 2303 O O . LEU B 1 84 ? -21.54463 29.10712 -8.77714 1.000 22.68602 84 LEU A O 1
ATOM 2308 N N . LEU B 1 85 ? -23.72288 29.56477 -9.12470 1.000 18.43029 85 LEU A N 1
ATOM 2309 C CA . LEU B 1 85 ? -24.23949 28.65024 -8.10863 1.000 21.77592 85 LEU A CA 1
ATOM 2310 C C . LEU B 1 85 ? -25.11639 27.63365 -8.82470 1.000 24.64068 85 LEU A C 1
ATOM 2311 O O . LEU B 1 85 ? -26.16506 27.99265 -9.37491 1.000 23.47910 85 LEU A O 1
ATOM 2316 N N . ALA B 1 86 ? -24.69036 26.37916 -8.82238 1.000 24.75786 86 ALA A N 1
ATOM 2317 C CA . ALA B 1 86 ? -25.38069 25.31672 -9.54078 1.000 26.98631 86 ALA A CA 1
ATOM 2318 C C . ALA B 1 86 ? -26.06990 24.41706 -8.52634 1.000 23.82601 86 ALA A C 1
ATOM 2319 O O . ALA B 1 86 ? -25.40839 23.85390 -7.64221 1.000 22.79092 86 ALA A O 1
ATOM 2321 N N . PHE B 1 87 ? -27.39373 24.31332 -8.63168 1.000 20.08166 87 PHE A N 1
ATOM 2322 C CA . PHE B 1 87 ? -28.19054 23.42307 -7.79476 1.000 21.17516 87 PHE A CA 1
ATOM 2323 C C . PHE B 1 87 ? -28.77012 22.32438 -8.66769 1.000 26.18605 87 PHE A C 1
ATOM 2324 O O . PHE B 1 87 ? -29.19852 22.58601 -9.79795 1.000 19.77826 87 PHE A O 1
ATOM 2332 N N . THR B 1 88 ? -28.76785 21.09690 -8.15647 1.000 22.55519 88 THR A N 1
ATOM 2333 C CA . THR B 1 88 ? -29.30008 19.96337 -8.90200 1.000 23.94930 88 THR A CA 1
ATOM 2334 C C . THR B 1 88 ? -30.35502 19.26130 -8.06120 1.000 30.18190 88 THR A C 1
ATOM 2335 O O . THR B 1 88 ? -30.20064 19.13035 -6.84134 1.000 22.85991 88 THR A O 1
ATOM 2339 N N . GLY B 1 89 ? -31.41692 18.80670 -8.71813 1.000 25.45352 89 GLY A N 1
ATOM 2340 C CA . GLY B 1 89 ? -32.48245 18.07608 -8.06599 1.000 22.54518 89 GLY A CA 1
ATOM 2341 C C . GLY B 1 89 ? -32.57060 16.65228 -8.59849 1.000 28.28641 89 GLY A C 1
ATOM 2342 O O . GLY B 1 89 ? -31.57687 16.06749 -9.04362 1.000 24.10866 89 GLY A O 1
ATOM 2343 N N . PRO B 1 90 ? -33.76577 16.06924 -8.57476 1.000 25.78851 90 PRO A N 1
ATOM 2344 C CA . PRO B 1 90 ? -33.90899 14.67065 -9.00802 1.000 25.68703 90 PRO A CA 1
ATOM 2345 C C . PRO B 1 90 ? -33.52223 14.47018 -10.47294 1.000 24.56402 90 PRO A C 1
ATOM 2346 O O . PRO B 1 90 ? -33.56452 15.39168 -11.30259 1.000 21.47640 90 PRO A O 1
ATOM 2350 N N . HIS B 1 91 ? -33.13178 13.23315 -10.77880 1.000 24.91370 91 HIS A N 1
ATOM 2351 C CA . HIS B 1 91 ? -32.67630 12.85928 -12.11489 1.000 28.96148 91 HIS A CA 1
ATOM 2352 C C . HIS B 1 91 ? -32.75672 11.34683 -12.26177 1.000 30.46678 91 HIS A C 1
ATOM 2353 O O . HIS B 1 91 ? -32.73002 10.61180 -11.26997 1.000 26.43155 91 HIS A O 1
ATOM 2360 N N . ALA B 1 92 ? -32.80592 10.88141 -13.51289 1.000 28.19803 92 ALA A N 1
ATOM 2361 C CA . ALA B 1 92 ? -32.82615 9.44195 -13.74392 1.000 29.01049 92 ALA A CA 1
ATOM 2362 C C . ALA B 1 92 ? -32.51340 9.14230 -15.20440 1.000 31.25162 92 ALA A C 1
ATOM 2363 O O . ALA B 1 92 ? -32.96218 9.86055 -16.10621 1.000 25.18967 92 ALA A O 1
ATOM 2365 N N . TYR B 1 93 ? -31.76159 8.06487 -15.41912 1.000 28.18538 93 TYR A N 1
ATOM 2366 C CA . TYR B 1 93 ? -31.51094 7.57620 -16.76234 1.000 29.15945 93 TYR A CA 1
ATOM 2367 C C . TYR B 1 93 ? -32.81187 7.11432 -17.40445 1.000 34.04789 93 TYR A C 1
ATOM 2368 O O . TYR B 1 93 ? -33.62410 6.43237 -16.77302 1.000 36.59115 93 TYR A O 1
ATOM 2377 N N . VAL B 1 94 ? -32.99563 7.46302 -18.67711 1.000 35.17821 94 VAL A N 1
ATOM 2378 C CA . VAL B 1 94 ? -34.18507 7.09115 -19.44153 1.000 29.23329 94 VAL A CA 1
ATOM 2379 C C . VAL B 1 94 ? -33.77638 6.08892 -20.51070 1.000 36.05644 94 VAL A C 1
ATOM 2380 O O . VAL B 1 94 ? -33.11790 6.45639 -21.49285 1.000 33.93964 94 VAL A O 1
ATOM 2384 N N . SER B 1 95 ? -34.19338 4.83094 -20.34373 1.000 35.44100 95 SER A N 1
ATOM 2385 C CA . SER B 1 95 ? -33.94766 3.81049 -21.35817 1.000 37.36155 95 SER A CA 1
ATOM 2386 C C . SER B 1 95 ? -35.01635 3.88558 -22.44190 1.000 46.93971 95 SER A C 1
ATOM 2387 O O . SER B 1 95 ? -36.20988 3.94145 -22.11864 1.000 42.32669 95 SER A O 1
ATOM 2390 N N . PRO B 1 96 ? -34.63877 3.85824 -23.72769 1.000 41.27868 96 PRO A N 1
ATOM 2391 C CA . PRO B 1 96 ? -35.65692 3.88927 -24.78896 1.000 40.93879 96 PRO A CA 1
ATOM 2392 C C . PRO B 1 96 ? -36.58966 2.69178 -24.76887 1.000 47.15952 96 PRO A C 1
ATOM 2393 O O . PRO B 1 96 ? -37.61436 2.71701 -25.46818 1.000 46.54542 96 PRO A O 1
ATOM 2397 N N . ALA B 1 97 ? -36.27142 1.64558 -23.99979 1.000 45.62509 97 ALA A N 1
ATOM 2398 C CA . ALA B 1 97 ? -37.18624 0.51655 -23.88684 1.000 50.87376 97 ALA A CA 1
ATOM 2399 C C . ALA B 1 97 ? -38.52659 0.95199 -23.31932 1.000 52.15245 97 ALA A C 1
ATOM 2400 O O . ALA B 1 97 ? -39.55178 0.31417 -23.58474 1.000 50.82249 97 ALA A O 1
ATOM 2402 N N . LEU B 1 98 ? -38.53557 2.03210 -22.53534 1.000 51.31847 98 LEU A N 1
ATOM 2403 C CA . LEU B 1 98 ? -39.77574 2.55971 -21.98811 1.000 53.69581 98 LEU A CA 1
ATOM 2404 C C . LEU B 1 98 ? -40.62056 3.24537 -23.04935 1.000 54.66370 98 LEU A C 1
ATOM 2405 O O . LEU B 1 98 ? -41.83947 3.33062 -22.88263 1.000 56.40549 98 LEU A O 1
ATOM 2410 N N . TYR B 1 99 ? -40.00170 3.71119 -24.14205 1.000 55.77797 99 TYR A N 1
ATOM 2411 C CA . TYR B 1 99 ? -40.70743 4.54160 -25.11691 1.000 47.07854 99 TYR A CA 1
ATOM 2412 C C . TYR B 1 99 ? -41.73942 3.74644 -25.89863 1.000 51.18481 99 TYR A C 1
ATOM 2413 O O . TYR B 1 99 ? -42.83813 4.24559 -26.17150 1.000 49.01782 99 TYR A O 1
ATOM 2422 N N . GLY B 1 100 ? -41.39064 2.52558 -26.30033 1.000 52.84437 100 GLY A N 1
ATOM 2423 C CA . GLY B 1 100 ? -42.20684 1.80217 -27.24695 1.000 60.53561 100 GLY A CA 1
ATOM 2424 C C . GLY B 1 100 ? -42.23869 2.40336 -28.63180 1.000 61.48429 100 GLY A C 1
ATOM 2425 O O . GLY B 1 100 ? -43.17409 2.13208 -29.38784 1.000 63.79501 100 GLY A O 1
ATOM 2426 N N . VAL B 1 101 ? -41.24882 3.22796 -28.98624 1.000 58.94990 101 VAL A N 1
ATOM 2427 C CA . VAL B 1 101 ? -41.16007 3.81184 -30.31983 1.000 62.06237 101 VAL A CA 1
ATOM 2428 C C . VAL B 1 101 ? -39.76647 3.57147 -30.88301 1.000 62.28650 101 VAL A C 1
ATOM 2429 O O . VAL B 1 101 ? -38.77411 3.49359 -30.14917 1.000 63.98029 101 VAL A O 1
ATOM 2433 N N . THR B 1 102 ? -39.70762 3.45160 -32.20713 1.000 49.99341 102 THR A N 1
ATOM 2434 C CA . THR B 1 102 ? -38.47742 3.29907 -32.95549 1.000 54.57094 102 THR A CA 1
ATOM 2435 C C . THR B 1 102 ? -38.53120 4.30520 -34.09767 1.000 61.70890 102 THR A C 1
ATOM 2436 O O . THR B 1 102 ? -39.57877 4.43817 -34.75229 1.000 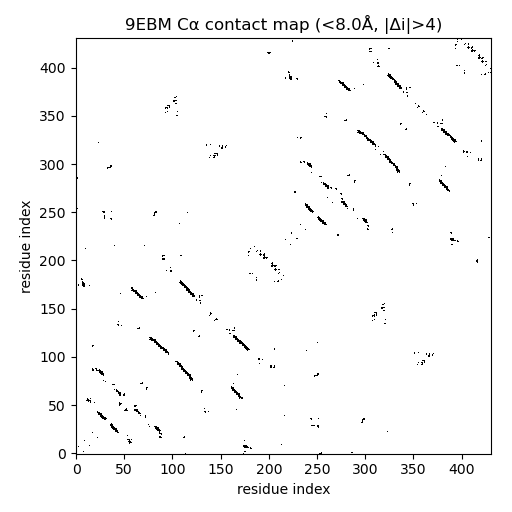66.08505 102 THR A O 1
ATOM 2440 N N . PRO B 1 103 ? -37.44696 5.04895 -34.35875 1.000 58.63154 103 PRO A N 1
ATOM 2441 C CA . PRO B 1 103 ? -36.20371 4.96154 -33.59894 1.000 54.97049 103 PRO A CA 1
ATOM 2442 C C . PRO B 1 103 ? -36.24349 5.82889 -32.35816 1.000 50.45483 103 PRO A C 1
ATOM 2443 O O . PRO B 1 103 ? -37.21318 6.55086 -32.11261 1.000 50.18828 103 PRO A O 1
ATOM 2447 N N . ALA B 1 104 ? -35.17905 5.74896 -31.57484 1.000 45.37544 104 ALA A N 1
ATOM 2448 C CA . ALA B 1 104 ? -35.07079 6.53557 -30.36088 1.000 41.43697 104 ALA A CA 1
ATOM 2449 C C . ALA B 1 104 ? -33.60718 6.55619 -29.96318 1.000 40.06017 104 ALA A C 1
ATOM 2450 O O . ALA B 1 104 ? -32.76298 5.90916 -30.58738 1.000 43.85462 104 ALA A O 1
ATOM 2452 N N . ALA B 1 105 ? -33.31647 7.32661 -28.92362 1.000 38.57527 105 ALA A N 1
ATOM 2453 C CA . ALA B 1 105 ? -31.98842 7.47087 -28.38122 1.000 38.41442 105 ALA A CA 1
ATOM 2454 C C . ALA B 1 105 ? -32.15174 7.56658 -26.87081 1.000 34.36563 105 ALA A C 1
ATOM 2455 O O . ALA B 1 105 ? -33.10087 8.20578 -26.39843 1.000 41.99579 105 ALA A O 1
ATOM 2457 N N . PRO B 1 106 ? -31.26711 6.95477 -26.09165 1.000 40.15766 106 PRO A N 1
ATOM 2458 C CA . PRO B 1 106 ? -31.36596 7.10138 -24.63733 1.000 34.99571 106 PRO A CA 1
ATOM 2459 C C . PRO B 1 106 ? -31.03572 8.52538 -24.23899 1.000 37.54689 106 PRO A C 1
ATOM 2460 O O . PRO B 1 106 ? -30.43344 9.29040 -24.99722 1.000 41.55871 106 PRO A O 1
ATOM 2464 N N . THR B 1 107 ? -31.43547 8.87697 -23.02095 1.000 32.53240 107 THR A N 1
ATOM 2465 C CA . THR B 1 107 ? -31.09107 10.17849 -22.47489 1.000 31.06095 107 THR A CA 1
ATOM 2466 C C . THR B 1 107 ? -31.11008 10.08804 -20.95162 1.000 27.41002 107 THR A C 1
ATOM 2467 O O . THR B 1 107 ? -31.44299 9.05403 -20.36772 1.000 36.95853 107 THR A O 1
ATOM 2471 N N . TRP B 1 108 ? -30.75545 11.18801 -20.31619 1.000 24.77433 108 TRP A N 1
ATOM 2472 C CA . TRP B 1 108 ? -30.79073 11.29698 -18.86308 1.000 23.49177 108 TRP A CA 1
ATOM 2473 C C . TRP B 1 108 ? -31.70253 12.45743 -18.51356 1.000 24.91608 108 TRP A C 1
ATOM 2474 O O . TRP B 1 108 ? -31.42151 13.59803 -18.89099 1.000 33.25091 108 TRP A O 1
ATOM 2485 N N . ASN B 1 109 ? -32.80382 12.16588 -17.82285 1.000 24.90890 109 ASN A N 1
ATOM 2486 C CA . ASN B 1 109 ? -33.67551 13.22423 -17.32364 1.000 23.28114 109 ASN A CA 1
ATOM 2487 C C . ASN B 1 109 ? -33.07231 13.79319 -16.04675 1.000 24.61233 109 ASN A C 1
ATOM 2488 O O . ASN B 1 109 ? -32.60268 13.03779 -15.19142 1.000 25.34874 109 ASN A O 1
ATOM 2493 N N . PHE B 1 110 ? -33.02591 15.11880 -15.94454 1.000 22.84020 110 PHE A N 1
ATOM 2494 C CA . PHE B 1 110 ? -32.39346 15.73002 -14.78445 1.000 23.26467 110 PHE A CA 1
ATOM 2495 C C . PHE B 1 110 ? -32.90988 17.14776 -14.63298 1.000 23.57206 110 PHE A C 1
ATOM 2496 O O . PHE B 1 110 ? -33.53685 17.71124 -15.53423 1.000 23.09886 110 PHE A O 1
ATOM 2504 N N . THR B 1 111 ? -32.63190 17.71200 -13.46598 1.000 22.62438 111 THR A N 1
ATOM 2505 C CA . THR B 1 111 ? -33.09051 19.03561 -13.08923 1.000 21.88452 111 THR A CA 1
ATOM 2506 C C . THR B 1 111 ? -31.91743 19.83531 -12.54203 1.000 22.65096 111 THR A C 1
ATOM 2507 O O . THR B 1 111 ? -31.08502 19.31533 -11.78813 1.000 20.29351 111 THR A O 1
ATOM 2511 N N . SER B 1 112 ? -31.86681 21.10819 -12.90594 1.000 20.76848 112 SER A N 1
ATOM 2512 C CA . SER B 1 112 ? -30.74802 21.93585 -12.49615 1.000 22.65803 112 SER A CA 1
ATOM 2513 C C . SER B 1 112 ? -31.16830 23.39204 -12.56187 1.000 25.51137 112 SER A C 1
ATOM 2514 O O . SER B 1 112 ? -31.93617 23.78123 -13.44008 1.000 25.51467 112 SER A O 1
ATOM 2517 N N . VAL B 1 113 ? -30.66255 24.19695 -11.63090 1.000 22.25164 113 VAL A N 1
ATOM 2518 C CA . VAL B 1 113 ? -30.80152 25.64591 -11.70242 1.000 26.00067 113 VAL A CA 1
ATOM 2519 C C . VAL B 1 113 ? -29.40256 26.23358 -11.62299 1.000 24.72209 113 VAL A C 1
ATOM 2520 O O . VAL B 1 113 ? -28.64227 25.90807 -10.70417 1.000 20.48006 113 VAL A O 1
ATOM 2524 N N . HIS B 1 114 ? -29.07143 27.10359 -12.57091 1.000 16.72923 114 HIS A N 1
ATOM 2525 C CA . HIS B 1 114 ? -27.80249 27.81679 -12.57372 1.000 21.95762 114 HIS A CA 1
ATOM 2526 C C . HIS B 1 114 ? -28.08843 29.27194 -12.24644 1.000 23.29842 114 HIS A C 1
ATOM 2527 O O . HIS B 1 114 ? -28.80956 29.95475 -12.98237 1.000 23.28112 114 HIS A O 1
ATOM 2534 N N . VAL B 1 115 ? -27.55845 29.72607 -11.12192 1.000 20.84599 115 VAL A N 1
ATOM 2535 C CA . VAL B 1 115 ? -27.74572 31.08897 -10.65019 1.000 18.82398 115 VAL A CA 1
ATOM 2536 C C . VAL B 1 115 ? -26.41845 31.80152 -10.83117 1.000 23.65478 115 VAL A C 1
ATOM 2537 O O . VAL B 1 115 ? -25.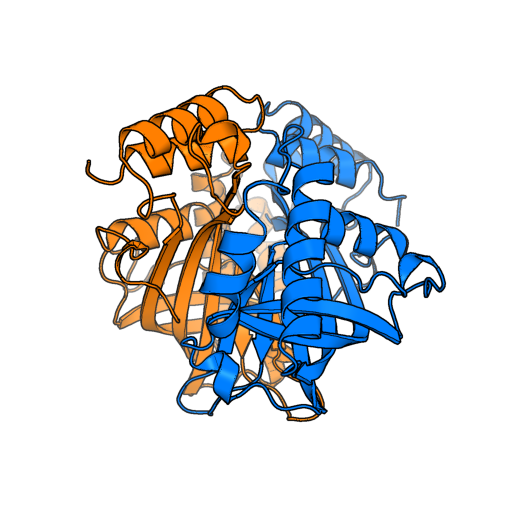37854 31.33448 -10.34766 1.000 25.59643 115 VAL A O 1
ATOM 2541 N N . ARG B 1 116 ? -26.44345 32.90277 -11.55335 1.000 23.63062 116 ARG A N 1
ATOM 2542 C CA . ARG B 1 116 ? -25.27991 33.75616 -11.70750 1.000 25.59247 116 ARG A CA 1
ATOM 2543 C C . ARG B 1 116 ? -25.50817 35.06215 -10.97433 1.000 23.00485 116 ARG A C 1
ATOM 2544 O O . ARG B 1 116 ? -26.63690 35.55424 -10.87887 1.000 30.07489 116 ARG A O 1
ATOM 2552 N N . GLY B 1 117 ? -24.42022 35.62801 -10.47524 1.000 23.45267 117 GLY A N 1
ATOM 2553 C CA . GLY B 1 117 ? -24.53792 36.84304 -9.70712 1.000 22.99096 117 GLY A CA 1
ATOM 2554 C C . GLY B 1 117 ? -23.17690 37.39251 -9.35491 1.000 29.72743 117 GLY A C 1
ATOM 2555 O O . GLY B 1 117 ? -22.14894 36.91496 -9.83588 1.000 29.69770 117 GLY A O 1
ATOM 2556 N N . VAL B 1 118 ? -23.19883 38.40791 -8.49627 1.000 29.18185 118 VAL A N 1
ATOM 2557 C CA . VAL B 1 118 ? -22.02704 39.18867 -8.12533 1.000 30.50616 118 VAL A CA 1
ATOM 2558 C C . VAL B 1 118 ? -21.77317 38.98227 -6.63747 1.000 31.33350 118 VAL A C 1
ATOM 2559 O O . VAL B 1 118 ? -22.69599 39.11217 -5.82458 1.000 35.33616 118 VAL A O 1
ATOM 2563 N N . VAL B 1 119 ? -20.52770 38.64043 -6.29143 1.000 30.44039 119 VAL A N 1
ATOM 2564 C CA . VAL B 1 119 ? -20.13858 38.32278 -4.91794 1.000 35.10199 119 VAL A CA 1
ATOM 2565 C C . VAL B 1 119 ? -19.92744 39.59546 -4.10641 1.000 33.16708 119 VAL A C 1
ATOM 2566 O O . VAL B 1 119 ? -19.41222 40.60907 -4.59721 1.000 34.80485 119 VAL A O 1
ATOM 2570 N N . GLU B 1 120 ? -20.32189 39.53510 -2.84462 1.000 32.48895 120 GLU A N 1
ATOM 2571 C CA . GLU B 1 120 ? -19.93174 40.50926 -1.83673 1.000 36.93812 120 GLU A CA 1
ATOM 2572 C C . GLU B 1 120 ? -19.38004 39.69376 -0.67260 1.000 35.33422 120 GLU A C 1
ATOM 2573 O O . GLU B 1 120 ? -20.10905 38.89700 -0.07067 1.000 29.44751 120 GLU A O 1
ATOM 2579 N N . LYS B 1 121 ? -18.08555 39.83696 -0.40056 1.000 32.66178 121 LYS A N 1
ATOM 2580 C CA . LYS B 1 121 ? -17.47661 39.14733 0.73162 1.000 35.16512 121 LYS A CA 1
ATOM 2581 C C . LYS B 1 121 ? -17.94566 39.77715 2.03539 1.000 41.71567 121 LYS A C 1
ATOM 2582 O O . LYS B 1 121 ? -17.91291 41.00035 2.18583 1.000 43.84665 121 LYS A O 1
ATOM 2588 N N . ILE B 1 122 ? -18.38625 38.94389 2.97323 1.000 38.30629 122 ILE A N 1
ATOM 2589 C CA . ILE B 1 122 ? -18.79652 39.37893 4.30410 1.000 37.15664 122 ILE A CA 1
ATOM 2590 C C . ILE B 1 122 ? -17.62000 39.16434 5.24867 1.000 49.65495 122 ILE A C 1
ATOM 2591 O O . ILE B 1 122 ? -17.09775 38.04777 5.35507 1.000 46.68536 122 ILE A O 1
ATOM 2596 N N . GLU B 1 123 ? -17.18347 40.22607 5.92926 1.000 47.18660 123 GLU A N 1
ATOM 2597 C CA . GLU B 1 123 ? -16.05494 40.10516 6.84330 1.000 45.39534 123 GLU A CA 1
ATOM 2598 C C . GLU B 1 123 ? -16.42516 40.33042 8.29823 1.000 48.49339 123 GLU A C 1
ATOM 2599 O O . GLU B 1 123 ? -15.79069 39.74725 9.17965 1.000 49.41279 123 GLU A O 1
ATOM 2605 N N . SER B 1 124 ? -17.44712 41.14230 8.5624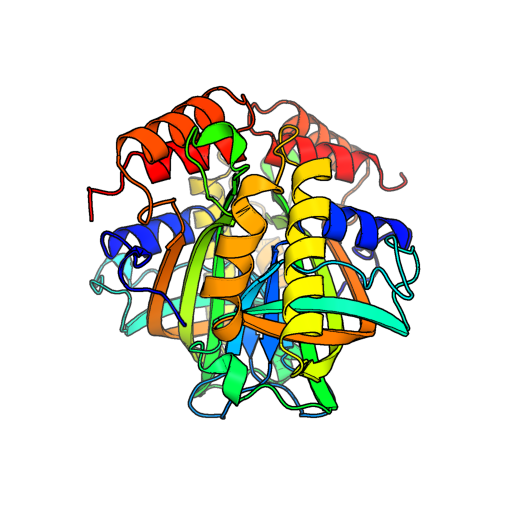4 1.000 49.15632 124 SER A N 1
ATOM 2606 C CA . SER B 1 124 ? -17.89207 41.40867 9.92243 1.000 51.76124 124 SER A CA 1
ATOM 2607 C C . SER B 1 124 ? -18.19360 40.12094 10.68402 1.000 45.40567 124 SER A C 1
ATOM 2608 O O . SER B 1 124 ? -18.85860 39.21858 10.17288 1.000 44.09482 124 SER A O 1
ATOM 2611 N N . LEU B 1 125 ? -17.69516 40.05240 11.92346 1.000 45.46613 125 LEU A N 1
ATOM 2612 C CA . LEU B 1 125 ? -17.91048 38.87525 12.76079 1.000 45.56344 125 LEU A CA 1
ATOM 2613 C C . LEU B 1 125 ? -19.39611 38.63234 13.01980 1.000 49.20117 125 LEU A C 1
ATOM 2614 O O . LEU B 1 125 ? -19.86737 37.49152 12.93998 1.000 45.05209 125 LEU A O 1
ATOM 2619 N N . GLU B 1 126 ? -20.14905 39.69256 13.33344 1.000 45.69680 126 GLU A N 1
ATOM 2620 C CA . GLU B 1 126 ? -21.57220 39.54378 13.62865 1.000 45.65673 126 GLU A CA 1
ATOM 2621 C C . GLU B 1 126 ? -22.37195 39.19383 12.37977 1.000 42.35223 126 GLU A C 1
ATOM 2622 O O . GLU B 1 126 ? -23.29536 38.37273 12.43506 1.000 43.72057 126 GLU A O 1
ATOM 2628 N N . GLU B 1 127 ? -22.05143 39.81915 11.24839 1.000 41.87552 127 GLU A N 1
ATOM 2629 C CA . GLU B 1 127 ? -22.74017 39.46483 10.01277 1.000 46.23912 127 GLU A CA 1
ATOM 2630 C C . GLU B 1 127 ? -22.42110 38.03055 9.59323 1.000 46.23140 127 GLU A C 1
ATOM 2631 O O . GLU B 1 127 ? -23.30115 37.31405 9.09530 1.000 35.89504 127 GLU A O 1
ATOM 2637 N N . THR B 1 128 ? -21.17436 37.58642 9.79722 1.000 38.71803 128 THR A N 1
ATOM 2638 C CA . THR B 1 128 ? -20.82907 36.19798 9.48850 1.000 36.44630 128 THR A CA 1
ATOM 2639 C C . THR B 1 128 ? -21.60832 35.23500 10.37209 1.000 33.74127 128 THR A C 1
ATOM 2640 O O . THR B 1 128 ? -22.11155 34.20475 9.90276 1.000 32.83907 128 THR A O 1
ATOM 2644 N N . LEU B 1 129 ? -21.70761 35.55395 11.66206 1.000 33.77494 129 LEU A N 1
ATOM 2645 C CA . LEU B 1 129 ? -22.47643 34.72505 12.57901 1.000 33.98914 129 LEU A CA 1
ATOM 2646 C C . LEU B 1 129 ? -23.94635 34.67199 12.17156 1.000 36.54274 129 LEU A C 1
ATOM 2647 O O . LEU B 1 129 ? -24.56819 33.60021 12.19944 1.000 36.61368 129 LEU A O 1
ATOM 2652 N N . ASP B 1 130 ? -24.51330 35.81942 11.77439 1.000 38.33550 130 ASP A N 1
ATOM 2653 C CA . ASP B 1 130 ? -25.89594 35.85329 11.30286 1.000 38.45697 130 ASP A CA 1
ATOM 2654 C C . ASP B 1 130 ? -26.10593 34.91388 10.12518 1.000 31.86259 130 ASP A C 1
ATOM 2655 O O . ASP B 1 130 ? -27.16397 34.28892 10.00688 1.000 38.45932 130 ASP A O 1
ATOM 2660 N N . VAL B 1 131 ? -25.11908 34.81739 9.23489 1.000 29.92768 131 VAL A N 1
ATOM 2661 C CA . VAL B 1 131 ? -25.25721 33.95988 8.05804 1.000 28.28534 131 VAL A CA 1
ATOM 2662 C C . VAL B 1 131 ? -25.34303 32.49169 8.46563 1.000 31.99251 131 VAL A C 1
ATOM 2663 O O . VAL B 1 131 ? -26.25955 31.76685 8.05246 1.000 26.67184 131 VAL A O 1
ATOM 2667 N N . VAL B 1 132 ? -24.38334 32.01809 9.26570 1.000 29.26891 132 VAL A N 1
ATOM 2668 C CA . VAL B 1 132 ? -24.39744 30.59456 9.59802 1.000 28.17654 132 VAL A CA 1
ATOM 2669 C C . VAL B 1 132 ? -25.55663 30.27299 10.52911 1.000 32.69735 132 VAL A C 1
ATOM 2670 O O . VAL B 1 132 ? -26.12225 29.17499 10.46127 1.000 29.21910 132 VAL A O 1
ATOM 2674 N N . ARG B 1 133 ? -25.92755 31.20575 11.41347 1.000 30.89299 133 ARG A N 1
ATOM 2675 C CA . ARG B 1 133 ? -27.07435 30.97081 12.28458 1.000 30.24416 133 ARG A CA 1
ATOM 2676 C C . ARG B 1 133 ? -28.35621 30.81497 11.47686 1.000 34.76133 133 ARG A C 1
ATOM 2677 O O . ARG B 1 133 ? -29.16898 29.92569 11.75933 1.000 31.79683 133 ARG A O 1
ATOM 2685 N N . ALA B 1 134 ? -28.55709 31.68238 10.47244 1.000 33.12796 134 ALA A N 1
ATOM 2686 C CA . ALA B 1 134 ? -29.74789 31.59760 9.63218 1.000 32.76254 134 ALA A CA 1
ATOM 2687 C C . ALA B 1 134 ? -29.72719 30.35378 8.75784 1.000 31.09086 134 ALA A C 1
ATOM 2688 O O . ALA B 1 134 ? -30.78319 29.78049 8.47654 1.000 33.37523 134 ALA A O 1
ATOM 2690 N N . THR B 1 135 ? -28.54620 29.92938 8.31408 1.000 28.41970 135 THR A N 1
ATOM 2691 C CA . THR B 1 135 ? -28.44643 28.69076 7.54984 1.000 31.91686 135 THR A CA 1
ATOM 2692 C C . THR B 1 135 ? -28.83313 27.49649 8.41191 1.000 34.80324 135 THR A C 1
ATOM 2693 O O . THR B 1 135 ? -29.67680 26.67384 8.02579 1.000 28.45168 135 THR A O 1
ATOM 2697 N N . ALA B 1 136 ? -28.22132 27.39674 9.59199 1.000 26.90831 136 ALA A N 1
ATOM 2698 C CA . ALA B 1 136 ? -28.54513 26.33189 10.52998 1.000 29.69595 136 ALA A CA 1
ATOM 2699 C C . ALA B 1 136 ? -30.02246 26.33976 10.88192 1.000 28.98857 136 ALA A C 1
ATOM 2700 O O . ALA B 1 136 ? -30.67289 25.28929 10.89902 1.000 31.30114 136 ALA A O 1
ATOM 2702 N N . GLY B 1 137 ? -30.56431 27.51918 11.19715 1.000 31.01245 137 GLY A N 1
ATOM 2703 C CA . GLY B 1 137 ? -31.95778 27.59573 11.58594 1.000 37.95769 137 GLY A CA 1
ATOM 2704 C C . GLY B 1 137 ? -32.88836 27.22248 10.45155 1.000 35.34364 137 GLY A C 1
ATOM 2705 O O . GLY B 1 137 ? -33.85978 26.49203 10.65263 1.000 33.81124 137 GLY A O 1
ATOM 2706 N N . SER B 1 138 ? -32.59006 27.69765 9.24059 1.000 33.70688 138 SER A N 1
ATOM 2707 C CA . SER B 1 138 ? -33.43074 27.37892 8.09530 1.000 35.54865 138 SER A CA 1
ATOM 2708 C C . SER B 1 138 ? -33.37581 25.89395 7.77354 1.000 28.88030 138 SER A C 1
ATOM 2709 O O . SER B 1 138 ? -34.41536 25.23180 7.67638 1.000 34.57826 138 SER A O 1
ATOM 2712 N N . PHE B 1 139 ? -32.16801 25.35475 7.61239 1.000 26.37501 139 PHE A N 1
ATOM 2713 C CA . PHE B 1 139 ? -32.02258 23.95285 7.23055 1.000 29.91945 139 PHE A CA 1
ATOM 2714 C C . PHE B 1 139 ? -32.61958 23.02755 8.28545 1.000 29.41760 139 PHE A C 1
ATOM 2715 O O . PHE B 1 139 ? -33.26855 22.02898 7.95480 1.000 30.46465 139 PHE A O 1
ATOM 2723 N N . GLU B 1 140 ? -32.41197 23.34049 9.56503 1.000 30.12668 140 GLU A N 1
ATOM 2724 C CA . GLU B 1 140 ? -32.97117 22.49098 10.60416 1.000 31.50667 140 GLU A CA 1
ATOM 2725 C C . GLU B 1 140 ? -34.48953 22.51809 10.56031 1.000 34.34327 140 GLU A C 1
ATOM 2726 O O . GLU B 1 140 ? -35.13856 21.48146 10.73604 1.000 36.29578 140 GLU A O 1
ATOM 2732 N N . ALA B 1 141 ? -35.07734 23.69490 10.31804 1.000 39.08339 141 ALA A N 1
ATOM 2733 C CA . ALA B 1 141 ? -36.53059 23.77514 10.23856 1.000 44.40410 141 ALA A CA 1
ATOM 2734 C C . ALA B 1 141 ? -37.05358 23.03438 9.01959 1.000 40.01628 141 ALA A C 1
ATOM 2735 O O . ALA B 1 141 ? -38.12379 22.42703 9.07820 1.000 41.27763 141 ALA A O 1
ATOM 2737 N N . ARG B 1 142 ? -36.30165 23.04350 7.92147 1.000 39.35432 142 ARG A N 1
ATOM 2738 C CA . ARG B 1 142 ? -36.81768 22.45432 6.69377 1.000 39.63294 142 ARG A CA 1
ATOM 2739 C C . ARG B 1 142 ? -36.52038 20.96483 6.59936 1.000 38.82947 142 ARG A C 1
ATOM 2740 O O . ARG B 1 142 ? -37.34068 20.20216 6.08238 1.000 36.86494 142 ARG A O 1
ATOM 2748 N N . PHE B 1 143 ? -35.36829 20.54068 7.11580 1.000 32.75739 143 PHE A N 1
ATOM 2749 C CA . PHE B 1 143 ? -34.87080 19.18759 6.92975 1.000 32.45311 143 PHE A CA 1
ATOM 2750 C C . PHE B 1 143 ? -34.61458 18.42759 8.22296 1.000 35.61357 143 PHE A C 1
ATOM 2751 O O . PHE B 1 143 ? -34.36008 17.22404 8.16086 1.000 35.32746 143 PHE A O 1
ATOM 2759 N N . GLY B 1 144 ? -34.65861 19.07519 9.37664 1.000 38.61523 144 GLY A N 1
ATOM 2760 C CA . GLY B 1 144 ? -34.17338 18.48591 10.60809 1.000 36.09555 144 GLY A CA 1
ATOM 2761 C C . GLY B 1 144 ? -35.26600 17.86504 11.45045 1.000 47.69931 144 GLY A C 1
ATOM 2762 O O . GLY B 1 144 ? -36.28394 17.38659 10.93925 1.000 48.05762 144 GLY A O 1
ATOM 2763 N N . ASP B 1 145 ? -35.04795 17.86705 12.76184 1.000 47.71001 145 ASP A N 1
ATOM 2764 C CA . ASP B 1 145 ? -35.98130 17.26227 13.70450 1.000 50.59682 145 ASP A CA 1
ATOM 2765 C C . ASP B 1 145 ? -35.99734 18.06652 15.00814 1.000 55.45079 145 ASP A C 1
ATOM 2766 O O . ASP B 1 145 ? -35.75829 17.53970 16.09752 1.000 57.79601 145 ASP A O 1
ATOM 2769 N N . ASP B 1 146 ? -36.26564 19.37201 14.89867 1.000 57.94190 146 ASP A N 1
ATOM 2770 C CA . ASP B 1 146 ? -36.50816 20.24656 16.05384 1.000 68.27679 146 ASP A CA 1
ATOM 2771 C C . ASP B 1 146 ? -35.30961 20.30058 17.00385 1.000 61.66370 146 ASP A C 1
ATOM 2772 O O . ASP B 1 146 ? -35.44549 20.13830 18.21850 1.000 56.76408 146 ASP A O 1
ATOM 2777 N N . TRP B 1 147 ? -34.12407 20.52824 16.44379 1.000 54.66702 147 TRP A N 1
ATOM 2778 C CA . TRP B 1 147 ? -32.92639 20.72683 17.24681 1.000 53.22463 147 TRP A CA 1
ATOM 2779 C C . TRP B 1 147 ? -32.84323 22.19317 17.63635 1.000 53.69621 147 TRP A C 1
ATOM 2780 O O . TRP B 1 147 ? -32.99431 23.07377 16.78425 1.000 64.97228 147 TRP A O 1
ATOM 2791 N N . ASP B 1 148 ? -32.58703 22.44989 18.91614 1.000 58.97209 148 ASP A N 1
ATOM 2792 C CA . ASP B 1 148 ? -32.51210 23.81033 19.42399 1.000 64.85462 148 ASP A CA 1
ATOM 2793 C C . ASP B 1 148 ? -31.06186 24.24090 19.54156 1.000 55.73375 148 ASP A C 1
ATOM 2794 O O . ASP B 1 148 ? -30.31218 23.65531 20.34363 1.000 53.08423 148 ASP A O 1
ATOM 2799 N N . PRO B 1 149 ? -30.64049 25.27303 18.80844 1.000 49.46943 149 PRO A N 1
ATOM 2800 C CA . PRO B 1 149 ? -29.23502 25.69174 18.83355 1.000 54.22775 149 PRO A CA 1
ATOM 2801 C C . PRO B 1 149 ? -28.85019 26.56180 20.01625 1.000 56.42029 149 PRO A C 1
ATOM 2802 O O . PRO B 1 149 ? -27.69175 26.99261 20.08236 1.000 55.28261 149 PRO A O 1
ATOM 2806 N N . SER B 1 150 ? -29.76875 26.83190 20.94940 1.000 46.76223 150 SER A N 1
ATOM 2807 C CA . SER B 1 150 ? -29.48604 27.84056 21.96314 1.000 49.14745 150 SER A CA 1
ATOM 2808 C C . SER B 1 150 ? -28.27629 27.45082 22.80555 1.000 51.96168 150 SER A C 1
ATOM 2809 O O . SER B 1 150 ? -27.41624 28.29255 23.09450 1.000 56.04557 150 SER A O 1
ATOM 2812 N N . ASP B 1 151 ? -28.17280 26.17273 23.18389 1.000 58.85740 151 ASP A N 1
ATOM 2813 C CA . ASP B 1 151 ? -27.02932 25.72307 23.97573 1.000 63.37529 151 ASP A CA 1
ATOM 2814 C C . ASP B 1 151 ? -25.73486 25.67719 23.16604 1.000 59.45850 151 ASP A C 1
ATOM 2815 O O . ASP B 1 151 ? -24.66800 25.40510 23.73214 1.000 54.47091 151 ASP A O 1
ATOM 2820 N N . SER B 1 152 ? -25.79769 25.94255 21.86502 1.000 49.58768 152 SER A N 1
ATOM 2821 C CA . SER B 1 152 ? -24.63270 25.87468 21.00179 1.000 46.13271 152 SER A CA 1
ATOM 2822 C C . SER B 1 152 ? -24.21488 27.22496 20.43976 1.000 51.99770 152 SER A C 1
ATOM 2823 O O . SER B 1 152 ? -23.28447 27.27524 19.63144 1.000 47.05482 152 SER A O 1
ATOM 2826 N N . ILE B 1 153 ? -24.86115 28.32193 20.84091 1.000 54.55074 153 ILE A N 1
ATOM 2827 C CA . ILE B 1 153 ? -24.50547 29.61062 20.25219 1.000 61.04115 153 ILE A CA 1
ATOM 2828 C C . ILE B 1 153 ? -23.09817 30.02318 20.67352 1.000 51.94231 153 ILE A C 1
ATOM 2829 O O . ILE B 1 153 ? -22.32367 30.54897 19.86222 1.000 46.27080 153 ILE A O 1
ATOM 2834 N N . ASP B 1 154 ? -22.73823 29.77406 21.93546 1.000 46.36475 154 ASP A N 1
ATOM 2835 C CA . ASP B 1 154 ? -21.36027 29.98335 22.36629 1.000 50.46651 154 ASP A CA 1
ATOM 2836 C C . ASP B 1 154 ? -20.40017 29.18082 21.50558 1.000 51.74943 154 ASP A C 1
ATOM 2837 O O . ASP B 1 154 ? -19.30913 29.65746 21.16471 1.000 44.91389 154 ASP A O 1
ATOM 2842 N N . TYR B 1 155 ? -20.79487 27.95908 21.13557 1.000 43.98412 155 TYR A N 1
ATOM 2843 C CA . TYR B 1 155 ? -19.95154 27.15867 20.26148 1.000 42.51277 155 TYR A CA 1
ATOM 2844 C C . TYR B 1 155 ? -19.83106 27.80192 18.88953 1.000 40.62197 155 TYR A C 1
ATOM 2845 O O . TYR B 1 155 ? -18.73548 27.83590 18.31417 1.000 40.20701 155 TYR A O 1
ATOM 2854 N N . PHE B 1 156 ? -20.94401 28.32058 18.35207 1.000 40.55010 156 PHE A N 1
ATOM 2855 C CA . PHE B 1 156 ? -20.88798 29.00875 17.06261 1.000 41.34265 156 PHE A CA 1
ATOM 2856 C C . PHE B 1 156 ? -19.88423 30.15155 17.10948 1.000 43.81460 156 PHE A C 1
ATOM 2857 O O . PHE B 1 156 ? -19.07910 30.32516 16.18443 1.000 33.62205 156 PHE A O 1
ATOM 2865 N N . ARG B 1 157 ? -19.92334 30.94455 18.18656 1.000 34.97981 157 ARG A N 1
ATOM 2866 C CA . ARG B 1 157 ? -19.03384 32.09357 18.31071 1.000 43.15013 157 ARG A CA 1
ATOM 2867 C C . ARG B 1 157 ? -17.57924 31.66595 18.38680 1.000 44.01630 157 ARG A C 1
ATOM 2868 O O . ARG B 1 157 ? -16.69672 32.38854 17.91418 1.000 46.57902 157 ARG A O 1
ATOM 2876 N N . LYS B 1 158 ? -17.30562 30.50356 18.98114 1.000 43.48009 158 LYS A N 1
ATOM 2877 C CA . LYS B 1 158 ? -15.92877 30.03705 19.04807 1.000 42.02167 158 LYS A CA 1
ATOM 2878 C C . LYS B 1 158 ? -15.37780 29.74072 17.66035 1.000 39.80011 158 LYS A C 1
ATOM 2879 O O . LYS B 1 158 ? -14.23754 30.10676 17.35882 1.000 38.12396 158 LYS A O 1
ATOM 2885 N N . ILE B 1 159 ? -16.17011 29.08707 16.79576 1.000 34.52048 159 ILE A N 1
ATOM 2886 C CA . ILE B 1 159 ? -15.65296 28.60759 15.51455 1.000 31.62975 159 ILE A CA 1
ATOM 2887 C C . ILE B 1 159 ? -15.96238 29.53630 14.35588 1.000 35.08974 159 ILE A C 1
ATOM 2888 O O . ILE B 1 159 ? -15.39699 29.35249 13.26450 1.000 32.64452 159 ILE A O 1
ATOM 2893 N N . VAL B 1 160 ? -16.78703 30.55574 14.55835 1.000 35.06331 160 VAL A N 1
ATOM 2894 C CA . VAL B 1 160 ? -17.15084 31.45495 13.46358 1.000 35.85005 160 VAL A CA 1
ATOM 2895 C C . VAL B 1 160 ? -15.94953 32.19790 12.86362 1.000 32.43228 160 VAL A C 1
ATOM 2896 O O . VAL B 1 160 ? -16.03025 32.58097 11.68512 1.000 31.30228 160 VAL A O 1
ATOM 2900 N N . PRO B 1 161 ? -14.81123 32.39705 13.55848 1.000 32.91658 161 PRO A N 1
ATOM 2901 C CA . PRO B 1 161 ? -13.65970 33.01473 12.86832 1.000 33.68775 161 PRO A CA 1
ATOM 2902 C C . PRO B 1 161 ? -13.14450 32.23165 11.66593 1.000 37.62271 161 PRO A C 1
ATOM 2903 O O . PRO B 1 161 ? -12.46822 32.82301 10.81735 1.000 35.57817 161 PRO A O 1
ATOM 2907 N N . GLY B 1 162 ? -13.41605 30.93280 11.56639 1.000 28.85052 162 GLY A N 1
ATOM 2908 C CA . GLY B 1 162 ? -13.00624 30.17555 10.40586 1.000 29.17755 162 GLY A CA 1
ATOM 2909 C C . GLY B 1 162 ? -13.96977 30.21699 9.23295 1.000 34.66747 162 GLY A C 1
ATOM 2910 O O . GLY B 1 162 ? -13.67662 29.64780 8.17612 1.000 29.38339 162 GLY A O 1
ATOM 2911 N N . VAL B 1 163 ? -15.10758 30.88964 9.38214 1.000 23.99004 163 VAL A N 1
ATOM 2912 C CA . VAL B 1 163 ? -16.14892 30.92882 8.35953 1.000 22.52396 163 VAL A CA 1
ATOM 2913 C C . VAL B 1 163 ? -15.83505 32.02511 7.35683 1.000 31.12306 163 VAL A C 1
ATOM 2914 O O . VAL B 1 163 ? -15.57440 33.17021 7.73278 1.000 24.54055 163 VAL A O 1
ATOM 2918 N N . GLY B 1 164 ? -15.8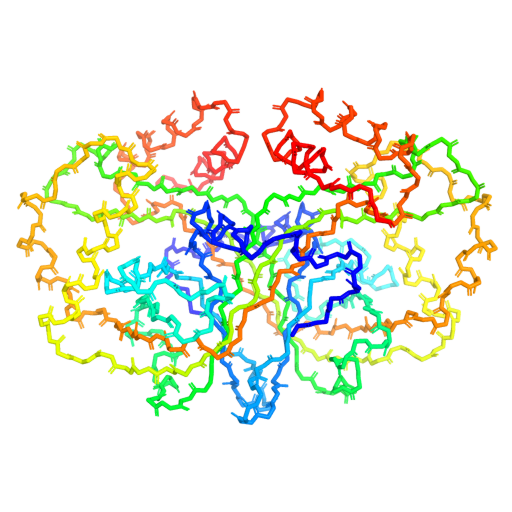8776 31.69022 6.07732 1.000 28.61878 164 GLY A N 1
ATOM 2919 C CA . GLY B 1 164 ? -15.87975 32.73050 5.07382 1.000 26.03947 164 GLY A CA 1
ATOM 2920 C C . GLY B 1 164 ? -17.27681 32.88163 4.50863 1.000 25.87932 164 GLY A C 1
ATOM 2921 O O . GLY B 1 164 ? -17.70534 32.06803 3.68675 1.000 26.42861 164 GLY A O 1
ATOM 2922 N N . ALA B 1 165 ? -18.00150 33.90331 4.94338 1.000 23.41843 165 ALA A N 1
ATOM 2923 C CA . ALA B 1 165 ? -19.36742 34.12041 4.48913 1.000 25.91226 165 ALA A CA 1
ATOM 2924 C C . ALA B 1 165 ? -19.39428 35.12461 3.33903 1.000 27.20644 165 ALA A C 1
ATOM 2925 O O . ALA B 1 165 ? -18.51064 35.97436 3.19159 1.000 27.51553 165 ALA A O 1
ATOM 2927 N N . PHE B 1 166 ? -20.42931 35.01771 2.51490 1.000 29.01518 166 PHE A N 1
ATOM 2928 C CA . PHE B 1 166 ? -20.53296 35.90590 1.36853 1.000 27.43870 166 PHE A CA 1
ATOM 2929 C C . PHE B 1 166 ? -21.98754 36.01052 0.94370 1.000 30.09850 166 PHE A C 1
ATOM 2930 O O . PHE B 1 166 ? -22.81835 35.13457 1.22413 1.000 28.87020 166 PHE A O 1
ATOM 2938 N N . ARG B 1 167 ? -22.27012 37.10484 0.25421 1.000 27.87397 167 ARG A N 1
ATOM 2939 C CA . ARG B 1 167 ? -23.56431 37.38205 -0.33571 1.000 25.14095 167 ARG A CA 1
ATOM 2940 C C . ARG B 1 167 ? -23.40256 37.36194 -1.84962 1.000 31.66644 167 ARG A C 1
ATOM 2941 O O . ARG B 1 167 ? -22.35387 37.75344 -2.37904 1.000 27.53717 167 ARG A O 1
ATOM 2949 N N . VAL B 1 168 ? -24.42754 36.87655 -2.53730 1.000 29.90142 168 VAL A N 1
ATOM 2950 C CA . VAL B 1 168 ? -24.46983 36.86432 -3.99360 1.000 25.00839 168 VAL A CA 1
ATOM 2951 C C . VAL B 1 168 ? -25.70966 37.64472 -4.39899 1.000 31.03811 168 VAL A C 1
ATOM 2952 O O . VAL B 1 168 ? -26.82052 37.35989 -3.92546 1.000 28.56271 168 VAL A O 1
ATOM 2956 N N . THR B 1 169 ? -25.51540 38.66120 -5.22184 1.000 33.49358 169 THR A N 1
ATOM 2957 C CA . THR B 1 169 ? -26.61533 39.40655 -5.80313 1.000 26.00308 169 THR A CA 1
ATOM 2958 C C . THR B 1 169 ? -26.86700 38.80814 -7.17508 1.000 31.02951 169 THR A C 1
ATOM 2959 O O . THR B 1 169 ? -26.02929 38.93858 -8.07709 1.000 30.91533 169 THR A O 1
ATOM 2963 N N . VAL B 1 170 ? -28.01659 38.14790 -7.31954 1.000 29.05478 170 VAL A N 1
ATOM 2964 C CA . VAL B 1 170 ? -28.33362 37.37812 -8.51725 1.000 26.97250 170 VAL A CA 1
ATOM 2965 C C . VAL B 1 170 ? -28.47083 38.29921 -9.72355 1.000 30.29331 170 VAL A C 1
ATOM 2966 O O . VAL B 1 170 ? -29.22056 39.28159 -9.68561 1.000 27.42874 170 VAL A O 1
ATOM 2970 N N . THR B 1 171 ? -27.77089 37.96679 -10.81579 1.000 25.45974 171 THR A N 1
ATOM 2971 C CA . THR B 1 171 ? -27.98993 38.66141 -12.08258 1.000 27.33584 171 THR A CA 1
ATOM 2972 C C . THR B 1 171 ? -28.79643 37.84792 -13.08626 1.000 27.11644 171 THR A C 1
ATOM 2973 O O . THR B 1 171 ? -29.41005 38.43760 -13.97977 1.000 32.66490 171 THR A O 1
ATOM 2977 N N . SER B 1 172 ? -28.80350 36.52133 -12.97432 1.000 26.63751 172 SER A N 1
ATOM 2978 C CA . SER B 1 172 ? -29.70094 35.71697 -13.78681 1.000 31.01658 172 SER A CA 1
ATOM 2979 C C . SER B 1 172 ? -29.84526 34.35677 -13.14082 1.000 29.64248 172 SER A C 1
ATOM 2980 O O . SER B 1 172 ? -28.93644 33.87750 -12.45324 1.000 29.22649 172 SER A O 1
ATOM 2983 N N . ALA B 1 173 ? -30.99673 33.73539 -13.37337 1.000 29.35350 173 ALA A N 1
ATOM 2984 C CA . ALA B 1 173 ? -31.22193 32.37034 -12.92361 1.000 27.63746 173 ALA A CA 1
ATOM 2985 C C . ALA B 1 173 ? -31.98132 31.63501 -14.01031 1.000 26.76497 173 ALA A C 1
ATOM 2986 O O . ALA B 1 173 ? -32.97977 32.14440 -14.52458 1.000 27.96222 173 ALA A O 1
ATOM 2988 N N . HIS B 1 174 ? -31.51670 30.44014 -14.34443 1.000 23.26445 174 HIS A N 1
ATOM 2989 C CA . HIS B 1 174 ? -32.13114 29.63359 -15.38251 1.000 29.59934 174 HIS A CA 1
ATOM 2990 C C . HIS B 1 174 ? -32.26965 28.20417 -14.89762 1.000 28.10659 174 HIS A C 1
ATOM 2991 O O . HIS B 1 174 ? -31.35892 27.66144 -14.26674 1.000 26.94870 174 HIS A O 1
ATOM 2998 N N . GLY B 1 175 ? -33.41868 27.60526 -15.18280 1.000 28.54296 175 GLY A N 1
ATOM 2999 C CA . GLY B 1 175 ? -33.65571 26.20741 -14.87838 1.000 22.68034 175 GLY A CA 1
ATOM 3000 C C . GLY B 1 175 ? -33.49390 25.34343 -16.11117 1.000 29.08129 175 GLY A C 1
ATOM 3001 O O . GLY B 1 175 ? -33.82393 25.75521 -17.22395 1.000 28.03332 175 GLY A O 1
ATOM 3002 N N . MET B 1 176 ? -32.95482 24.15035 -15.90343 1.000 22.54262 176 MET A N 1
ATOM 3003 C CA . MET B 1 176 ? -32.96627 23.07044 -16.88418 1.000 25.35555 176 MET A CA 1
ATOM 3004 C C . MET B 1 176 ? -33.81085 21.95447 -16.28378 1.000 28.33020 176 MET A C 1
ATOM 3005 O O . MET B 1 176 ? -33.41644 21.32848 -15.29092 1.000 26.61310 176 MET A O 1
ATOM 3010 N N . PHE B 1 177 ? -35.00211 21.75603 -16.83211 1.000 26.49144 177 PHE A N 1
ATOM 3011 C CA . PHE B 1 177 ? -35.88193 20.67848 -16.39609 1.000 27.58737 177 PHE A CA 1
ATOM 3012 C C . PHE B 1 177 ? -36.03026 19.72553 -17.57664 1.000 28.98096 177 PHE A C 1
ATOM 3013 O O . PHE B 1 177 ? -36.96932 19.81912 -18.37257 1.000 27.16168 177 PHE A O 1
ATOM 3021 N N . LYS B 1 178 ? -35.04992 18.83261 -17.71759 1.000 26.40167 178 LYS A N 1
ATOM 3022 C CA . LYS B 1 178 ? -35.01733 17.89729 -18.84325 1.000 31.84262 178 LYS A CA 1
ATOM 3023 C C . LYS B 1 178 ? -35.87315 16.70573 -18.44869 1.000 33.07446 178 LYS A C 1
ATOM 3024 O O . LYS B 1 178 ? -35.41511 15.77826 -17.78038 1.000 24.46341 178 LYS A O 1
ATOM 3030 N N . LEU B 1 179 ? -37.14198 16.74057 -18.85259 1.000 28.69272 179 LEU A N 1
ATOM 3031 C CA . LEU B 1 179 ? -38.16010 15.83999 -18.31978 1.000 25.57882 179 LEU A CA 1
ATOM 3032 C C . LEU B 1 179 ? -38.99556 15.23062 -19.44087 1.000 28.09141 179 LEU A C 1
ATOM 3033 O O . LEU B 1 179 ? -40.20450 15.01592 -19.29708 1.000 30.16488 179 LEU A O 1
ATOM 3038 N N . SER B 1 180 ? -38.34321 14.90799 -20.56492 1.000 30.96469 180 SER A N 1
ATOM 3039 C CA . SER B 1 180 ? -38.94770 14.24614 -21.71719 1.000 34.21642 180 SER A CA 1
ATOM 3040 C C . SER B 1 180 ? -39.98619 15.10719 -22.41419 1.000 36.44122 180 SER A C 1
ATOM 3041 O O . SER B 1 180 ? -40.87390 14.56921 -23.08453 1.000 38.81306 180 SER A O 1
ATOM 3044 N N . GLN B 1 181 ? -39.89831 16.43631 -22.27441 1.000 33.63163 181 GLN A N 1
ATOM 3045 C CA . GLN B 1 181 ? -40.84808 17.31251 -22.95337 1.000 32.82411 181 GLN A CA 1
ATOM 3046 C C . GLN B 1 181 ? -40.80029 17.11433 -24.46637 1.000 39.87413 181 GLN A C 1
ATOM 3047 O O . GLN B 1 181 ? -41.80401 17.32548 -25.14962 1.000 41.63755 181 GLN A O 1
ATOM 3053 N N . GLU B 1 182 ? -39.65289 16.69320 -25.00045 1.000 34.48243 182 GLU A N 1
ATOM 3054 C CA . GLU B 1 182 ? -39.53360 16.43785 -26.43289 1.000 44.06436 182 GLU A CA 1
ATOM 3055 C C . GLU B 1 182 ? -40.28675 15.19544 -26.88932 1.000 46.59118 182 GLU A C 1
ATOM 3056 O O . GLU B 1 182 ? -40.31088 14.92705 -28.09257 1.000 57.49343 182 GLU A O 1
ATOM 3062 N N . GLN B 1 183 ? -40.87764 14.42745 -25.98534 1.000 44.12163 183 GLN A N 1
ATOM 3063 C CA . GLN B 1 183 ? -41.53890 13.20307 -26.39992 1.000 45.26958 183 GLN A CA 1
ATOM 3064 C C . GLN B 1 183 ? -43.04243 13.39807 -26.45412 1.000 51.69318 183 GLN A C 1
ATOM 3065 O O . GLN B 1 183 ? -43.58717 14.29848 -25.80766 1.000 55.05910 183 GLN A O 1
ATOM 3071 N N . PRO B 1 184 ? -43.74777 12.56484 -27.22525 1.000 48.63123 184 PRO A N 1
ATOM 3072 C CA . PRO B 1 184 ? -45.21339 12.61526 -27.21591 1.000 52.57079 184 PRO A CA 1
ATOM 3073 C C . PRO B 1 184 ? -45.76333 12.23861 -25.84936 1.000 54.32149 184 PRO A C 1
ATOM 3074 O O . PRO B 1 184 ? -45.12262 11.52723 -25.07247 1.000 64.42025 184 PRO A O 1
ATOM 3078 N N . ALA B 1 185 ? -46.97440 12.72228 -25.56737 1.000 51.89979 185 ALA A N 1
ATOM 3079 C CA . ALA B 1 185 ? -47.58272 12.49546 -24.26072 1.000 57.42357 185 ALA A CA 1
ATOM 3080 C C . ALA B 1 185 ? -47.61868 11.01460 -23.91126 1.000 58.27884 185 ALA A C 1
ATOM 3081 O O . ALA B 1 185 ? -47.30243 10.62943 -22.78007 1.000 56.31387 185 ALA A O 1
ATOM 3083 N N . GLU B 1 186 ? -47.98791 10.16831 -24.87772 1.000 52.66872 186 GLU A N 1
ATOM 3084 C CA . GLU B 1 186 ? -48.04120 8.72982 -24.63101 1.000 56.13685 186 GLU A CA 1
ATOM 3085 C C . GLU B 1 186 ? -46.67938 8.20069 -24.19950 1.000 55.93232 186 GLU A C 1
ATOM 3086 O O . GLU B 1 186 ? -46.58946 7.31276 -23.34311 1.000 56.40441 186 GLU A O 1
ATOM 3088 N N . VAL B 1 187 ? -45.60782 8.74904 -24.77206 1.000 54.51006 187 VAL A N 1
ATOM 3089 C CA . VAL B 1 187 ? -44.26259 8.33624 -24.39255 1.000 52.55655 187 VAL A CA 1
ATOM 3090 C C . VAL B 1 187 ? -43.92574 8.83184 -22.98933 1.000 50.85210 187 VAL A C 1
ATOM 3091 O O . VAL B 1 187 ? -43.43397 8.06732 -22.15037 1.000 50.41172 187 VAL A O 1
ATOM 3095 N N . ARG B 1 188 ? -44.19138 10.11445 -22.70948 1.000 45.86531 188 ARG A N 1
ATOM 3096 C CA . ARG B 1 188 ? -43.91157 10.65395 -21.37781 1.000 46.31578 188 ARG A CA 1
ATOM 3097 C C . ARG B 1 188 ? -44.61979 9.85338 -20.29546 1.000 40.65176 188 ARG A C 1
ATOM 3098 O O . ARG B 1 188 ? -44.04738 9.58750 -19.23388 1.000 42.11672 188 ARG A O 1
ATOM 3106 N N . ASP B 1 189 ? -45.86362 9.45257 -20.55010 1.000 44.45513 189 ASP A N 1
ATOM 3107 C CA . ASP B 1 189 ? -46.61646 8.70772 -19.54676 1.000 53.72528 189 ASP A CA 1
ATOM 3108 C C . ASP B 1 189 ? -45.94617 7.38282 -19.21941 1.000 48.33460 189 ASP A C 1
ATOM 3109 O O . ASP B 1 189 ? -45.87951 6.98987 -18.05014 1.000 55.51523 189 ASP A O 1
ATOM 3114 N N . ARG B 1 190 ? -45.44911 6.67738 -20.23866 1.000 48.04365 190 ARG A N 1
ATOM 3115 C CA . ARG B 1 190 ? -44.77957 5.39967 -20.00301 1.000 47.82254 190 ARG A CA 1
ATOM 3116 C C . ARG B 1 190 ? -43.56240 5.57299 -19.11267 1.000 44.00510 190 ARG A C 1
ATOM 3117 O O . ARG B 1 190 ? -43.33178 4.77586 -18.19602 1.000 40.91669 190 ARG A O 1
ATOM 3125 N N . VAL B 1 191 ? -42.76579 6.60845 -19.37414 1.000 45.46104 191 VAL A N 1
ATOM 3126 C CA . VA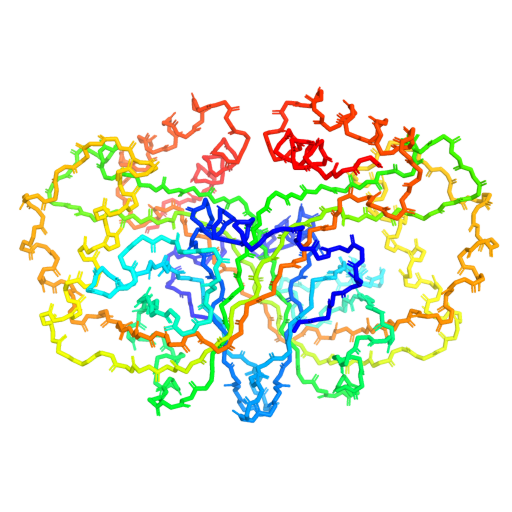L B 1 191 ? -41.59083 6.85955 -18.54934 1.000 44.11657 191 VAL A CA 1
ATOM 3127 C C . VAL B 1 191 ? -42.01346 7.19557 -17.12497 1.000 42.08816 191 VAL A C 1
ATOM 3128 O O . VAL B 1 191 ? -41.51028 6.60873 -16.16090 1.000 44.32790 191 VAL A O 1
ATOM 3132 N N . GLN B 1 192 ? -42.96074 8.13009 -16.97236 1.000 51.32735 192 GLN A N 1
ATOM 3133 C CA . GLN B 1 192 ? -43.46889 8.46478 -15.64114 1.000 53.68230 192 GLN A CA 1
ATOM 3134 C C . GLN B 1 192 ? -43.93132 7.22246 -14.90656 1.000 51.28570 192 GLN A C 1
ATOM 3135 O O . GLN B 1 192 ? -43.56274 6.99730 -13.74946 1.000 53.95400 192 GLN A O 1
ATOM 3141 N N . LYS B 1 193 ? -44.75314 6.40548 -15.56977 1.000 46.83966 193 LYS A N 1
ATOM 3142 C CA . LYS B 1 193 ? -45.29989 5.22732 -14.91277 1.000 47.88127 193 LYS A CA 1
ATOM 3143 C C . LYS B 1 193 ? -44.18825 4.27410 -14.49576 1.000 51.40429 193 LYS A C 1
ATOM 3144 O O . LYS B 1 193 ? -44.21294 3.72331 -13.38824 1.000 58.83860 193 LYS A O 1
ATOM 3150 N N . SER B 1 194 ? -43.18963 4.08291 -15.35823 1.000 47.67095 194 SER A N 1
ATOM 3151 C CA . SER B 1 194 ? -42.08416 3.21497 -14.98472 1.000 47.94159 194 SER A CA 1
ATOM 3152 C C . SER B 1 194 ? -41.27859 3.81491 -13.84029 1.000 42.88843 194 SER A C 1
ATOM 3153 O O . SER B 1 194 ? -40.84264 3.09235 -12.94221 1.000 48.42168 194 SER A O 1
ATOM 3156 N N . PHE B 1 195 ? -41.06959 5.13094 -13.85547 1.000 41.60140 195 PHE A N 1
ATOM 3157 C CA . PHE B 1 195 ? -40.25515 5.76352 -12.82022 1.000 44.23099 195 PHE A CA 1
ATOM 3158 C C . PHE B 1 195 ? -40.95684 5.73646 -11.46672 1.000 48.58367 195 PHE A C 1
ATOM 3159 O O . PHE B 1 195 ? -40.32195 5.49068 -10.43235 1.000 49.46056 195 PHE A O 1
ATOM 3167 N N . SER B 1 196 ? -42.26378 5.99669 -11.45020 1.000 44.26348 196 SER A N 1
ATOM 3168 C CA . SER B 1 196 ? -42.97581 6.06223 -10.18373 1.000 48.38493 196 SER A CA 1
ATOM 3169 C C . SER B 1 196 ? -43.11194 4.69135 -9.52867 1.000 51.04168 196 SER A C 1
ATOM 3170 O O . SER B 1 196 ? -43.30050 4.61521 -8.30904 1.000 58.54194 196 SER A O 1
ATOM 3173 N N . GLY B 1 197 ? -42.99474 3.61392 -10.29813 1.000 66.78251 197 GLY A N 1
ATOM 3174 C CA . GLY B 1 197 ? -43.07922 2.28384 -9.73424 1.000 71.08366 197 GLY A CA 1
ATOM 3175 C C . GLY B 1 197 ? -41.72963 1.68780 -9.39132 1.000 72.92577 197 GLY A C 1
ATOM 3176 O O . GLY B 1 197 ? -41.62211 0.47452 -9.18796 1.000 71.43371 197 GLY A O 1
ATOM 3177 N N . ARG B 1 198 ? -40.69043 2.52249 -9.32076 1.000 70.51453 198 ARG A N 1
ATOM 3178 C CA . ARG B 1 198 ? -39.35823 2.03074 -8.99220 1.000 77.78306 198 ARG A CA 1
ATOM 3179 C C . ARG B 1 198 ? -39.11208 1.91709 -7.49576 1.000 87.11544 198 ARG A C 1
ATOM 3180 O O . ARG B 1 198 ? -38.20372 1.18516 -7.09010 1.000 89.43946 198 ARG A O 1
ATOM 3188 N N . GLY B 1 199 ? -39.88438 2.61441 -6.66412 1.000 92.38487 199 GLY A N 1
ATOM 3189 C CA . GLY B 1 199 ? -39.63652 2.60937 -5.23990 1.000 101.65697 199 GLY A CA 1
ATOM 3190 C C . GLY B 1 199 ? -38.37278 3.31736 -4.80336 1.000 108.89801 199 GLY A C 1
ATOM 3191 O O . GLY B 1 199 ? -38.17167 3.49505 -3.59297 1.000 113.20243 199 GLY A O 1
ATOM 3192 N N . CYS B 1 200 ? -37.50319 3.70834 -5.73625 1.000 109.30866 200 CYS A N 1
ATOM 3193 C CA . CYS B 1 200 ? -36.41200 4.62440 -5.43309 1.000 105.75566 200 CYS A CA 1
ATOM 3194 C C . CYS B 1 200 ? -36.95768 6.04214 -5.44977 1.000 83.35945 200 CYS A C 1
ATOM 3195 O O . CYS B 1 200 ? -37.60615 6.45088 -6.41999 1.000 70.59625 200 CYS A O 1
ATOM 3198 N N . SER B 1 201 ? -36.70562 6.78849 -4.37216 1.000 69.64752 201 SER A N 1
ATOM 3199 C CA . SER B 1 201 ? -37.28252 8.12200 -4.27071 1.000 56.54983 201 SER A CA 1
ATOM 3200 C C . SER B 1 201 ? -36.75441 9.05009 -5.36167 1.000 49.17114 201 SER A C 1
ATOM 3201 O O . SER B 1 201 ? -37.48223 9.93911 -5.82055 1.000 40.07590 201 SER A O 1
ATOM 3204 N N . ARG B 1 202 ? -35.51476 8.84956 -5.81794 1.000 42.72114 202 ARG A N 1
ATOM 3205 C CA . ARG B 1 202 ? -34.99752 9.70278 -6.88560 1.000 41.45593 202 ARG A CA 1
ATOM 3206 C C . ARG B 1 202 ? -35.80772 9.52330 -8.17476 1.000 44.85873 202 ARG A C 1
ATOM 3207 O O . ARG B 1 202 ? -36.13529 10.50168 -8.86166 1.000 34.41604 202 ARG A O 1
ATOM 3215 N N . HIS B 1 203 ? -36.17429 8.28220 -8.49566 1.000 39.13055 203 HIS A N 1
ATOM 3216 C CA . HIS B 1 203 ? -36.98712 8.02909 -9.68363 1.000 43.25023 203 HIS A CA 1
ATOM 3217 C C . HIS B 1 203 ? -38.41530 8.51709 -9.50481 1.000 42.54158 203 HIS A C 1
ATOM 3218 O O . HIS B 1 203 ? -38.99227 9.09862 -10.42956 1.000 41.93240 203 HIS A O 1
ATOM 3225 N N . ARG B 1 204 ? -39.02013 8.25093 -8.34377 1.000 42.69470 204 ARG A N 1
ATOM 3226 C CA . ARG B 1 204 ? -40.38404 8.71597 -8.11707 1.000 44.00720 204 ARG A CA 1
ATOM 3227 C C . ARG B 1 204 ? -40.44626 10.23534 -8.16513 1.000 41.62963 204 ARG A C 1
ATOM 3228 O O . ARG B 1 204 ? -41.39318 10.80453 -8.71517 1.000 42.96812 204 ARG A O 1
ATOM 3236 N N . GLU B 1 205 ? -39.42259 10.90552 -7.62242 1.000 41.44379 205 GLU A N 1
ATOM 3237 C CA . GLU B 1 205 ? -39.36999 12.36456 -7.65561 1.000 35.53130 205 GLU A CA 1
ATOM 3238 C C . GLU B 1 205 ? -39.30355 12.87416 -9.08723 1.000 33.24946 205 GLU A C 1
ATOM 3239 O O . GLU B 1 205 ? -39.98196 13.84551 -9.44153 1.000 32.92226 205 GLU A O 1
ATOM 3245 N N . THR B 1 206 ? -38.47425 12.24164 -9.92000 1.000 32.86642 206 THR A N 1
ATOM 3246 C CA . THR B 1 206 ? -38.40320 12.62009 -11.32874 1.000 31.72430 206 THR A CA 1
ATOM 3247 C C . THR B 1 206 ? -39.74787 12.42225 -12.01613 1.000 45.13507 206 THR A C 1
ATOM 3248 O O . THR B 1 206 ? -40.18734 13.26769 -12.80754 1.000 35.63180 206 THR A O 1
ATOM 3252 N N . ALA B 1 207 ? -40.41790 11.31043 -11.71823 1.000 36.19193 207 ALA A N 1
ATOM 3253 C CA . ALA B 1 207 ? -41.71193 11.03823 -12.32624 1.000 38.46744 207 ALA A CA 1
ATOM 3254 C C . ALA B 1 207 ? -42.73002 12.09938 -11.94286 1.000 37.89517 207 ALA A C 1
ATOM 3255 O O . ALA B 1 207 ? -43.50293 12.55842 -12.79111 1.000 45.70018 207 ALA A O 1
ATOM 3257 N N . GLU B 1 208 ? -42.74769 12.50461 -10.66652 1.000 37.63697 208 GLU A N 1
ATOM 3258 C CA . GLU B 1 208 ? -43.69739 13.53277 -10.24665 1.000 45.31077 208 GLU A CA 1
ATOM 3259 C C . GLU B 1 208 ? -43.46162 14.84389 -10.98936 1.000 40.48596 208 GLU A C 1
ATOM 3260 O O . GLU B 1 208 ? -44.41678 15.49746 -11.42201 1.000 40.14091 208 GLU A O 1
ATOM 3266 N N . LEU B 1 209 ? -42.19877 15.24611 -11.15182 1.000 36.40490 209 LEU A N 1
ATOM 3267 C CA . LEU B 1 209 ? -41.91143 16.44658 -11.93149 1.000 34.51184 209 LEU A CA 1
ATOM 3268 C C . LEU B 1 209 ? -42.36730 16.28362 -13.37530 1.000 32.55534 209 LEU A C 1
ATOM 3269 O O . LEU B 1 209 ? -43.01991 17.17234 -13.93615 1.000 40.24940 209 LEU A O 1
ATOM 3274 N N . MET B 1 210 ? -42.00858 15.15727 -13.99905 1.000 31.71356 210 MET A N 1
ATOM 3275 C CA . MET B 1 210 ? -42.41598 14.90343 -15.37757 1.000 33.20498 210 MET A CA 1
ATOM 3276 C C . MET B 1 210 ? -43.90977 15.12576 -15.55927 1.000 42.15372 210 MET A C 1
ATOM 3277 O O . MET B 1 210 ? -44.33980 15.77138 -16.52230 1.000 40.93538 210 MET A O 1
ATOM 3282 N N . GLY B 1 211 ? -44.71425 14.61754 -14.63185 1.000 39.80679 211 GLY A N 1
ATOM 3283 C CA . GLY B 1 211 ? -46.15023 14.73804 -14.76653 1.000 46.43566 211 GLY A CA 1
ATOM 3284 C C . GLY B 1 211 ? -46.69871 16.12831 -14.52117 1.000 47.07534 211 GLY A C 1
ATOM 3285 O O . GLY B 1 211 ? -47.86709 16.36944 -14.83526 1.000 50.97875 211 GLY A O 1
ATOM 3286 N N A ARG B 1 212 ? -45.90103 17.04227 -13.96951 0.624 40.46801 212 ARG A N 1
ATOM 3287 N N B ARG B 1 212 ? -45.89389 17.03963 -13.97911 0.376 40.36458 212 ARG A N 1
ATOM 3288 C CA A ARG B 1 212 ? -46.37372 18.39181 -13.68877 0.624 39.02695 212 ARG A CA 1
ATOM 3289 C CA B ARG B 1 212 ? -46.34731 18.38971 -13.67826 0.376 39.07182 212 ARG A CA 1
ATOM 3290 C C A ARG B 1 212 ? -45.97983 19.40339 -14.75811 0.624 37.20719 212 ARG A C 1
ATOM 3291 C C B ARG B 1 212 ? -45.97716 19.40207 -14.75573 0.376 37.30482 212 ARG A C 1
ATOM 3292 O O A ARG B 1 212 ? -46.29755 20.58632 -14.61405 0.624 36.79928 212 ARG A O 1
ATOM 3293 O O B ARG B 1 212 ? -46.30780 20.58238 -14.61337 0.376 36.78971 212 ARG A O 1
ATOM 3308 N N . VAL B 1 213 ? -45.30500 18.98002 -15.82191 1.000 36.75995 213 VAL A N 1
ATOM 3309 C CA . VAL B 1 213 ? -44.95388 19.86839 -16.92703 1.000 32.91787 213 VAL A CA 1
ATOM 3310 C C . VAL B 1 213 ? -46.08871 19.82138 -17.94745 1.000 45.66108 213 VAL A C 1
ATOM 3311 O O . VAL B 1 213 ? -46.40777 18.73066 -18.44975 1.000 46.33929 213 VAL A O 1
ATOM 3315 N N . PRO B 1 214 ? -46.69521 20.95570 -18.29343 1.000 46.19184 214 PRO A N 1
ATOM 3316 C CA . PRO B 1 214 ? -47.73813 20.95649 -19.32302 1.000 46.74350 214 PRO A CA 1
ATOM 3317 C C . PRO B 1 214 ? -47.16514 20.58477 -20.67544 1.000 51.71068 214 PRO A C 1
ATOM 3318 O O . PRO B 1 214 ? -45.97441 20.76215 -20.94311 1.000 49.11912 214 PRO A O 1
ATOM 3322 N N . GLN B 1 215 ? -48.04448 20.07803 -21.53913 1.000 64.41635 215 GLN A N 1
ATOM 3323 C CA . GLN B 1 215 ? -47.64248 19.71320 -22.89289 1.000 69.87378 215 GLN A CA 1
ATOM 3324 C C . GLN B 1 215 ? -47.05081 20.91578 -23.62331 1.000 72.71473 215 GLN A C 1
ATOM 3325 O O . GLN B 1 215 ? -47.61927 22.01083 -23.60718 1.000 67.03094 215 GLN A O 1
ATOM 3331 N N . THR B 1 216 ? -45.89518 20.71058 -24.24995 1.000 83.42731 216 THR A N 1
ATOM 3332 C CA . THR B 1 216 ? -45.24833 21.74926 -25.04914 1.000 91.63213 216 THR A CA 1
ATOM 3333 C C . THR B 1 216 ? -45.54249 21.55205 -26.53686 1.000 97.38985 216 THR A C 1
ATOM 3334 O O . THR B 1 216 ? -45.91682 22.49142 -27.24307 1.000 104.80133 216 THR A O 1
#

Sequence (431 aa):
MFVPSYYREPHGSWMAELIRGNPLAMAVINGSTDDGPFATHLPIIPDPRTTGEWPDDLTGANLLGHMNRANPQWQELETGKVILLAFTGPHAYVSPALYGVTPAAPTWNFTSVHVRGVVEKIESLEETLDVVRATAGSFEARFGDDWDPSDSIDYFRKIVPGVGAFRVTVTSAHGMFKLSQEQPAEVRDRVQKSFSGRGCSRHRETAELMGRVPQMFVPSYYREPHGSWMAELIRGNPLAMAVINGSTDDGPFATHLPIIPDPRTTGEWPDDLTGANLLGHMNRANPQWQELETGKVILLAFTGPHAYVSPALYGVTPAAPTWNFTSVHVRGVVEKIESLEETLDVVRATAGSFEARFGDDWDPSDSIDYFRKIVPGVGAFRVTVTSAHGMFKLSQEQPAEVRDRVQKSFSGRGCSRHRETAELMGRRVPQT

Foldseek 3Di:
DDADPLQWDPFLVVQLVLCLVFQQWWKWFADDPVPGIDTDGWGKDWDCVPCNGGDSFQAQTKMKIKDFCVRPVLVVQDFFGKMKTKGWAFKAKADCVLQPDPDDDTDIFTKMKIWMFGKDWDDDLVVLLVRVVVVVVSCCVVPHDPDDCPVCSVVSSVCSVRMTMMMTGTHDMIMGGRQCSVGDPVSSVSQLVVQCPDPDVSSVVSSVSSVPDDD/DDADPLQWDLFLVVLVVQCLVFQQWWKWAADDPVPGIDTDGWGKDWDPVCVVVPDRNLAQTKMKIKDFCPRVVLVVQDFFGKMKTKTWAFKAKADCVLQPDPDDDTDIFTKMKIWMFTKDWDDDLVVLLVRVVCRVVSCCVVPNDPDDCPVCSVVSSVCSVRMTMMMTGTRGMIMGGRQPLVPDPVRSVSQLVVQCPPPPVSSPVSSVVSVPRDRD

Organism: NCBI:txid2690260

InterPro domains:
  IPR007396 Transcriptional regulator PAI 2-type [PF04299] (1-171)
  IPR007396 Transcriptional regulator PAI 2-type [PIRSF010372] (1-213)
  IPR007396 Transcriptional regulator PAI 2-type [PTHR35802] (1-211)
  IPR012349 FMN-binding split barrel [G3DSA:2.30.110.10] (1-213)

Nearest PDB structures (foldseek):
  2ol5-assembly1_A  TM=8.871E-01  e=2.785E-18  Geobacillus stearothermophilus
  2ol5-assembly1_B  TM=9.068E-01  e=1.570E-17  Geobacillus stearothermophilus
  2fur-assembly1_B  TM=7.553E-01  e=1.319E-07  Thermoplasma acidophilum
  2r5r-assembly1_A  TM=1.558E-01  e=1.618E-01  Nitrosomonas europaea ATCC 19718
  8g8v-assembly1_A  TM=1.431E-01  e=1.948E-01  Burkholderia pseudomallei

Secondary structure (DSSP, 8-state):
----GGGS-SSTHHHHHHHHHS-EEEEEE---TTT--EEEEEEEEE-HHHHTT--TTSTT-EEEEEEETTSHHHHH--TT-EEEEEEEEEEEEE-GGGT--SS---EEEEEEEEEEEEEEEE--HHHHHHHHHHHHHHHHHHHSS---GGGGHHHHHHHGGGEEEEEEEEEEEEEEEESSTTS-HHHHHHHHHHHHTT--HHHHHHHHHHHTSPP-/----GGGB-SSTHHHHHHHHH--EEEEEE---TTT--EEEEEEEEE-TTTT-S--SS-TT-EEEEEEETTSHHHHH--TT-EEEEEEEEEEEEE-GGGT--SS---EEEEEEEEEEEEEEEE--HHHHHHHHHHHHHHHHHHHS----GGGGHHHHHHHGGGEEEEEEEEEEEEEEEESSTTS-HHHHHHHHHHHHTSS-HHHHHHHHHHTTS--

Solvent-accessible surface area: 17811 Å² total

B-factor: mean 41.67, std 18.22, range [15.77, 135.18]